Protein AF-A0A2M6WY60-F1 (afdb_monomer)

Secondary structure (DSSP, 8-state):
-PPP--PPP----S---EEEEEE-TTTHHHHHHHHHHHHHTT-EEEE-S-SS--TT--HHHHHHHHHHHHHT-TT-EEEEEESSSHHHHHHHTTSTT--EEE---HHHHHHIIIII--SEEEEETTTS-HHHHHHHHHHHHTPPP---HHHHHHHHHHHHHHHHHS--STTTS---TTTSSPEEEEEE--SSHHHHHHHHHHHTTT-S-EEEEEE-SSSSSS-----GGGGGGSTTGGGEEEEEE-S-GGGGHHHHHHH--SEEEEEGGGSSSHHHHHHHHHHHTTSTT-EEEEEE-TTS-GGGSTTTGGG-SEEEEESS-TT-TTPPPPTTHHHHHHHHHHHSTTS-EEEESS--TTTHHHHHHHT--EEEESHHHHSSS-HHHHHHHHHHHHHHHHTT-

pLDDT: mean 87.86, std 16.59, range [25.2, 98.69]

Nearest PDB structures (foldseek):
  3ovr-assembly1_B  TM=8.981E-01  e=8.669E-17  Homo sapiens
  2bes-assembly2_C  TM=9.570E-01  e=1.473E-13  Mycobacterium tuberculosis H37Rv
  2vvr-assembly1_A  TM=9.646E-01  e=2.125E-12  Escherichia coli K-12
  3k7p-assembly1_A  TM=9.495E-01  e=8.302E-12  Trypanosoma cruzi strain CL Brener
  3qd5-assembly1_A  TM=9.329E-01  e=2.806E-10  Coccidioides immitis RS

Mean predicted aligned error: 15.09 Å

Foldseek 3Di:
DDDDDDDDDDPDDDDLAEEEEEEALQCVVLSVLVVVVCVVVPHRYDDQYDPDRDPPDDLLVSLLSSLLVLQLDVSYAYEYEYQQLPRSQVNSPLAQPADEDEDQALVVLLCCCQQAVGRYYGYRSNPDDSVSVVSNVCSNVVHHHNPDPNRVVVNVVVNLCCVVPRDPDPSRPSPNSLQLAFFEEEEDFAADPVSVLVVCVLPVVQHQAHEYEAEDCPQAAPGHDDQLQCCLVRVPLQRYAYEYSYLAPVVCLVSCLNSLHLEYEEELVSDPALVRVQVSLVSNVVRPNYFYEYEYAPPDDPVSCVSCVVSHQAYEYEQHRHHDAPDHRDPCRLVRLLVCCVVPVSHAYHYDHPQALVCLLSCVVSRHRYYHDYCQQPPDDRNSVSSVSSSVSRRVNSVVD

Organism: NCBI:txid1974485

Sequence (401 aa):
MRLSIAAAPLYYGSNMHEIVLAADHNGFEMKRAVQRWLEAAGYTVIDAGARQLDPKDDYPDIAFAAGRQIAADPARRGIMFCGSGVGMAVAANKVCGILAATIHDPSLARAAQRDDNINVLALGADYIDLDTAKSVIDAWLQTPFSGAVRHRRRIKKIGDYEQAHGCSCDSCRVIDARVDRPEVVPAILRPTFAEIATDWNAVVRHAEHVQIDITDGIFAGTGTFRDLIQFRQLPAAQKIELHLMVHDPLSYRDAIRKLAPARCVFHVEAFPDARAVQDLYDELRRVPGIALGLAINPTTPLTALDPVIDAIDYILFMGYEPGQANQPLQPDVLKNISTFQQQHGHVPIAVDGHVTRKTIPDYLRAGAKILCANTAIFGIGDPAENIRILRTIALTISAKG

InterPro domains:
  IPR000056 Ribulose-phosphate 3-epimerase-like [PF00834] (184-378)
  IPR003500 Sugar-phosphate isomerase, RpiB/LacA/LacB family [PF02502] (19-158)
  IPR003500 Sugar-phosphate isomerase, RpiB/LacA/LacB family [PTHR30345] (16-148)
  IPR003500 Sugar-phosphate isomerase, RpiB/LacA/LacB family [TIGR00689] (19-163)
  IPR011060 Ribulose-phosphate binding barrel [SSF51366] (184-392)
  IPR013785 Aldolase-type TIM barrel [G3DSA:3.20.20.70] (178-396)
  IPR036569 Sugar-phosphate isomerase, RpiB/LacA/LacB superfamily [G3DSA:3.40.1400.10] (15-172)
  IPR036569 Sugar-phosphate isomerase, RpiB/LacA/LacB superfamily [SSF89623] (17-165)

Structure (mmCIF, N/CA/C/O backbone):
data_AF-A0A2M6WY60-F1
#
_entry.id   AF-A0A2M6WY60-F1
#
loop_
_atom_site.group_PDB
_atom_site.id
_atom_site.type_symbol
_atom_site.label_atom_id
_atom_site.label_alt_id
_atom_site.label_comp_id
_atom_site.label_asym_id
_atom_site.label_entity_id
_atom_site.label_seq_id
_atom_site.pdbx_PDB_ins_code
_atom_site.Cartn_x
_atom_site.Cartn_y
_atom_site.Cartn_z
_atom_site.occupancy
_atom_site.B_iso_or_equiv
_atom_site.auth_seq_id
_atom_site.auth_comp_id
_atom_site.auth_asym_id
_atom_site.auth_atom_id
_atom_site.pdbx_PDB_model_num
ATOM 1 N N . MET A 1 1 ? 56.203 -27.276 -14.264 1.00 37.25 1 MET A N 1
ATOM 2 C CA . MET A 1 1 ? 55.963 -25.821 -14.338 1.00 37.25 1 MET A CA 1
ATOM 3 C C . MET A 1 1 ? 54.596 -25.613 -14.988 1.00 37.25 1 MET A C 1
ATOM 5 O O . MET A 1 1 ? 54.492 -25.637 -16.204 1.00 37.25 1 MET A O 1
ATOM 9 N N . ARG A 1 2 ? 53.525 -25.605 -14.180 1.00 27.77 2 ARG A N 1
ATOM 10 C CA . ARG A 1 2 ? 52.135 -25.433 -14.640 1.00 27.77 2 ARG A CA 1
ATOM 11 C C . ARG A 1 2 ? 51.798 -23.945 -14.545 1.00 27.77 2 ARG A C 1
ATOM 13 O O . ARG A 1 2 ? 51.870 -23.389 -13.454 1.00 27.77 2 ARG A O 1
ATOM 20 N N . LEU A 1 3 ? 51.491 -23.317 -15.676 1.00 28.66 3 LEU A N 1
ATOM 21 C CA . LEU A 1 3 ? 51.000 -21.941 -15.731 1.00 28.66 3 LEU A CA 1
ATOM 22 C C . LEU A 1 3 ? 49.567 -21.912 -15.186 1.00 28.66 3 LEU A C 1
ATOM 24 O O . LEU A 1 3 ? 48.682 -22.592 -15.699 1.00 28.66 3 LEU A O 1
ATOM 28 N N . SER A 1 4 ? 49.393 -21.169 -14.096 1.00 25.69 4 SER A N 1
ATOM 29 C CA . SER A 1 4 ? 48.118 -20.893 -13.442 1.00 25.69 4 SER A CA 1
ATOM 30 C C . SER A 1 4 ? 47.289 -19.953 -14.317 1.00 25.69 4 SER A C 1
ATOM 32 O O . SER A 1 4 ? 47.725 -18.844 -14.621 1.00 25.69 4 SER A O 1
ATOM 34 N N . ILE A 1 5 ? 46.101 -20.404 -14.719 1.00 31.19 5 ILE A N 1
ATOM 35 C CA . ILE A 1 5 ? 45.046 -19.549 -15.262 1.00 31.19 5 ILE A CA 1
ATOM 36 C C . ILE A 1 5 ? 44.473 -18.790 -14.064 1.00 31.19 5 ILE A C 1
ATOM 38 O O . ILE A 1 5 ? 43.814 -19.381 -13.209 1.00 31.19 5 ILE A O 1
ATOM 42 N N . ALA A 1 6 ? 44.767 -17.495 -13.969 1.00 26.91 6 ALA A N 1
ATOM 43 C CA . ALA A 1 6 ? 44.159 -16.632 -12.967 1.00 26.91 6 ALA A CA 1
ATOM 44 C C . ALA A 1 6 ? 42.663 -16.481 -13.287 1.00 26.91 6 ALA A C 1
ATOM 46 O O . ALA A 1 6 ? 42.287 -15.857 -14.278 1.00 26.91 6 ALA A O 1
ATOM 47 N N . ALA A 1 7 ? 41.822 -17.101 -12.460 1.00 27.42 7 ALA A N 1
ATOM 48 C CA . ALA A 1 7 ? 40.380 -16.919 -12.474 1.00 27.42 7 ALA A CA 1
ATOM 49 C C . ALA A 1 7 ? 40.029 -15.457 -12.145 1.00 27.42 7 ALA A C 1
ATOM 51 O O . ALA A 1 7 ? 40.582 -14.869 -11.212 1.00 27.42 7 ALA A O 1
ATOM 52 N N . ALA A 1 8 ? 39.115 -14.886 -12.929 1.00 25.20 8 ALA A N 1
ATOM 53 C CA . ALA A 1 8 ? 38.571 -13.548 -12.734 1.00 25.20 8 ALA A CA 1
ATOM 54 C C . ALA A 1 8 ? 37.888 -13.413 -11.355 1.00 25.20 8 ALA A C 1
ATOM 56 O O . ALA A 1 8 ? 37.270 -14.373 -10.885 1.00 25.20 8 ALA A O 1
ATOM 57 N N . PRO A 1 9 ? 37.964 -12.242 -10.695 1.00 26.25 9 PRO A N 1
ATOM 58 C CA . PRO A 1 9 ? 37.323 -12.048 -9.404 1.00 26.25 9 PRO A CA 1
ATOM 59 C C . PRO A 1 9 ? 35.798 -11.995 -9.571 1.00 26.25 9 PRO A C 1
ATOM 61 O O . PRO A 1 9 ? 35.244 -11.101 -10.209 1.00 26.25 9 PRO A O 1
ATOM 64 N N . LEU A 1 10 ? 35.133 -12.980 -8.967 1.00 29.72 10 LEU A N 1
ATOM 65 C CA . LEU A 1 10 ? 33.690 -13.071 -8.776 1.00 29.72 10 LEU A CA 1
ATOM 66 C C . LEU A 1 10 ? 33.189 -11.896 -7.919 1.00 29.72 10 LEU A C 1
ATOM 68 O O . LEU A 1 10 ? 33.267 -11.939 -6.694 1.00 29.72 10 LEU A O 1
ATOM 72 N N . TYR A 1 11 ? 32.613 -10.883 -8.562 1.00 27.08 11 TYR A N 1
ATOM 73 C CA . TYR A 1 11 ? 31.640 -9.974 -7.948 1.00 27.08 11 TYR A CA 1
ATOM 74 C C . TYR A 1 11 ? 30.257 -10.231 -8.560 1.00 27.08 11 TYR A C 1
ATOM 76 O O . TYR A 1 11 ? 29.655 -9.359 -9.172 1.00 27.08 11 TYR A O 1
ATOM 84 N N . TYR A 1 12 ? 29.748 -11.455 -8.403 1.00 31.59 12 TYR A N 1
ATOM 85 C CA . TYR A 1 12 ? 28.333 -11.754 -8.624 1.00 31.59 12 TYR A CA 1
ATOM 86 C C . TYR A 1 12 ? 27.616 -11.700 -7.276 1.00 31.59 12 TYR A C 1
ATOM 88 O O . TYR A 1 12 ? 27.552 -12.681 -6.539 1.00 31.59 12 TYR A O 1
ATOM 96 N N . GLY A 1 13 ? 27.100 -10.518 -6.939 1.00 27.61 13 GLY A N 1
ATOM 97 C CA . GLY A 1 13 ? 26.004 -10.410 -5.986 1.00 27.61 13 GLY A CA 1
ATOM 98 C C . GLY A 1 13 ? 24.739 -10.918 -6.669 1.00 27.61 13 GLY A C 1
ATOM 99 O O . GLY A 1 13 ? 24.358 -10.422 -7.723 1.00 27.61 13 GLY A O 1
ATOM 100 N N . SER A 1 14 ? 24.124 -11.940 -6.093 1.00 32.50 14 SER A N 1
ATOM 101 C CA . SER A 1 14 ? 22.871 -12.555 -6.520 1.00 32.50 14 SER A CA 1
ATOM 102 C C . SER A 1 14 ? 21.742 -11.533 -6.710 1.00 32.50 14 SER A C 1
ATOM 104 O O . SER A 1 14 ? 21.109 -11.132 -5.740 1.00 32.50 14 SER A O 1
ATOM 106 N N . ASN A 1 15 ? 21.483 -11.154 -7.958 1.00 40.78 15 ASN A N 1
ATOM 107 C CA . ASN A 1 15 ? 20.166 -10.807 -8.483 1.00 40.78 15 ASN A CA 1
ATOM 108 C C . ASN A 1 15 ? 20.195 -11.200 -9.962 1.00 40.78 15 ASN A C 1
ATOM 110 O O . ASN A 1 15 ? 20.785 -10.500 -10.782 1.00 40.78 15 ASN A O 1
ATOM 114 N N . MET A 1 16 ? 19.620 -12.355 -10.310 1.00 51.44 16 MET A N 1
ATOM 115 C CA . MET A 1 16 ? 19.337 -12.646 -11.716 1.00 51.44 16 MET A CA 1
ATOM 116 C C . MET A 1 16 ? 18.259 -11.657 -12.152 1.00 51.44 16 MET A C 1
ATOM 118 O O . MET A 1 16 ? 17.092 -11.827 -11.814 1.00 51.44 16 MET A O 1
ATOM 122 N N . HIS A 1 17 ? 18.663 -10.572 -12.808 1.00 63.53 17 HIS A N 1
ATOM 123 C CA . HIS A 1 17 ? 17.720 -9.594 -13.326 1.00 63.53 17 HIS A CA 1
ATOM 124 C C . HIS A 1 17 ? 16.923 -10.235 -14.461 1.00 63.53 17 HIS A C 1
ATOM 126 O O . HIS A 1 17 ? 17.494 -10.628 -15.478 1.00 63.53 17 HIS A O 1
ATOM 132 N N . GLU A 1 18 ? 15.609 -10.336 -14.279 1.00 89.69 18 GLU A N 1
ATOM 133 C CA . GLU A 1 18 ? 14.691 -10.607 -15.379 1.00 89.69 18 GLU A CA 1
ATOM 134 C C . GLU A 1 18 ? 14.674 -9.382 -16.306 1.00 89.69 18 GLU A C 1
ATOM 136 O O . GLU A 1 18 ? 14.335 -8.267 -15.887 1.00 89.69 18 GLU A O 1
ATOM 141 N N . ILE A 1 19 ? 15.077 -9.584 -17.562 1.00 96.31 19 ILE A N 1
ATOM 142 C CA . ILE A 1 19 ? 15.104 -8.544 -18.588 1.00 96.31 19 ILE A CA 1
ATOM 143 C C . ILE A 1 19 ? 13.856 -8.671 -19.455 1.00 96.31 19 ILE A C 1
ATOM 145 O O . ILE A 1 19 ? 13.698 -9.636 -20.200 1.00 96.31 19 ILE A O 1
ATOM 149 N N . VAL A 1 20 ? 12.977 -7.678 -19.379 1.00 97.00 20 VAL A N 1
ATOM 150 C CA . VAL A 1 20 ? 11.796 -7.568 -20.231 1.00 97.00 20 VAL A CA 1
ATOM 151 C C . VAL A 1 20 ? 12.201 -6.917 -21.550 1.00 97.00 20 VAL A C 1
ATOM 153 O O . VAL A 1 20 ? 12.657 -5.773 -21.570 1.00 97.00 20 VAL A O 1
ATOM 156 N N . LEU A 1 21 ? 12.030 -7.638 -22.654 1.00 97.38 21 LEU A N 1
ATOM 157 C CA . LEU A 1 21 ? 12.272 -7.135 -24.002 1.00 97.38 21 LEU A CA 1
ATOM 158 C C . LEU A 1 21 ? 10.960 -6.821 -24.708 1.00 97.38 21 LEU A C 1
ATOM 160 O O . LEU A 1 21 ? 10.016 -7.606 -24.652 1.00 97.38 21 LEU A O 1
ATOM 164 N N . ALA A 1 22 ? 10.918 -5.699 -25.421 1.00 96.38 22 ALA A N 1
ATOM 165 C CA . ALA A 1 22 ? 9.756 -5.318 -26.213 1.00 96.38 22 ALA A CA 1
ATOM 166 C C . ALA A 1 22 ? 10.173 -4.582 -27.489 1.00 96.38 22 ALA A C 1
ATOM 168 O O . ALA A 1 22 ? 11.153 -3.841 -27.490 1.00 96.38 22 ALA A O 1
ATOM 169 N N . ALA A 1 23 ? 9.450 -4.801 -28.584 1.00 96.00 23 ALA A N 1
ATOM 170 C CA . ALA A 1 23 ? 9.694 -4.108 -29.842 1.00 96.00 23 ALA A CA 1
ATOM 171 C C . ALA A 1 23 ? 8.451 -4.093 -30.724 1.00 96.00 23 ALA A C 1
ATOM 173 O O . ALA A 1 23 ? 7.723 -5.088 -30.716 1.00 96.00 23 ALA A O 1
ATOM 174 N N . ASP A 1 24 ? 8.276 -2.997 -31.466 1.00 92.25 24 ASP A N 1
ATOM 175 C CA . ASP A 1 24 ? 7.408 -2.926 -32.648 1.00 92.25 24 ASP A CA 1
ATOM 176 C C . ASP A 1 24 ? 8.105 -3.566 -33.865 1.00 92.25 24 ASP A C 1
ATOM 178 O O . ASP A 1 24 ? 9.234 -4.069 -33.764 1.00 92.25 24 ASP A O 1
ATOM 182 N N . HIS A 1 25 ? 7.460 -3.529 -35.028 1.00 92.44 25 HIS A N 1
ATOM 183 C CA . HIS A 1 25 ? 7.986 -4.098 -36.264 1.00 92.44 25 HIS A CA 1
ATOM 184 C C . HIS A 1 25 ? 9.371 -3.569 -36.646 1.00 92.44 25 HIS A C 1
ATOM 186 O O . HIS A 1 25 ? 10.202 -4.340 -37.127 1.00 92.44 25 HIS A O 1
ATOM 192 N N . ASN A 1 26 ? 9.654 -2.289 -36.391 1.00 92.25 26 ASN A N 1
ATOM 193 C CA . ASN A 1 26 ? 10.950 -1.684 -36.710 1.00 92.25 26 ASN A CA 1
ATOM 194 C C . ASN A 1 26 ? 12.057 -2.199 -35.780 1.00 92.25 26 ASN A C 1
ATOM 196 O O . ASN A 1 26 ? 13.197 -2.392 -36.194 1.00 92.25 26 ASN A O 1
ATOM 200 N N . GLY A 1 27 ? 11.731 -2.462 -34.512 1.00 93.69 27 GLY A N 1
ATOM 201 C CA . GLY A 1 27 ? 12.677 -2.993 -33.531 1.00 93.69 27 GLY A CA 1
ATOM 202 C C . GLY A 1 27 ? 12.801 -4.522 -33.493 1.00 93.69 27 GLY A C 1
ATOM 203 O O . GLY A 1 27 ? 13.663 -5.040 -32.778 1.00 93.69 27 GLY A O 1
ATOM 204 N N . PHE A 1 28 ? 11.943 -5.256 -34.209 1.00 94.19 28 PHE A N 1
ATOM 205 C CA . PHE A 1 28 ? 11.745 -6.700 -34.036 1.00 94.19 28 PHE A CA 1
ATOM 206 C C . PHE A 1 28 ? 13.031 -7.526 -34.202 1.00 94.19 28 PHE A C 1
ATOM 208 O O . PHE A 1 28 ? 13.374 -8.335 -33.331 1.00 94.19 28 PHE A O 1
ATOM 215 N N . GLU A 1 29 ? 13.782 -7.300 -35.282 1.00 95.44 29 GLU A N 1
ATOM 216 C CA . GLU A 1 29 ? 15.019 -8.044 -35.559 1.00 95.44 29 GLU A CA 1
ATOM 217 C C . GLU A 1 29 ? 16.124 -7.725 -34.542 1.00 95.44 29 GLU A C 1
ATOM 219 O O . GLU A 1 29 ? 16.806 -8.629 -34.046 1.00 95.44 29 GLU A O 1
ATOM 224 N N . MET A 1 30 ? 16.250 -6.451 -34.151 1.00 96.69 30 MET A N 1
ATOM 225 C CA . MET A 1 30 ? 17.193 -6.023 -33.116 1.00 96.69 30 MET A CA 1
ATOM 226 C C . MET A 1 30 ? 16.869 -6.693 -31.773 1.00 96.69 30 MET A C 1
ATOM 228 O O . MET A 1 30 ? 17.758 -7.274 -31.146 1.00 96.69 30 MET A O 1
ATOM 232 N N . LYS A 1 31 ? 15.590 -6.709 -31.365 1.00 96.31 31 LYS A N 1
ATOM 233 C CA . LYS A 1 31 ? 15.125 -7.390 -30.144 1.00 96.31 31 LYS A CA 1
ATOM 234 C C . LYS A 1 31 ? 15.511 -8.866 -30.146 1.00 96.31 31 LYS A C 1
ATOM 236 O O . LYS A 1 31 ? 16.055 -9.358 -29.163 1.00 96.31 31 LYS A O 1
ATOM 241 N N . ARG A 1 32 ? 15.271 -9.575 -31.253 1.00 95.75 32 ARG A N 1
ATOM 242 C CA . ARG A 1 32 ? 15.595 -11.006 -31.407 1.00 95.75 32 ARG A CA 1
ATOM 243 C C . ARG A 1 32 ? 17.098 -11.276 -31.341 1.00 95.75 32 ARG A C 1
ATOM 245 O O . ARG A 1 32 ? 17.529 -12.296 -30.800 1.00 95.75 32 ARG A O 1
ATOM 252 N N . ALA A 1 33 ? 17.913 -10.394 -31.912 1.00 97.31 33 ALA A N 1
ATOM 253 C CA . ALA A 1 33 ? 19.365 -10.494 -31.826 1.00 97.31 33 ALA A CA 1
ATOM 254 C C . ALA A 1 33 ? 19.873 -10.249 -30.395 1.00 97.31 33 ALA A C 1
ATOM 256 O O . ALA A 1 33 ? 20.680 -11.035 -29.895 1.00 97.31 33 ALA A O 1
ATOM 257 N N . VAL A 1 34 ? 19.354 -9.220 -29.722 1.00 97.56 34 VAL A N 1
ATOM 258 C CA . VAL A 1 34 ? 19.681 -8.896 -28.326 1.00 97.56 34 VAL A CA 1
ATOM 259 C C . VAL A 1 34 ? 19.211 -9.987 -27.366 1.00 97.56 34 VAL A C 1
ATOM 261 O O . VAL A 1 34 ? 19.976 -10.367 -26.488 1.00 97.56 34 VAL A O 1
ATOM 264 N N . GLN A 1 35 ? 18.014 -10.546 -27.563 1.00 96.69 35 GLN A N 1
ATOM 265 C CA . GLN A 1 35 ? 17.492 -11.663 -26.773 1.00 96.69 35 GLN A CA 1
ATOM 266 C C . GLN A 1 35 ? 18.481 -12.829 -26.740 1.00 96.69 35 GLN A C 1
ATOM 268 O O . GLN A 1 35 ? 18.909 -13.240 -25.666 1.00 96.69 35 GLN A O 1
ATOM 273 N N . ARG A 1 36 ? 18.906 -13.306 -27.917 1.00 97.19 36 ARG A N 1
ATOM 274 C CA . ARG A 1 36 ? 19.864 -14.417 -28.026 1.00 97.19 36 ARG A CA 1
ATOM 275 C C . ARG A 1 36 ? 21.186 -14.107 -27.331 1.00 97.19 36 ARG A C 1
ATOM 277 O O . ARG A 1 36 ? 21.781 -14.987 -26.719 1.00 97.19 36 ARG A O 1
ATOM 284 N N . TRP A 1 37 ? 21.659 -12.868 -27.446 1.00 97.56 37 TRP A N 1
ATOM 285 C CA . TRP A 1 37 ? 22.896 -12.437 -26.801 1.00 97.56 37 TRP A CA 1
ATOM 286 C C . TRP A 1 37 ? 22.772 -12.392 -25.269 1.00 97.56 37 TRP A C 1
ATOM 288 O O . TRP A 1 37 ? 23.660 -12.896 -24.586 1.00 97.56 37 TRP A O 1
ATOM 298 N N . LEU A 1 38 ? 21.670 -11.862 -24.731 1.00 95.50 38 LEU A N 1
ATOM 299 C CA . LEU A 1 38 ? 21.405 -11.818 -23.288 1.00 95.50 38 LEU A CA 1
ATOM 300 C C . LEU A 1 38 ? 21.225 -13.219 -22.692 1.00 95.50 38 LEU A C 1
ATOM 302 O O . LEU A 1 38 ? 21.810 -13.522 -21.655 1.00 95.50 38 LEU A O 1
ATOM 306 N N . GLU A 1 39 ? 20.471 -14.089 -23.364 1.00 94.00 39 GLU A N 1
ATOM 307 C CA . GLU A 1 39 ? 20.299 -15.489 -22.955 1.00 94.00 39 GLU A CA 1
ATOM 308 C C . GLU A 1 39 ? 21.650 -16.225 -22.947 1.00 94.00 39 GLU A C 1
ATOM 310 O O . GLU A 1 39 ? 21.974 -16.919 -21.984 1.00 94.00 39 GLU A O 1
ATOM 315 N N . ALA A 1 40 ? 22.491 -16.013 -23.969 1.00 93.38 40 ALA A N 1
ATOM 316 C CA . ALA A 1 40 ? 23.846 -16.568 -24.013 1.00 93.38 40 ALA A CA 1
ATOM 317 C C . ALA A 1 40 ? 24.766 -16.008 -22.911 1.00 93.38 40 ALA A C 1
ATOM 319 O O . ALA A 1 40 ? 25.689 -16.696 -22.476 1.00 93.38 40 ALA A O 1
ATOM 320 N N . ALA A 1 41 ? 24.513 -14.782 -22.446 1.00 89.44 41 ALA A N 1
ATOM 321 C CA . ALA A 1 41 ? 25.205 -14.164 -21.317 1.00 89.44 41 ALA A CA 1
ATOM 322 C C . ALA A 1 41 ? 24.633 -14.577 -19.942 1.00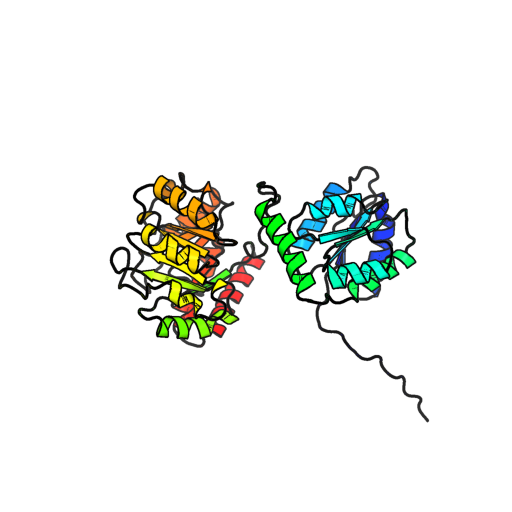 89.44 41 ALA A C 1
ATOM 324 O O . ALA A 1 41 ? 25.175 -14.169 -18.917 1.00 89.44 41 ALA A O 1
ATOM 325 N N . GLY A 1 42 ? 23.582 -15.408 -19.903 1.00 90.75 42 GLY A N 1
ATOM 326 C CA . GLY A 1 42 ? 23.012 -15.973 -18.676 1.00 90.75 42 GLY A CA 1
ATOM 327 C C . GLY A 1 42 ? 21.887 -15.156 -18.033 1.00 90.75 42 GLY A C 1
ATOM 328 O O . GLY A 1 42 ? 21.526 -15.432 -16.890 1.00 90.75 42 GLY A O 1
ATOM 329 N N . TYR A 1 43 ? 21.325 -14.166 -18.732 1.00 89.56 43 TYR A N 1
ATOM 330 C CA . TYR A 1 43 ? 20.164 -13.415 -18.248 1.00 89.56 43 TYR A CA 1
ATOM 331 C C . TYR A 1 43 ? 18.855 -14.173 -18.503 1.00 89.56 43 TYR A C 1
ATOM 333 O O . TYR A 1 43 ? 18.669 -14.781 -19.557 1.00 89.56 43 TYR A O 1
ATOM 341 N N . THR A 1 44 ? 17.906 -14.066 -17.570 1.00 92.00 44 THR A N 1
ATOM 342 C CA . THR A 1 44 ? 16.522 -14.508 -17.791 1.00 92.00 44 THR A CA 1
ATOM 343 C C . THR A 1 44 ? 15.792 -13.446 -18.604 1.00 92.00 44 THR A C 1
ATOM 345 O O . THR A 1 44 ? 15.625 -12.321 -18.137 1.00 92.00 44 THR A O 1
ATOM 348 N N . VAL A 1 45 ? 15.348 -13.789 -19.812 1.00 94.06 45 VAL A N 1
ATOM 349 C CA . VAL A 1 45 ? 14.664 -12.852 -20.711 1.00 94.06 45 VAL A CA 1
ATOM 350 C C . VAL A 1 45 ? 13.165 -13.144 -20.773 1.00 94.06 45 VAL A C 1
ATOM 352 O O . VAL A 1 45 ? 12.750 -14.280 -20.990 1.00 94.06 45 VAL A O 1
ATOM 355 N N . ILE A 1 46 ? 12.353 -12.098 -20.621 1.00 93.12 46 ILE A N 1
ATOM 356 C CA . ILE A 1 46 ? 10.901 -12.119 -20.812 1.00 93.12 46 ILE A CA 1
ATOM 357 C C . ILE A 1 46 ? 10.593 -11.347 -22.096 1.00 93.12 46 ILE A C 1
ATOM 359 O O . ILE A 1 46 ? 10.752 -10.128 -22.143 1.00 93.12 46 ILE A O 1
ATOM 363 N N . ASP A 1 47 ? 10.144 -12.035 -23.146 1.00 90.06 47 ASP A N 1
ATOM 364 C CA . ASP A 1 47 ? 9.685 -11.365 -24.368 1.00 90.06 47 ASP A CA 1
ATOM 365 C C . ASP A 1 47 ? 8.233 -10.887 -24.199 1.00 90.06 47 ASP A C 1
ATOM 367 O O . ASP A 1 47 ? 7.289 -11.681 -24.256 1.00 90.06 47 ASP A O 1
ATOM 371 N N . ALA A 1 48 ? 8.077 -9.583 -23.970 1.00 82.25 48 ALA A N 1
ATOM 372 C CA . ALA A 1 48 ? 6.801 -8.884 -23.830 1.00 82.25 48 ALA A CA 1
ATOM 373 C C . ALA A 1 48 ? 6.393 -8.119 -25.106 1.00 82.25 48 ALA A C 1
ATOM 375 O O . ALA A 1 48 ? 5.412 -7.377 -25.083 1.00 82.25 48 ALA A O 1
ATOM 376 N N . GLY A 1 49 ? 7.142 -8.269 -26.204 1.00 74.44 49 GLY A N 1
ATOM 377 C CA . GLY A 1 49 ? 6.819 -7.675 -27.503 1.00 74.44 49 GLY A CA 1
ATOM 378 C C . GLY A 1 49 ? 6.132 -8.646 -28.463 1.00 74.44 49 GLY A C 1
ATOM 379 O O . GLY A 1 49 ? 5.765 -9.768 -28.107 1.00 74.44 49 GLY A O 1
ATOM 380 N N . ALA A 1 50 ? 6.007 -8.231 -29.725 1.00 71.25 50 ALA A N 1
ATOM 381 C CA . ALA A 1 50 ? 5.462 -9.085 -30.774 1.00 71.25 50 ALA A CA 1
ATOM 382 C C . ALA A 1 50 ? 6.317 -10.358 -30.949 1.00 71.25 50 ALA A C 1
ATOM 384 O O . ALA A 1 50 ? 7.549 -10.299 -30.989 1.00 71.25 50 ALA A O 1
ATOM 385 N N . ARG A 1 51 ? 5.671 -11.530 -31.043 1.00 75.94 51 ARG A N 1
ATOM 386 C CA . ARG A 1 51 ? 6.347 -12.825 -31.292 1.00 75.94 51 ARG A CA 1
ATOM 387 C C . ARG A 1 51 ? 6.580 -13.101 -32.776 1.00 75.94 51 ARG A C 1
ATOM 389 O O . ARG A 1 51 ? 7.354 -13.990 -33.125 1.00 75.94 51 ARG A O 1
ATOM 396 N N . GLN A 1 52 ? 5.892 -12.358 -33.631 1.00 81.31 52 GLN A N 1
ATOM 397 C CA . GLN A 1 52 ? 5.998 -12.392 -35.082 1.00 81.31 52 GLN A CA 1
ATOM 398 C C . GLN A 1 52 ? 6.046 -10.951 -35.581 1.00 81.31 52 GLN A C 1
ATOM 400 O O . GLN A 1 52 ? 5.542 -10.059 -34.904 1.00 81.31 52 GLN A O 1
ATOM 405 N N . LEU A 1 53 ? 6.657 -10.739 -36.743 1.00 85.31 53 LEU A N 1
ATOM 406 C CA . LEU A 1 53 ? 6.702 -9.428 -37.372 1.00 85.31 53 LEU A CA 1
ATOM 407 C C . LEU A 1 53 ? 5.302 -9.058 -37.885 1.00 85.31 53 LEU A C 1
ATOM 409 O O . LEU A 1 53 ? 4.780 -9.741 -38.766 1.00 85.31 53 LEU A O 1
ATOM 413 N N . ASP A 1 54 ? 4.724 -7.981 -37.358 1.00 86.38 54 ASP A N 1
ATOM 414 C CA . ASP A 1 54 ? 3.476 -7.398 -37.850 1.00 86.38 54 ASP A CA 1
ATOM 415 C C . ASP A 1 54 ? 3.719 -5.940 -38.269 1.00 86.38 54 ASP A C 1
ATOM 417 O O . ASP A 1 54 ? 3.808 -5.075 -37.405 1.00 86.38 54 ASP A O 1
ATOM 421 N N . PRO A 1 55 ? 3.798 -5.628 -39.576 1.00 86.12 55 PRO A N 1
ATOM 422 C CA . PRO A 1 55 ? 4.037 -4.265 -40.062 1.00 86.12 55 PRO A CA 1
ATOM 423 C C . PRO A 1 55 ? 2.974 -3.230 -39.664 1.00 86.12 55 PRO A C 1
ATOM 425 O O . PRO A 1 55 ? 3.121 -2.058 -40.003 1.00 86.12 55 PRO A O 1
ATOM 428 N N . LYS A 1 56 ? 1.866 -3.657 -39.049 1.00 86.94 56 LYS A N 1
ATOM 429 C CA . LYS A 1 56 ? 0.780 -2.788 -38.588 1.00 86.94 56 LYS A CA 1
ATOM 430 C C . LYS A 1 56 ? 0.772 -2.593 -37.075 1.00 86.94 56 LYS A C 1
ATOM 432 O O . LYS A 1 56 ? -0.171 -1.985 -36.577 1.00 86.94 56 LYS A O 1
ATOM 437 N N . ASP A 1 57 ? 1.748 -3.139 -36.351 1.00 86.00 57 ASP A N 1
ATOM 438 C CA . ASP A 1 57 ? 1.818 -2.934 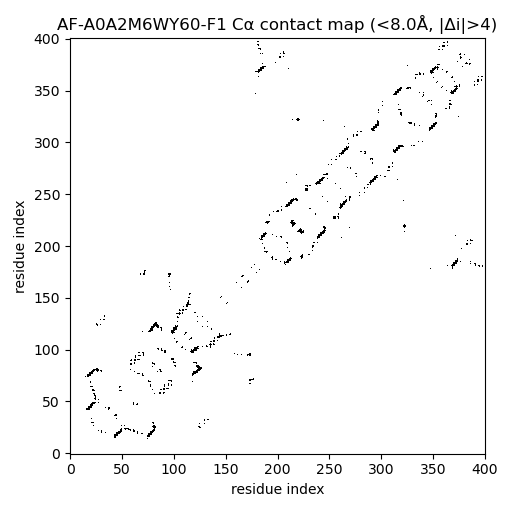-34.912 1.00 86.00 57 ASP A CA 1
ATOM 439 C C . ASP A 1 57 ? 2.205 -1.489 -34.558 1.00 86.00 57 ASP A C 1
ATOM 441 O O . ASP A 1 57 ? 2.943 -0.803 -35.270 1.00 86.00 57 ASP A O 1
ATOM 445 N N . ASP A 1 58 ? 1.659 -1.026 -33.437 1.00 87.81 58 ASP A N 1
ATOM 446 C CA . ASP A 1 58 ? 1.869 0.315 -32.917 1.00 87.81 58 ASP A CA 1
ATOM 447 C C . ASP A 1 58 ? 2.682 0.231 -31.620 1.00 87.81 58 ASP A C 1
ATOM 449 O O . ASP A 1 58 ? 2.305 -0.427 -30.643 1.00 87.81 58 ASP A O 1
ATOM 453 N N . TYR A 1 59 ? 3.817 0.937 -31.583 1.00 89.19 59 TYR A N 1
ATOM 454 C CA . TYR A 1 59 ? 4.731 0.913 -30.439 1.00 89.19 59 TYR A CA 1
ATOM 455 C C . TYR A 1 59 ? 4.084 1.243 -29.074 1.00 89.19 59 TYR A C 1
ATOM 457 O O . TYR A 1 59 ? 4.560 0.682 -28.082 1.00 89.19 59 TYR A O 1
ATOM 465 N N . PRO A 1 60 ? 3.052 2.116 -28.941 1.00 91.94 60 PRO A N 1
ATOM 466 C CA . PRO A 1 60 ? 2.469 2.426 -27.638 1.00 91.94 60 PRO A CA 1
ATOM 467 C C . PRO A 1 60 ? 1.878 1.204 -26.935 1.00 91.94 60 PRO A C 1
ATOM 469 O O . PRO A 1 60 ? 2.130 1.025 -25.745 1.00 91.94 60 PRO A O 1
ATOM 472 N N . ASP A 1 61 ? 1.158 0.337 -27.650 1.00 89.56 61 ASP A N 1
ATOM 473 C CA . ASP A 1 61 ? 0.502 -0.835 -27.054 1.00 89.56 61 ASP A CA 1
ATOM 474 C C . ASP A 1 61 ? 1.530 -1.790 -26.439 1.00 89.56 61 ASP A C 1
ATOM 476 O O . ASP A 1 61 ? 1.386 -2.265 -25.306 1.00 89.56 61 ASP A O 1
ATOM 480 N N . ILE A 1 62 ? 2.626 -1.991 -27.168 1.00 91.06 62 ILE A N 1
ATOM 481 C CA . ILE A 1 62 ? 3.760 -2.821 -26.767 1.00 91.06 62 ILE A CA 1
ATOM 482 C C . ILE A 1 62 ? 4.509 -2.178 -25.590 1.00 91.06 62 ILE A C 1
ATOM 484 O O . ILE A 1 62 ? 4.805 -2.852 -24.598 1.00 91.06 62 ILE A O 1
ATOM 488 N N . ALA A 1 63 ? 4.767 -0.868 -25.656 1.00 94.50 63 ALA A N 1
ATOM 489 C CA . ALA A 1 63 ? 5.432 -0.120 -24.593 1.00 94.50 63 ALA A CA 1
ATOM 490 C C . ALA A 1 63 ? 4.633 -0.148 -23.283 1.00 94.50 63 ALA A C 1
ATOM 492 O O . ALA A 1 63 ? 5.212 -0.356 -22.216 1.00 94.50 63 ALA A O 1
ATOM 493 N N . PHE A 1 64 ? 3.308 0.017 -23.340 1.00 90.50 64 PHE A N 1
ATOM 494 C CA . PHE A 1 64 ? 2.450 -0.028 -22.157 1.00 90.50 64 PHE A CA 1
ATOM 495 C C . PHE A 1 64 ? 2.393 -1.430 -21.545 1.00 90.50 64 PHE A C 1
ATOM 497 O O . PHE A 1 64 ? 2.478 -1.570 -20.323 1.00 90.50 64 PHE A O 1
ATOM 504 N N . ALA A 1 65 ? 2.266 -2.473 -22.370 1.00 87.31 65 ALA A N 1
ATOM 505 C CA . ALA A 1 65 ? 2.231 -3.854 -21.896 1.00 87.31 65 ALA A CA 1
ATOM 506 C C . ALA A 1 65 ? 3.539 -4.254 -21.197 1.00 87.31 65 ALA A C 1
ATOM 508 O O . ALA A 1 65 ? 3.505 -4.779 -20.082 1.00 87.31 65 ALA A O 1
ATOM 509 N N . ALA A 1 66 ? 4.683 -3.955 -21.814 1.00 92.50 66 ALA A N 1
ATOM 510 C CA . ALA A 1 66 ? 5.990 -4.217 -21.224 1.00 92.50 66 ALA A CA 1
ATOM 511 C C . ALA A 1 66 ? 6.248 -3.332 -19.995 1.00 92.50 66 ALA A C 1
ATOM 513 O O . ALA A 1 66 ? 6.695 -3.828 -18.961 1.00 92.50 66 ALA A O 1
ATOM 514 N N . GLY A 1 67 ? 5.895 -2.045 -20.069 1.00 91.31 67 GLY A N 1
ATOM 515 C CA . GLY A 1 67 ? 6.003 -1.097 -18.961 1.00 91.31 67 GLY A CA 1
ATOM 516 C C . GLY A 1 67 ? 5.272 -1.581 -17.710 1.00 91.31 67 GLY A C 1
ATOM 517 O O . GLY A 1 67 ? 5.853 -1.581 -16.631 1.00 91.31 67 GLY A O 1
ATOM 518 N N . ARG A 1 68 ? 4.041 -2.096 -17.838 1.00 86.44 68 ARG A N 1
ATOM 519 C CA . ARG A 1 68 ? 3.300 -2.660 -16.692 1.00 86.44 68 ARG A CA 1
ATOM 520 C C . ARG A 1 68 ? 4.009 -3.861 -16.062 1.00 86.44 68 ARG A C 1
ATOM 522 O O . ARG A 1 68 ? 4.059 -3.956 -14.841 1.00 86.44 68 ARG A O 1
ATOM 529 N N . GLN A 1 69 ? 4.593 -4.752 -16.866 1.00 87.38 69 GLN A N 1
ATOM 530 C CA . GLN A 1 69 ? 5.338 -5.906 -16.344 1.00 87.38 69 GLN A CA 1
ATOM 531 C C . GLN A 1 69 ? 6.611 -5.501 -15.595 1.00 87.38 69 GLN A C 1
ATOM 533 O O . GLN A 1 69 ? 6.967 -6.151 -14.611 1.00 87.38 69 GLN A O 1
ATOM 538 N N . ILE A 1 70 ? 7.287 -4.450 -16.067 1.00 90.31 70 ILE A N 1
ATOM 539 C CA . ILE A 1 70 ? 8.498 -3.901 -15.446 1.00 90.31 70 ILE A CA 1
ATOM 540 C C . ILE A 1 70 ? 8.141 -3.157 -14.155 1.00 90.31 70 ILE A C 1
ATOM 542 O O . ILE A 1 70 ? 8.803 -3.346 -13.142 1.00 90.31 70 ILE A O 1
ATOM 546 N N . ALA A 1 71 ? 7.076 -2.353 -14.161 1.00 83.62 71 ALA A N 1
ATOM 547 C CA . ALA A 1 71 ? 6.619 -1.618 -12.983 1.00 83.62 71 ALA A CA 1
ATOM 548 C C . ALA A 1 71 ? 6.119 -2.546 -11.858 1.00 83.62 71 ALA A C 1
ATOM 550 O O . ALA A 1 71 ? 6.280 -2.224 -10.682 1.00 83.62 71 ALA A O 1
ATOM 551 N N . ALA A 1 72 ? 5.551 -3.705 -12.209 1.00 77.69 72 ALA A N 1
ATOM 552 C CA . ALA A 1 72 ? 5.041 -4.684 -11.249 1.00 77.69 72 ALA A CA 1
ATOM 553 C C . ALA A 1 72 ? 6.135 -5.371 -10.407 1.00 77.69 72 ALA A C 1
ATOM 555 O O . ALA A 1 72 ? 5.836 -5.886 -9.331 1.00 77.69 72 ALA A O 1
ATOM 556 N N . ASP A 1 73 ? 7.392 -5.380 -10.861 1.00 78.56 73 ASP A N 1
ATOM 557 C CA . ASP A 1 73 ? 8.510 -5.956 -10.111 1.00 78.56 73 ASP A CA 1
ATOM 558 C C . ASP A 1 73 ? 9.750 -5.043 -10.174 1.00 78.56 73 ASP A C 1
ATOM 560 O O . ASP A 1 73 ? 10.432 -4.988 -11.200 1.00 78.56 73 ASP A O 1
ATOM 564 N N . PRO A 1 74 ? 10.118 -4.367 -9.068 1.00 76.31 74 PRO A N 1
ATOM 565 C CA . PRO A 1 74 ? 11.296 -3.498 -9.006 1.00 76.31 74 PRO A CA 1
ATOM 566 C C . PRO A 1 74 ? 12.638 -4.182 -9.341 1.00 76.31 74 PRO A C 1
ATOM 568 O O . PRO A 1 74 ? 13.635 -3.492 -9.605 1.00 76.31 74 PRO A O 1
ATOM 571 N N . ALA A 1 75 ? 12.698 -5.518 -9.303 1.00 79.44 75 ALA A N 1
ATOM 572 C CA . ALA A 1 75 ? 13.876 -6.288 -9.693 1.00 79.44 75 ALA A CA 1
ATOM 573 C C . ALA A 1 75 ? 14.052 -6.382 -11.220 1.00 79.44 75 ALA A C 1
ATOM 575 O O . ALA A 1 75 ? 15.181 -6.595 -11.684 1.00 79.44 75 ALA A O 1
ATOM 576 N N . ARG A 1 76 ? 12.975 -6.177 -11.992 1.00 88.81 76 ARG A N 1
ATOM 577 C CA . ARG A 1 76 ? 12.984 -6.228 -13.458 1.00 88.81 76 ARG A CA 1
ATOM 578 C C . ARG A 1 76 ? 13.649 -5.012 -14.078 1.00 88.81 76 ARG A C 1
ATOM 580 O O . ARG A 1 76 ? 13.713 -3.916 -13.511 1.00 88.81 76 ARG A O 1
ATOM 587 N N . ARG A 1 77 ? 14.155 -5.220 -15.287 1.00 94.69 77 ARG A N 1
ATOM 588 C CA . ARG A 1 77 ? 14.710 -4.180 -16.155 1.00 94.69 77 ARG A CA 1
ATOM 589 C C . ARG A 1 77 ? 14.117 -4.324 -17.545 1.00 94.69 77 ARG A C 1
ATOM 591 O O . ARG A 1 77 ? 13.881 -5.438 -17.994 1.00 94.69 77 ARG A O 1
ATOM 598 N N . GLY A 1 78 ? 13.859 -3.207 -18.212 1.00 97.50 78 GLY A N 1
ATOM 599 C CA . GLY A 1 78 ? 13.295 -3.179 -19.556 1.00 97.50 78 GLY A CA 1
ATOM 600 C C . GLY A 1 78 ? 14.304 -2.755 -20.611 1.00 97.50 78 GLY A C 1
ATOM 601 O O . GLY A 1 78 ? 15.049 -1.802 -20.395 1.00 97.50 78 GLY A O 1
ATOM 602 N N . ILE A 1 79 ? 14.274 -3.403 -21.774 1.00 98.44 79 ILE A N 1
ATOM 603 C CA . ILE A 1 79 ? 14.919 -2.897 -22.989 1.00 98.44 79 ILE A CA 1
ATOM 604 C C . ILE A 1 79 ? 13.877 -2.892 -24.107 1.00 98.44 79 ILE A C 1
ATOM 606 O O . ILE A 1 79 ? 13.300 -3.929 -24.439 1.00 98.44 79 ILE A O 1
ATOM 610 N N . MET A 1 80 ? 13.614 -1.715 -24.668 1.00 98.06 80 MET A N 1
ATOM 611 C CA . MET A 1 80 ? 12.581 -1.519 -25.684 1.00 98.06 80 MET A CA 1
ATOM 612 C C . MET A 1 80 ? 13.180 -1.009 -26.992 1.00 98.06 80 MET A C 1
ATOM 614 O O . MET A 1 80 ? 14.072 -0.162 -26.977 1.00 98.06 80 MET A O 1
ATOM 618 N N . PHE A 1 81 ? 12.662 -1.487 -28.121 1.00 97.62 81 PHE A N 1
ATOM 619 C CA . PHE A 1 81 ? 13.132 -1.112 -29.453 1.00 97.62 81 PHE A CA 1
ATOM 620 C C . PHE A 1 81 ? 11.989 -0.571 -30.308 1.00 97.62 81 PHE A C 1
ATOM 622 O O . PHE A 1 81 ? 10.921 -1.167 -30.378 1.00 97.62 81 PHE A O 1
ATOM 629 N N . CYS A 1 82 ? 12.233 0.532 -31.001 1.00 95.25 82 CYS A N 1
ATOM 630 C CA . CYS A 1 82 ? 11.506 0.874 -32.224 1.00 95.25 82 CYS A CA 1
ATOM 631 C C . CYS A 1 82 ? 12.478 1.518 -33.208 1.00 95.25 82 CYS A C 1
ATOM 633 O O . CYS A 1 82 ? 13.675 1.552 -32.916 1.00 95.25 82 CYS A O 1
ATOM 635 N N . GLY A 1 83 ? 12.001 2.057 -34.332 1.00 95.69 83 GLY A N 1
ATOM 636 C CA . GLY A 1 83 ? 12.876 2.707 -35.315 1.00 95.69 83 GLY A CA 1
ATOM 637 C C . GLY A 1 83 ? 13.820 3.733 -34.671 1.00 95.69 83 GLY A C 1
ATOM 638 O O . GLY A 1 83 ? 15.038 3.577 -34.706 1.00 95.69 83 GLY A O 1
ATOM 639 N N . SER A 1 84 ? 13.275 4.710 -33.932 1.00 95.88 84 SER A N 1
ATOM 640 C CA . SER A 1 84 ? 14.067 5.726 -33.208 1.00 95.88 84 SER A CA 1
ATOM 641 C C . SER A 1 84 ? 14.325 5.433 -31.727 1.00 95.88 84 SER A C 1
ATOM 643 O O . SER A 1 84 ? 15.217 6.027 -31.123 1.00 95.88 84 SER A O 1
ATOM 645 N N . GLY A 1 85 ? 13.529 4.561 -31.107 1.00 95.94 85 GLY A N 1
ATOM 646 C CA . GLY A 1 85 ? 13.496 4.353 -29.655 1.00 95.94 85 GLY A CA 1
ATOM 647 C C . GLY A 1 85 ? 12.837 5.496 -28.866 1.00 95.94 85 GLY A C 1
ATOM 648 O O . GLY A 1 85 ? 12.568 5.342 -27.675 1.00 95.94 85 GLY A O 1
ATOM 649 N N . VAL A 1 86 ? 12.538 6.638 -29.497 1.00 97.69 86 VAL A N 1
ATOM 650 C CA . VAL A 1 86 ? 11.936 7.809 -28.834 1.00 97.69 86 VAL A CA 1
ATOM 651 C C . VAL A 1 86 ? 10.484 7.536 -28.467 1.00 97.69 86 VAL A C 1
ATOM 653 O O . VAL A 1 86 ? 10.081 7.779 -27.332 1.00 97.69 86 VAL A O 1
ATOM 656 N N . GLY A 1 87 ? 9.708 6.982 -29.404 1.00 95.75 87 GLY A N 1
ATOM 657 C CA . GLY A 1 87 ? 8.306 6.630 -29.171 1.00 95.75 87 GLY A CA 1
ATOM 658 C C . GLY A 1 87 ? 8.147 5.666 -27.994 1.00 95.75 87 GLY A C 1
ATOM 659 O O . GLY A 1 87 ? 7.348 5.924 -27.094 1.00 95.75 87 GLY A O 1
ATOM 660 N N . MET A 1 88 ? 8.988 4.626 -27.947 1.00 96.75 88 MET A N 1
ATOM 661 C CA . MET A 1 88 ? 9.026 3.670 -26.837 1.00 96.75 88 MET A CA 1
ATOM 662 C C . MET A 1 88 ? 9.269 4.366 -25.496 1.00 96.75 88 MET A C 1
ATOM 664 O O . MET A 1 88 ? 8.506 4.150 -24.560 1.00 96.75 88 MET A O 1
ATOM 668 N N . ALA A 1 89 ? 10.268 5.251 -25.398 1.00 97.94 89 ALA A N 1
ATOM 669 C CA . ALA A 1 89 ? 10.526 5.985 -24.159 1.00 97.94 89 ALA A CA 1
ATOM 670 C C . ALA A 1 89 ? 9.362 6.915 -23.773 1.00 97.94 89 ALA A C 1
ATOM 672 O O . ALA A 1 89 ? 8.980 6.971 -22.605 1.00 97.94 89 ALA A O 1
ATOM 673 N N . VAL A 1 90 ? 8.771 7.633 -24.735 1.00 97.06 90 VAL A N 1
ATOM 674 C CA . VAL A 1 90 ? 7.640 8.543 -24.482 1.00 97.06 90 VAL A CA 1
ATOM 675 C C . VAL A 1 90 ? 6.424 7.786 -23.950 1.00 97.06 90 VAL A C 1
ATOM 677 O O . VAL A 1 90 ? 5.811 8.246 -22.986 1.00 97.06 90 VAL A O 1
ATOM 680 N N . ALA A 1 91 ? 6.081 6.646 -24.556 1.00 95.31 91 ALA A N 1
ATOM 681 C CA . ALA A 1 91 ? 4.951 5.821 -24.142 1.00 95.31 91 ALA A CA 1
ATOM 682 C C . ALA A 1 91 ? 5.227 5.097 -22.816 1.00 95.31 91 ALA A C 1
ATOM 684 O O . ALA A 1 91 ? 4.406 5.162 -21.905 1.00 95.31 91 ALA A O 1
ATOM 685 N N . ALA A 1 92 ? 6.397 4.474 -22.657 1.00 94.88 92 ALA A N 1
ATOM 686 C CA . ALA A 1 92 ? 6.741 3.735 -21.444 1.00 94.88 92 ALA A CA 1
ATOM 687 C C . ALA A 1 92 ? 6.697 4.628 -20.191 1.00 94.88 92 ALA A C 1
ATOM 689 O O . ALA A 1 92 ? 6.135 4.219 -19.181 1.00 94.88 92 ALA A O 1
ATOM 690 N N . ASN A 1 93 ? 7.168 5.880 -20.281 1.00 94.56 93 ASN A N 1
ATOM 691 C CA . ASN A 1 93 ? 7.090 6.870 -19.194 1.00 94.56 93 ASN A CA 1
ATOM 692 C C . ASN A 1 93 ? 5.652 7.313 -18.831 1.00 94.56 93 ASN A C 1
ATOM 694 O O . ASN A 1 93 ? 5.480 8.137 -17.937 1.00 94.56 93 ASN A O 1
ATOM 698 N N . LYS A 1 94 ? 4.609 6.849 -19.536 1.00 91.12 94 LYS A N 1
ATOM 699 C CA . LYS A 1 94 ? 3.204 7.055 -19.126 1.00 91.12 94 LYS A CA 1
ATOM 700 C C . LYS A 1 94 ? 2.701 5.976 -18.174 1.00 91.12 94 LYS A C 1
ATOM 702 O O . LYS A 1 94 ? 1.637 6.149 -17.588 1.00 91.12 94 LYS A O 1
ATOM 707 N N . VAL A 1 95 ? 3.442 4.880 -18.031 1.00 86.81 95 VAL A N 1
ATOM 708 C CA . VAL A 1 95 ? 3.176 3.855 -17.024 1.00 86.81 95 VAL A CA 1
ATOM 709 C C . VAL A 1 95 ? 3.857 4.283 -15.732 1.00 86.81 95 VAL A C 1
ATOM 711 O O . VAL A 1 95 ? 5.066 4.511 -15.732 1.00 86.81 95 VAL A O 1
ATOM 714 N N . CYS A 1 96 ? 3.094 4.387 -14.641 1.00 82.19 96 CYS A N 1
ATOM 715 C CA . CYS A 1 96 ? 3.656 4.861 -13.380 1.00 82.19 96 CYS A CA 1
ATOM 716 C C . CYS A 1 96 ? 4.825 3.974 -12.917 1.00 82.19 96 CYS A C 1
ATOM 718 O O . CYS A 1 96 ? 4.830 2.758 -13.123 1.00 82.19 96 CYS A O 1
ATOM 720 N N . GLY A 1 97 ? 5.839 4.582 -12.304 1.00 84.75 97 GLY A N 1
ATOM 721 C CA . GLY A 1 97 ? 7.036 3.872 -11.854 1.00 84.75 97 GLY A CA 1
ATOM 722 C C . GLY A 1 97 ? 8.020 3.488 -12.967 1.00 84.75 97 GLY A C 1
ATOM 723 O O . GLY A 1 97 ? 9.045 2.862 -12.676 1.00 84.75 97 GLY A O 1
ATOM 724 N N . ILE A 1 98 ? 7.765 3.866 -14.223 1.00 94.00 98 ILE A N 1
ATOM 725 C CA . ILE A 1 98 ? 8.737 3.736 -15.310 1.00 94.00 98 ILE A CA 1
ATOM 726 C C . ILE A 1 98 ? 9.563 5.013 -15.448 1.00 94.00 98 ILE A C 1
ATOM 728 O O . ILE A 1 98 ? 9.046 6.114 -15.587 1.00 94.00 98 ILE A O 1
ATOM 732 N N . LEU A 1 99 ? 10.880 4.826 -15.466 1.00 95.31 99 LEU A N 1
ATOM 733 C CA . LEU A 1 99 ? 11.880 5.810 -15.846 1.00 95.31 99 LEU A CA 1
ATOM 734 C C . LEU A 1 99 ? 12.576 5.276 -17.097 1.00 95.31 99 LEU A C 1
ATOM 736 O O . LEU A 1 99 ? 13.498 4.460 -17.008 1.00 95.31 99 LEU A O 1
ATOM 740 N N . ALA A 1 100 ? 12.094 5.707 -18.260 1.00 97.81 100 ALA A N 1
ATOM 741 C CA . ALA A 1 100 ? 12.603 5.302 -19.562 1.00 97.81 100 ALA A CA 1
ATOM 742 C C . ALA A 1 100 ? 13.412 6.418 -20.228 1.00 97.81 100 ALA A C 1
ATOM 744 O O . ALA A 1 100 ? 13.002 7.581 -20.225 1.00 97.81 100 ALA A O 1
ATOM 745 N N . ALA A 1 101 ? 14.526 6.059 -20.866 1.00 98.00 101 ALA A N 1
ATOM 746 C CA . ALA A 1 101 ? 15.330 6.990 -21.654 1.00 98.00 101 ALA A CA 1
ATOM 747 C C . ALA A 1 101 ? 15.810 6.353 -22.961 1.00 98.00 101 ALA A C 1
ATOM 749 O O . ALA A 1 101 ? 16.239 5.198 -22.980 1.00 98.00 101 ALA A O 1
ATOM 750 N N . THR A 1 102 ? 15.771 7.129 -24.046 1.00 98.56 102 THR A N 1
ATOM 751 C CA . THR A 1 102 ? 16.389 6.748 -25.321 1.00 98.56 102 THR A CA 1
ATOM 752 C C . THR A 1 102 ? 17.877 7.070 -25.278 1.00 98.56 102 THR A C 1
ATOM 754 O O . THR A 1 102 ? 18.246 8.230 -25.096 1.00 98.56 102 THR A O 1
ATOM 757 N N . ILE A 1 103 ? 18.737 6.060 -25.412 1.00 98.25 103 ILE A N 1
ATOM 758 C CA . ILE A 1 103 ? 20.189 6.225 -25.253 1.00 98.25 103 ILE A CA 1
ATOM 759 C C . ILE A 1 103 ? 20.922 5.386 -26.292 1.00 98.25 103 ILE A C 1
ATOM 761 O O . ILE A 1 103 ? 20.728 4.183 -26.356 1.00 98.25 103 ILE A O 1
ATOM 765 N N . HIS A 1 104 ? 21.818 5.999 -27.062 1.00 97.56 104 HIS A N 1
ATOM 766 C CA . HIS A 1 104 ? 22.628 5.309 -28.081 1.00 97.56 104 HIS A CA 1
ATOM 767 C C . HIS A 1 104 ? 24.132 5.349 -27.785 1.00 97.56 104 HIS A C 1
ATOM 769 O O . HIS A 1 104 ? 24.932 4.859 -28.572 1.00 97.56 104 HIS A O 1
ATOM 775 N N . ASP A 1 105 ? 24.522 5.919 -26.644 1.00 97.69 105 ASP A N 1
ATOM 776 C CA . ASP A 1 105 ? 25.917 6.072 -26.237 1.00 97.69 105 ASP A CA 1
ATOM 777 C C . ASP A 1 105 ? 26.187 5.344 -24.902 1.00 97.69 105 ASP A C 1
ATOM 779 O O . ASP A 1 105 ? 25.496 5.601 -23.907 1.00 97.69 105 ASP A O 1
ATOM 783 N N . PRO A 1 106 ? 27.203 4.461 -24.825 1.00 98.06 106 PRO A N 1
ATOM 784 C CA . PRO A 1 106 ? 27.515 3.731 -23.599 1.00 98.06 106 PRO A CA 1
ATOM 785 C C . PRO A 1 106 ? 27.887 4.632 -22.415 1.00 98.06 106 PRO A C 1
ATOM 787 O O . PRO A 1 106 ? 27.661 4.258 -21.265 1.00 98.06 106 PRO A O 1
ATOM 790 N N . SER A 1 107 ? 28.476 5.811 -22.644 1.00 98.06 107 SER A N 1
ATOM 791 C CA . SER A 1 107 ? 28.824 6.727 -21.551 1.00 98.06 107 SER A CA 1
ATOM 792 C C . SER A 1 107 ? 27.580 7.371 -20.934 1.00 98.06 107 SER A C 1
ATOM 794 O O . SER A 1 107 ? 27.486 7.463 -19.705 1.00 98.06 107 SER A O 1
ATOM 796 N N . LEU A 1 108 ? 26.590 7.707 -21.764 1.00 98.06 108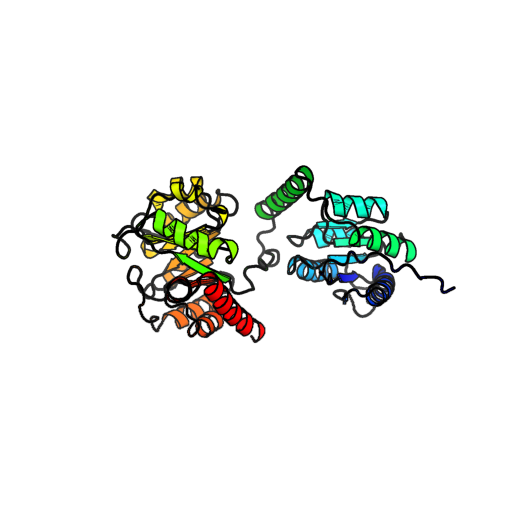 LEU A N 1
ATOM 797 C CA . LEU A 1 108 ? 25.277 8.170 -21.327 1.00 98.06 108 LEU A CA 1
ATOM 798 C C . LEU A 1 108 ? 24.483 7.061 -20.638 1.00 98.06 108 LEU A C 1
ATOM 800 O O . LEU A 1 108 ? 23.847 7.337 -19.627 1.00 98.06 108 LEU A O 1
ATOM 804 N N . ALA A 1 109 ? 24.577 5.810 -21.094 1.00 98.19 109 ALA A N 1
ATOM 805 C CA . ALA A 1 109 ? 23.941 4.672 -20.424 1.00 98.19 109 ALA A CA 1
ATOM 806 C C . ALA A 1 109 ? 24.439 4.498 -18.981 1.00 98.19 109 ALA A C 1
ATOM 808 O O . ALA A 1 109 ? 2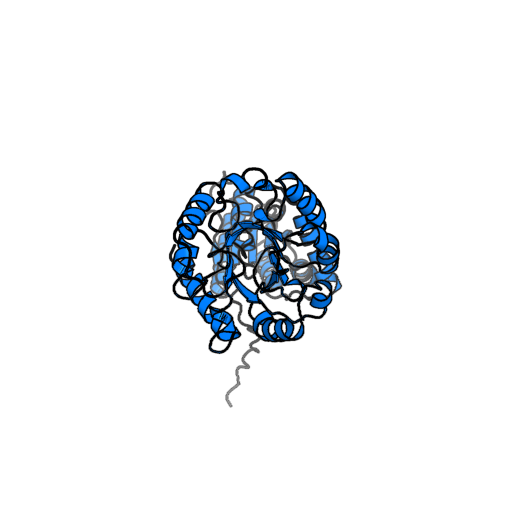3.639 4.349 -18.053 1.00 98.19 109 ALA A O 1
ATOM 809 N N . ARG A 1 110 ? 25.759 4.618 -18.770 1.00 98.25 110 ARG A N 1
ATOM 810 C CA . ARG A 1 110 ? 26.347 4.633 -17.421 1.00 98.25 110 ARG A CA 1
ATOM 811 C C . ARG A 1 110 ? 25.845 5.817 -16.604 1.00 98.25 110 ARG A C 1
ATOM 813 O O . ARG A 1 110 ? 25.516 5.649 -15.435 1.00 98.25 110 ARG A O 1
ATOM 820 N N . ALA A 1 111 ? 25.804 7.016 -17.188 1.00 97.50 111 ALA A N 1
ATOM 821 C CA . ALA A 1 111 ? 25.341 8.210 -16.485 1.00 97.50 111 ALA A CA 1
ATOM 822 C C . ALA A 1 111 ? 23.869 8.086 -16.066 1.00 97.50 111 ALA A C 1
ATOM 824 O O . ALA A 1 111 ? 23.566 8.291 -14.895 1.00 97.50 111 ALA A O 1
ATOM 825 N N . ALA A 1 112 ? 22.992 7.658 -16.975 1.00 96.81 112 ALA A N 1
ATOM 826 C CA . ALA A 1 112 ? 21.570 7.476 -16.711 1.00 96.81 112 ALA A CA 1
ATOM 827 C C . ALA A 1 112 ? 21.320 6.431 -15.616 1.00 96.81 112 ALA A C 1
ATOM 829 O O . ALA A 1 112 ? 20.529 6.662 -14.704 1.00 96.81 112 ALA A O 1
ATOM 830 N N . GLN A 1 113 ? 22.048 5.309 -15.624 1.00 96.38 113 GLN A N 1
ATOM 831 C CA . GLN A 1 113 ? 21.917 4.326 -14.549 1.00 96.38 113 GLN A CA 1
ATOM 832 C C . GLN A 1 113 ? 22.470 4.834 -13.217 1.00 96.38 113 GLN A C 1
ATOM 834 O O . GLN A 1 113 ? 21.839 4.691 -12.170 1.00 96.38 113 GLN A O 1
ATOM 839 N N . ARG A 1 114 ? 23.654 5.449 -13.242 1.00 96.25 114 ARG A N 1
ATOM 840 C CA . ARG A 1 114 ? 24.344 5.936 -12.045 1.00 96.25 114 ARG A CA 1
ATOM 841 C C . ARG A 1 114 ? 23.593 7.082 -11.370 1.00 96.25 114 ARG A C 1
ATOM 843 O O . ARG A 1 114 ? 23.564 7.125 -10.134 1.00 96.25 114 ARG A O 1
ATOM 850 N N . ASP A 1 115 ? 23.044 8.006 -12.150 1.00 96.12 115 ASP A N 1
ATOM 851 C CA . ASP A 1 115 ? 22.533 9.291 -11.672 1.00 96.12 115 ASP A CA 1
ATOM 852 C C . ASP A 1 115 ? 20.997 9.319 -11.595 1.00 96.12 115 ASP A C 1
ATOM 854 O O . ASP A 1 115 ? 20.464 9.909 -10.652 1.00 96.12 115 ASP A O 1
ATOM 858 N N . ASP A 1 116 ? 20.303 8.618 -12.498 1.00 94.06 116 ASP A N 1
ATOM 859 C CA . ASP A 1 116 ? 18.838 8.654 -12.623 1.00 94.06 116 ASP A CA 1
ATOM 860 C C . ASP A 1 116 ? 18.156 7.305 -12.333 1.00 94.06 116 ASP A C 1
ATOM 862 O O . ASP A 1 116 ? 16.945 7.271 -12.129 1.00 94.06 116 ASP A O 1
ATOM 866 N N . ASN A 1 117 ? 18.923 6.210 -12.226 1.00 94.56 117 ASN A N 1
ATOM 867 C CA . ASN A 1 117 ? 18.423 4.856 -11.952 1.00 94.56 117 ASN A CA 1
ATOM 868 C C . ASN A 1 117 ? 17.266 4.445 -12.878 1.00 94.56 117 ASN A C 1
ATOM 870 O O . ASN A 1 117 ? 16.249 3.923 -12.411 1.00 94.56 117 ASN A O 1
ATOM 874 N N . ILE A 1 118 ? 17.406 4.723 -14.177 1.00 97.19 118 ILE A N 1
ATOM 875 C CA . ILE A 1 118 ? 16.400 4.337 -15.168 1.00 97.19 118 ILE A CA 1
ATOM 876 C C . ILE A 1 118 ? 16.164 2.822 -15.107 1.00 97.19 118 ILE A C 1
ATOM 878 O O . ILE A 1 118 ? 17.103 2.040 -14.959 1.00 97.19 118 ILE A O 1
ATOM 882 N N . ASN A 1 119 ? 14.912 2.389 -15.207 1.00 95.44 119 ASN A N 1
ATOM 883 C CA . ASN A 1 119 ? 14.556 0.967 -15.229 1.00 95.44 119 ASN A CA 1
ATOM 884 C C . ASN A 1 119 ? 14.202 0.475 -16.636 1.00 95.44 119 ASN A C 1
ATOM 886 O O . ASN A 1 119 ? 14.066 -0.735 -16.825 1.00 95.44 119 ASN A O 1
ATOM 890 N N . VAL A 1 120 ? 14.116 1.380 -17.618 1.00 98.31 120 VAL A N 1
ATOM 891 C CA . VAL A 1 120 ? 13.889 1.054 -19.027 1.00 98.31 120 VAL A CA 1
ATOM 892 C C . VAL A 1 120 ? 14.888 1.779 -19.926 1.00 98.31 120 VAL A C 1
ATOM 894 O O . VAL A 1 120 ? 14.977 3.007 -19.930 1.00 98.31 120 VAL A O 1
ATOM 897 N N . LEU A 1 121 ? 15.604 1.011 -20.739 1.00 98.44 121 LEU A N 1
ATOM 898 C CA . LEU A 1 121 ? 16.467 1.511 -21.802 1.00 98.44 121 LEU A CA 1
ATOM 899 C C . LEU A 1 121 ? 15.733 1.406 -23.145 1.00 98.44 121 LEU A C 1
ATOM 901 O O . LEU A 1 121 ? 15.350 0.312 -23.553 1.00 98.44 121 LEU A O 1
ATOM 905 N N . ALA A 1 122 ? 15.544 2.521 -23.847 1.00 98.50 122 ALA A N 1
ATOM 906 C CA . ALA A 1 122 ? 14.966 2.516 -25.188 1.00 98.50 122 ALA A CA 1
ATOM 907 C C . ALA A 1 122 ? 16.055 2.710 -26.254 1.00 98.50 122 ALA A C 1
ATOM 909 O O . ALA A 1 122 ? 16.887 3.613 -26.153 1.00 98.50 122 ALA A O 1
ATOM 910 N N . LEU A 1 123 ? 16.045 1.873 -27.290 1.00 98.44 123 LEU A N 1
ATOM 911 C CA . LEU A 1 123 ? 17.044 1.855 -28.357 1.00 98.44 123 LEU A CA 1
ATOM 912 C C . LEU A 1 123 ? 16.379 2.045 -29.723 1.00 98.44 123 LEU A C 1
ATOM 914 O O . LEU A 1 123 ? 15.274 1.563 -29.964 1.00 98.44 123 LEU A O 1
ATOM 918 N N . GLY A 1 124 ? 17.058 2.781 -30.603 1.00 97.69 124 GLY A N 1
ATOM 919 C CA . GLY A 1 124 ? 16.580 3.087 -31.950 1.00 97.69 124 GLY A CA 1
ATOM 920 C C . GLY A 1 124 ? 17.205 2.143 -32.956 1.00 97.69 124 GLY A C 1
ATOM 921 O O . GLY A 1 124 ? 18.362 2.334 -33.315 1.00 97.69 124 GLY A O 1
ATOM 922 N N . ALA A 1 125 ? 16.456 1.132 -33.385 1.00 96.56 125 ALA A N 1
ATOM 923 C CA . ALA A 1 125 ? 16.947 0.081 -34.270 1.00 96.56 125 ALA A CA 1
ATOM 924 C C . ALA A 1 125 ? 17.433 0.607 -35.634 1.00 96.56 125 ALA A C 1
ATOM 926 O O . ALA A 1 125 ? 18.317 -0.006 -36.223 1.00 96.56 125 ALA A O 1
ATOM 927 N N . ASP A 1 126 ? 16.934 1.761 -36.089 1.00 96.75 126 ASP A N 1
ATOM 928 C CA . ASP A 1 126 ? 17.347 2.381 -37.356 1.00 96.75 126 ASP A CA 1
A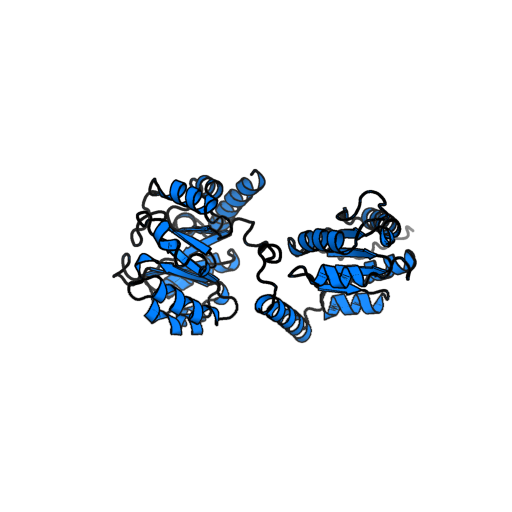TOM 929 C C . ASP A 1 126 ? 18.629 3.223 -37.227 1.00 96.75 126 ASP A C 1
ATOM 931 O O . ASP A 1 126 ? 19.217 3.625 -38.231 1.00 96.75 126 ASP A O 1
ATOM 935 N N . TYR A 1 127 ? 19.056 3.530 -35.997 1.00 96.94 127 TYR A N 1
ATOM 936 C CA . TYR A 1 127 ? 20.123 4.502 -35.722 1.00 96.94 127 TYR A CA 1
ATOM 937 C C . TYR A 1 127 ? 21.413 3.871 -35.205 1.00 96.94 127 TYR A C 1
ATOM 939 O O . TYR A 1 127 ? 22.458 4.521 -35.240 1.00 96.94 127 TYR A O 1
ATOM 947 N N . ILE A 1 128 ? 21.355 2.634 -34.713 1.00 97.56 128 ILE A N 1
ATOM 948 C CA . ILE A 1 128 ? 22.514 1.926 -34.171 1.00 97.56 128 ILE A CA 1
ATOM 949 C C . ILE A 1 128 ? 22.585 0.501 -34.701 1.00 97.56 128 ILE A C 1
ATOM 951 O O . ILE A 1 128 ? 21.568 -0.152 -34.922 1.00 97.56 128 ILE A O 1
ATOM 955 N N . ASP A 1 129 ? 23.805 -0.003 -34.849 1.00 97.94 129 ASP A N 1
ATOM 956 C CA . ASP A 1 129 ? 24.030 -1.415 -35.123 1.00 97.94 129 ASP A CA 1
ATOM 957 C C . ASP A 1 129 ? 23.932 -2.270 -33.846 1.00 97.94 129 ASP A C 1
ATOM 959 O O . ASP A 1 129 ? 23.844 -1.780 -32.714 1.00 97.94 129 ASP A O 1
ATOM 963 N N . LEU A 1 130 ? 23.932 -3.591 -34.038 1.00 97.94 130 LEU A N 1
ATOM 964 C CA . LEU A 1 130 ? 23.800 -4.554 -32.950 1.00 97.94 130 LEU A CA 1
ATOM 965 C C . LEU A 1 130 ? 24.951 -4.456 -31.936 1.00 97.94 130 LEU A C 1
ATOM 967 O O . LEU A 1 130 ? 24.729 -4.655 -30.744 1.00 97.94 130 LEU A O 1
ATOM 971 N N . ASP A 1 131 ? 26.174 -4.171 -32.374 1.00 98.06 131 ASP A N 1
ATOM 972 C CA . ASP A 1 131 ? 27.326 -4.124 -31.469 1.00 98.06 131 ASP A CA 1
ATOM 973 C C . ASP A 1 131 ? 27.323 -2.854 -30.613 1.00 98.06 131 ASP A C 1
ATOM 975 O O . ASP A 1 131 ? 27.636 -2.908 -29.418 1.00 98.06 131 ASP A O 1
ATOM 979 N N . THR A 1 132 ? 26.852 -1.739 -31.169 1.00 98.19 132 THR A N 1
ATOM 980 C CA . THR A 1 132 ? 26.541 -0.527 -30.409 1.00 98.19 132 THR A CA 1
ATOM 981 C C . THR A 1 132 ? 25.420 -0.800 -29.411 1.00 98.19 132 THR A C 1
ATOM 983 O O . THR A 1 132 ? 25.583 -0.504 -28.228 1.00 98.19 132 THR A O 1
ATOM 986 N N . ALA A 1 133 ? 24.323 -1.442 -29.833 1.00 98.38 133 ALA A N 1
ATOM 987 C CA . ALA A 1 133 ? 23.221 -1.805 -28.939 1.00 98.38 133 ALA A CA 1
ATOM 988 C C . ALA A 1 133 ? 23.701 -2.657 -27.751 1.00 98.38 133 ALA A C 1
ATOM 990 O O . ALA A 1 133 ? 23.432 -2.309 -26.601 1.00 98.38 133 ALA A O 1
ATOM 991 N N . LYS A 1 134 ? 24.483 -3.717 -28.002 1.00 98.38 134 LYS A N 1
ATOM 992 C CA . LYS A 1 134 ? 25.092 -4.545 -26.945 1.00 98.38 134 LYS A CA 1
ATOM 993 C C . LYS A 1 134 ? 25.971 -3.721 -26.008 1.00 98.38 134 LYS A C 1
ATOM 995 O O . LYS A 1 134 ? 25.867 -3.872 -24.797 1.00 98.38 134 LYS A O 1
ATOM 1000 N N . SER A 1 135 ? 26.804 -2.834 -26.553 1.00 98.12 135 SER A N 1
ATOM 1001 C CA . SER A 1 135 ? 27.713 -1.995 -25.762 1.00 98.12 135 SER A CA 1
ATOM 1002 C C . SER A 1 135 ? 26.963 -1.025 -24.846 1.00 98.12 135 SER A C 1
ATOM 1004 O O . SER A 1 135 ? 27.377 -0.799 -23.710 1.00 98.12 135 SER A O 1
ATOM 1006 N N . VAL A 1 136 ? 25.850 -0.457 -25.318 1.00 98.62 136 VAL A N 1
ATOM 1007 C CA . VAL A 1 136 ? 24.977 0.415 -24.519 1.00 98.62 136 VAL A CA 1
ATOM 1008 C C . VAL A 1 136 ? 24.258 -0.392 -23.435 1.00 98.62 136 VAL A C 1
ATOM 1010 O O . VAL A 1 136 ? 24.248 0.027 -22.277 1.00 98.62 136 VAL A O 1
ATOM 1013 N N . ILE A 1 137 ? 23.698 -1.554 -23.787 1.00 98.44 137 ILE A N 1
ATOM 1014 C CA . ILE A 1 137 ? 22.988 -2.434 -22.847 1.00 98.44 137 ILE A CA 1
ATOM 1015 C C . ILE A 1 137 ? 23.927 -2.928 -21.749 1.00 98.44 137 ILE A C 1
ATOM 1017 O O . ILE A 1 137 ? 23.584 -2.832 -20.575 1.00 98.44 137 ILE A O 1
ATOM 1021 N N . ASP A 1 138 ? 25.114 -3.417 -22.105 1.00 97.31 138 ASP A N 1
ATOM 1022 C CA . ASP A 1 138 ? 26.097 -3.898 -21.133 1.00 97.31 138 ASP A CA 1
ATOM 1023 C C . ASP A 1 138 ? 26.543 -2.763 -20.202 1.00 97.31 138 ASP A C 1
ATOM 1025 O O . ASP A 1 138 ? 26.486 -2.889 -18.981 1.00 97.31 138 ASP A O 1
ATOM 1029 N N . ALA A 1 139 ? 26.863 -1.591 -20.759 1.00 98.00 139 ALA A N 1
ATOM 1030 C CA . ALA A 1 139 ? 27.213 -0.421 -19.962 1.00 98.00 139 ALA A CA 1
ATOM 1031 C C . ALA A 1 139 ? 26.106 -0.018 -18.973 1.00 98.00 139 ALA A C 1
ATOM 1033 O O . ALA A 1 139 ? 26.409 0.388 -17.849 1.00 98.00 139 ALA A O 1
ATOM 1034 N N . TRP A 1 140 ? 24.840 -0.129 -19.377 1.00 97.88 140 TRP A N 1
ATOM 1035 C CA . TRP A 1 140 ? 23.691 0.124 -18.515 1.00 97.88 140 TRP A CA 1
ATOM 1036 C C . TRP A 1 140 ? 23.553 -0.940 -17.415 1.00 97.88 140 TRP A C 1
ATOM 1038 O O . TRP A 1 140 ? 23.545 -0.591 -16.236 1.00 97.88 140 TRP A O 1
ATOM 1048 N N . LEU A 1 141 ? 23.513 -2.226 -17.781 1.00 95.44 141 LEU A N 1
ATOM 1049 C CA . LEU A 1 141 ? 23.302 -3.344 -16.853 1.00 95.44 141 LEU A CA 1
ATOM 1050 C C . LEU A 1 141 ? 24.430 -3.491 -15.824 1.00 95.44 141 LEU A C 1
ATOM 1052 O O . LEU A 1 141 ? 24.164 -3.823 -14.671 1.00 95.44 141 LEU A O 1
ATOM 1056 N N . GLN A 1 142 ? 25.678 -3.225 -16.217 1.00 93.81 142 GLN A N 1
ATOM 1057 C CA . GLN A 1 142 ? 26.847 -3.353 -15.338 1.00 93.81 142 GLN A CA 1
ATOM 1058 C C . GLN A 1 142 ? 27.051 -2.146 -14.415 1.00 93.81 142 GLN A C 1
ATOM 1060 O O . GLN A 1 142 ? 27.864 -2.197 -13.490 1.00 93.81 142 GLN A O 1
ATOM 1065 N N . THR A 1 143 ? 26.349 -1.035 -14.649 1.00 93.00 143 THR A N 1
ATOM 1066 C CA . THR A 1 143 ? 26.521 0.164 -13.827 1.00 93.00 143 THR A CA 1
ATOM 1067 C C . THR A 1 143 ? 25.600 0.118 -12.612 1.00 93.00 143 THR A C 1
ATOM 1069 O O . THR A 1 143 ? 24.381 0.098 -12.759 1.00 93.00 143 THR A O 1
ATOM 1072 N N . PRO A 1 144 ? 26.120 0.167 -11.377 1.00 89.94 144 PRO A N 1
ATOM 1073 C CA . PRO A 1 144 ? 25.264 0.311 -10.211 1.00 89.94 144 PRO A CA 1
ATOM 1074 C C . PRO A 1 144 ? 24.726 1.743 -10.110 1.00 89.94 144 PRO A C 1
ATOM 1076 O O . PRO A 1 144 ? 25.415 2.723 -10.415 1.00 89.94 144 PRO A O 1
ATOM 1079 N N . PHE A 1 145 ? 23.507 1.881 -9.589 1.00 91.94 145 PHE A N 1
ATOM 1080 C CA . PHE A 1 145 ? 23.018 3.186 -9.162 1.00 91.94 145 PHE A CA 1
ATOM 1081 C C . PHE A 1 145 ? 23.919 3.736 -8.052 1.00 91.94 145 PHE A C 1
ATOM 1083 O O . PHE A 1 145 ? 24.200 3.055 -7.067 1.00 91.94 145 PHE A O 1
ATOM 1090 N N . SER A 1 146 ? 24.349 4.992 -8.176 1.00 87.12 146 SER A N 1
ATOM 1091 C CA . SER A 1 146 ? 25.294 5.585 -7.215 1.00 87.12 146 SER A CA 1
ATOM 1092 C C . SER A 1 146 ? 24.734 5.730 -5.802 1.00 87.12 146 SER A C 1
ATOM 1094 O O . SER A 1 146 ? 25.499 5.880 -4.851 1.00 87.12 146 SER A O 1
ATOM 1096 N N . GLY A 1 147 ? 23.407 5.815 -5.656 1.00 83.00 147 GLY A N 1
ATOM 1097 C CA . GLY A 1 147 ? 22.780 6.119 -4.375 1.00 83.00 147 GLY A CA 1
ATOM 1098 C C . GLY A 1 147 ? 23.183 7.483 -3.801 1.00 83.00 147 GLY A C 1
ATOM 1099 O O . GLY A 1 147 ? 22.972 7.725 -2.616 1.00 83.00 147 GLY A O 1
ATOM 1100 N N . ALA A 1 148 ? 23.763 8.404 -4.577 1.00 79.25 148 ALA A N 1
ATOM 1101 C CA . ALA A 1 148 ? 24.153 9.701 -4.029 1.00 79.25 148 ALA A CA 1
ATOM 1102 C C . ALA A 1 148 ? 22.915 10.459 -3.513 1.00 79.25 148 ALA A C 1
ATOM 1104 O O . ALA A 1 148 ? 21.847 10.422 -4.130 1.00 79.25 148 ALA A O 1
ATOM 1105 N N . VAL A 1 149 ? 23.055 11.198 -2.404 1.00 79.50 149 VAL A N 1
ATOM 1106 C CA . VAL A 1 149 ? 21.936 11.929 -1.767 1.00 79.50 149 VAL A CA 1
ATOM 1107 C C . VAL A 1 149 ? 21.188 12.803 -2.778 1.00 79.50 149 VAL A C 1
ATOM 1109 O O . VAL A 1 149 ? 19.959 12.804 -2.815 1.00 79.50 149 VAL A O 1
ATOM 1112 N N . ARG A 1 150 ? 21.924 13.503 -3.651 1.00 87.06 150 ARG A N 1
ATOM 1113 C CA . ARG A 1 150 ? 21.340 14.354 -4.697 1.00 87.06 150 ARG A CA 1
ATOM 1114 C C . ARG A 1 150 ? 20.528 13.569 -5.737 1.00 87.06 150 ARG A C 1
ATOM 1116 O O . ARG A 1 150 ? 19.521 14.097 -6.196 1.00 87.06 150 ARG A O 1
ATOM 1123 N N . HIS A 1 151 ? 20.946 12.351 -6.081 1.00 84.44 151 HIS A N 1
ATOM 1124 C CA . HIS A 1 151 ? 20.303 11.501 -7.085 1.00 84.44 151 HIS A CA 1
ATOM 1125 C C . HIS A 1 151 ? 19.018 10.893 -6.521 1.00 84.44 151 HIS A C 1
ATOM 1127 O O . HIS A 1 151 ? 17.946 11.119 -7.073 1.00 84.44 151 HIS A O 1
ATOM 1133 N N . ARG A 1 152 ? 19.079 10.299 -5.318 1.00 77.50 152 ARG A N 1
ATOM 1134 C CA . ARG A 1 152 ? 17.878 9.831 -4.599 1.00 77.50 152 ARG A CA 1
ATOM 1135 C C . ARG A 1 152 ? 16.843 10.937 -4.413 1.00 77.50 152 ARG A C 1
ATOM 1137 O O . ARG A 1 152 ? 15.662 10.715 -4.634 1.00 77.50 152 ARG A O 1
ATOM 1144 N N . ARG A 1 153 ? 17.282 12.144 -4.035 1.00 88.38 153 ARG A N 1
ATOM 1145 C CA . ARG A 1 153 ? 16.389 13.299 -3.866 1.00 88.38 153 ARG A CA 1
ATOM 1146 C C . ARG A 1 153 ? 15.682 13.683 -5.170 1.00 88.38 153 ARG A C 1
ATOM 1148 O O . ARG A 1 153 ? 14.519 14.058 -5.118 1.00 88.38 153 ARG A O 1
ATOM 1155 N N . ARG A 1 154 ? 16.376 13.654 -6.313 1.00 88.06 154 ARG A N 1
ATOM 1156 C CA . ARG A 1 154 ? 15.794 14.003 -7.623 1.00 88.06 154 ARG A CA 1
ATOM 1157 C C . ARG A 1 154 ? 14.792 12.950 -8.084 1.00 88.06 154 ARG A C 1
ATOM 1159 O O . ARG A 1 154 ? 13.674 13.323 -8.407 1.00 88.06 154 ARG A O 1
ATOM 1166 N N . ILE A 1 155 ? 15.155 11.671 -8.000 1.00 85.06 155 ILE A N 1
ATOM 1167 C CA . ILE A 1 155 ? 14.253 10.553 -8.308 1.00 85.06 155 ILE A CA 1
ATOM 1168 C C . ILE A 1 155 ? 13.013 10.611 -7.412 1.00 85.06 155 ILE A C 1
ATOM 1170 O O . ILE A 1 155 ? 11.897 10.530 -7.908 1.00 85.06 155 ILE A O 1
ATOM 1174 N N . LYS A 1 156 ? 13.191 10.865 -6.106 1.00 80.81 156 LYS A N 1
ATOM 1175 C CA . LYS A 1 156 ? 12.062 11.052 -5.188 1.00 80.81 156 LYS A CA 1
ATOM 1176 C C . LYS A 1 156 ? 11.152 12.196 -5.637 1.00 80.81 156 LYS A C 1
ATOM 1178 O O . LYS A 1 156 ? 9.950 12.015 -5.649 1.00 80.81 156 LYS A O 1
ATOM 1183 N N . LYS A 1 157 ? 11.697 13.348 -6.045 1.00 82.56 157 LYS A N 1
ATOM 1184 C CA . LYS A 1 157 ? 10.876 14.462 -6.553 1.00 82.56 157 LYS A CA 1
ATOM 1185 C C . LYS A 1 157 ? 10.077 14.093 -7.805 1.00 82.56 157 LYS A C 1
ATOM 1187 O O . LYS A 1 157 ? 8.964 14.581 -7.945 1.00 82.56 157 LYS A O 1
ATOM 1192 N N . ILE A 1 158 ? 10.640 13.276 -8.697 1.00 86.44 158 ILE A N 1
ATOM 1193 C CA . ILE A 1 158 ? 9.932 12.779 -9.886 1.00 86.44 158 ILE A CA 1
ATOM 1194 C C . ILE A 1 158 ? 8.790 11.856 -9.454 1.00 86.44 158 ILE A C 1
ATOM 1196 O O . ILE A 1 158 ? 7.661 12.084 -9.866 1.00 86.44 158 ILE A O 1
ATOM 1200 N N . GLY A 1 159 ? 9.058 10.895 -8.565 1.00 81.94 159 GLY A N 1
ATOM 1201 C CA . GLY A 1 159 ? 8.027 10.001 -8.028 1.00 81.94 159 GLY A CA 1
ATOM 1202 C C . GLY A 1 159 ? 6.935 10.739 -7.246 1.00 81.94 159 GLY A C 1
ATOM 1203 O O . GLY A 1 159 ? 5.758 10.471 -7.436 1.00 81.94 159 GLY A O 1
ATOM 1204 N N . ASP A 1 160 ? 7.302 11.726 -6.423 1.00 78.75 160 ASP A N 1
ATOM 1205 C CA . ASP A 1 160 ? 6.346 12.576 -5.700 1.00 78.75 160 ASP A CA 1
ATOM 1206 C C . ASP A 1 160 ? 5.469 13.375 -6.686 1.00 78.75 160 ASP A C 1
ATOM 1208 O O . ASP A 1 160 ? 4.272 13.540 -6.464 1.00 78.75 160 ASP A O 1
ATOM 1212 N N . TYR A 1 161 ? 6.051 13.871 -7.787 1.00 82.38 161 TYR A N 1
ATOM 1213 C CA . TYR A 1 161 ? 5.307 14.570 -8.837 1.00 82.38 161 TYR A CA 1
ATOM 1214 C C . TYR A 1 161 ? 4.354 13.625 -9.573 1.00 82.38 161 TYR A C 1
ATOM 1216 O O . TYR A 1 161 ? 3.191 13.972 -9.757 1.00 82.38 161 TYR A O 1
ATOM 1224 N N . GLU A 1 162 ? 4.838 12.443 -9.954 1.00 80.81 162 GLU A N 1
ATOM 1225 C CA . GLU A 1 162 ? 4.057 11.385 -10.596 1.00 80.81 162 GLU A CA 1
ATOM 1226 C C . GLU A 1 162 ? 2.874 10.952 -9.722 1.00 80.81 162 GLU A C 1
ATOM 1228 O O . GLU A 1 162 ? 1.760 10.864 -10.218 1.00 80.81 162 GLU A O 1
ATOM 1233 N N . GLN A 1 163 ? 3.069 10.774 -8.415 1.00 70.94 163 GLN A N 1
ATOM 1234 C CA . GLN A 1 163 ? 1.979 10.445 -7.491 1.00 70.94 163 GLN A CA 1
ATOM 1235 C C . GLN A 1 163 ? 0.964 11.583 -7.353 1.00 70.94 163 GLN A C 1
ATOM 1237 O O . GLN A 1 163 ? -0.236 11.338 -7.313 1.00 70.94 163 GLN A O 1
ATOM 1242 N N . ALA A 1 164 ? 1.432 12.831 -7.294 1.00 72.94 164 ALA A N 1
ATOM 1243 C CA . ALA A 1 164 ? 0.557 13.986 -7.114 1.00 72.94 164 ALA A CA 1
ATOM 1244 C C . ALA A 1 164 ? -0.198 14.409 -8.392 1.00 72.94 164 ALA A C 1
ATOM 1246 O O . ALA A 1 164 ? -1.191 15.126 -8.289 1.00 72.94 164 ALA A O 1
ATOM 1247 N N . HIS A 1 165 ? 0.273 14.015 -9.582 1.00 72.25 165 HIS A N 1
ATOM 1248 C CA . HIS A 1 165 ? -0.250 14.492 -10.876 1.00 72.25 165 HIS A CA 1
ATOM 1249 C C . HIS A 1 165 ? -0.501 13.372 -11.900 1.00 72.25 165 HIS A C 1
ATOM 1251 O O . HIS A 1 165 ? -0.821 13.654 -13.057 1.00 72.25 165 HIS A O 1
ATOM 1257 N N . GLY A 1 166 ? -0.328 12.109 -11.509 1.00 62.44 166 GLY A N 1
ATOM 1258 C CA . GLY A 1 166 ? -0.629 10.939 -12.326 1.00 62.44 166 GLY A CA 1
ATOM 1259 C C . GLY A 1 166 ? -2.119 10.855 -12.650 1.00 62.44 166 GLY A C 1
ATOM 1260 O O . GLY A 1 166 ? -2.968 11.334 -11.900 1.00 62.44 166 GLY A O 1
ATOM 1261 N N . CYS A 1 167 ? -2.444 10.283 -13.809 1.00 48.47 167 CYS A N 1
ATOM 1262 C CA . CYS A 1 167 ? -3.821 10.185 -14.283 1.00 48.47 167 CYS A CA 1
ATOM 1263 C C . CYS A 1 167 ? -4.685 9.377 -13.296 1.00 48.47 167 CYS A C 1
ATOM 1265 O O . CYS A 1 167 ? -4.287 8.298 -12.866 1.00 48.47 167 CYS A O 1
ATOM 1267 N N . SER A 1 168 ? -5.883 9.874 -12.981 1.00 48.59 168 SER A N 1
ATOM 1268 C CA . SER A 1 168 ? -6.852 9.253 -12.066 1.00 48.59 168 SER A CA 1
ATOM 1269 C C . SER A 1 168 ? -7.557 8.013 -12.633 1.00 48.59 168 SER A C 1
ATOM 1271 O O . SER A 1 168 ? -8.488 7.512 -12.006 1.00 48.59 168 SER A O 1
ATOM 1273 N N . CYS A 1 169 ? -7.164 7.522 -13.814 1.00 43.56 169 CYS A N 1
ATOM 1274 C CA . CYS A 1 169 ? -7.799 6.362 -14.428 1.00 43.56 169 CYS A CA 1
ATOM 1275 C C . CYS A 1 169 ? -7.313 5.049 -13.796 1.00 43.56 169 CYS A C 1
ATOM 1277 O O . CYS A 1 169 ? -6.116 4.835 -13.584 1.00 43.56 169 CYS A O 1
ATOM 1279 N N . ASP A 1 170 ? -8.254 4.138 -13.552 1.00 44.44 170 ASP A N 1
ATOM 1280 C CA . ASP A 1 170 ? -8.018 2.831 -12.923 1.00 44.44 170 ASP A CA 1
ATOM 1281 C C . ASP A 1 170 ? -7.012 1.945 -13.684 1.00 44.44 170 ASP A C 1
ATOM 1283 O O . ASP A 1 170 ? -6.456 1.012 -13.116 1.00 44.44 170 ASP A O 1
ATOM 1287 N N . SER A 1 171 ? -6.718 2.257 -14.953 1.00 44.12 171 SER A N 1
ATOM 1288 C CA . SER A 1 171 ? -5.706 1.572 -15.769 1.00 44.12 171 SER A CA 1
ATOM 1289 C C . SER A 1 171 ? -4.269 2.082 -15.578 1.00 44.12 171 SER A C 1
ATOM 1291 O O . SER A 1 171 ? -3.331 1.399 -15.991 1.00 44.12 171 SER A O 1
ATOM 1293 N N . CYS A 1 172 ? -4.094 3.292 -15.025 1.00 40.34 172 CYS A N 1
ATOM 1294 C CA . CYS A 1 172 ? -2.792 3.925 -14.754 1.00 40.34 172 CYS A CA 1
ATOM 1295 C C . CYS A 1 172 ? -2.488 4.079 -13.266 1.00 40.34 172 CYS A C 1
ATOM 1297 O O . CYS A 1 172 ? -1.345 4.397 -12.923 1.00 40.34 172 CYS A O 1
ATOM 1299 N N . ARG A 1 173 ? -3.440 3.766 -12.377 1.00 43.84 173 ARG A N 1
ATOM 1300 C CA . ARG A 1 173 ? -3.053 3.180 -11.098 1.00 43.84 173 ARG A CA 1
ATOM 1301 C C . ARG A 1 173 ? -2.238 1.960 -11.491 1.00 43.84 173 ARG A C 1
ATOM 1303 O O . ARG A 1 173 ? -2.781 0.939 -11.900 1.00 43.84 173 ARG A O 1
ATOM 1310 N N . VAL A 1 174 ? -0.912 2.074 -11.433 1.00 39.75 174 VAL A N 1
ATOM 1311 C CA . VAL A 1 174 ? -0.120 0.915 -11.053 1.00 39.75 174 VAL A CA 1
ATOM 1312 C C . VAL A 1 174 ? -0.899 0.379 -9.875 1.00 39.75 174 VAL A C 1
ATOM 1314 O O . VAL A 1 174 ? -1.010 1.067 -8.860 1.00 39.75 174 VAL A O 1
ATOM 1317 N N . ILE A 1 175 ? -1.566 -0.759 -10.097 1.00 38.03 175 ILE A N 1
ATOM 1318 C CA . ILE A 1 175 ? -1.865 -1.718 -9.053 1.00 38.03 175 ILE A CA 1
ATOM 1319 C C . ILE A 1 175 ? -0.612 -1.635 -8.222 1.00 38.03 175 ILE A C 1
ATOM 1321 O O . ILE A 1 175 ? 0.451 -2.013 -8.724 1.00 38.03 175 ILE A O 1
ATOM 1325 N N . ASP A 1 176 ? -0.684 -0.959 -7.076 1.00 38.78 176 ASP A N 1
ATOM 1326 C CA . ASP A 1 176 ? 0.452 -0.891 -6.191 1.00 38.78 176 ASP A CA 1
ATOM 1327 C C . ASP A 1 176 ? 0.844 -2.356 -6.072 1.00 38.78 176 ASP A C 1
ATOM 1329 O O . ASP A 1 176 ? 0.036 -3.179 -5.645 1.00 38.78 176 ASP A O 1
ATOM 1333 N N . ALA A 1 177 ? 2.005 -2.745 -6.597 1.00 37.50 177 ALA A N 1
ATOM 1334 C CA . ALA A 1 177 ? 2.390 -4.153 -6.612 1.00 37.50 177 ALA A CA 1
ATOM 1335 C C . ALA A 1 177 ? 2.556 -4.673 -5.164 1.00 37.50 177 ALA A C 1
ATOM 1337 O O . ALA A 1 177 ? 2.834 -5.847 -4.926 1.00 37.50 177 ALA A O 1
ATOM 1338 N N . ARG A 1 178 ? 2.354 -3.790 -4.175 1.00 42.75 178 ARG A N 1
ATOM 1339 C CA . ARG A 1 178 ? 2.190 -4.064 -2.750 1.00 42.75 178 ARG A CA 1
ATOM 1340 C C . ARG A 1 178 ? 0.763 -4.445 -2.338 1.00 42.75 178 ARG A C 1
ATOM 1342 O O . ARG A 1 178 ? 0.629 -5.075 -1.301 1.00 42.75 178 ARG A O 1
ATOM 1349 N N . VAL A 1 179 ? -0.265 -4.118 -3.122 1.00 41.78 179 VAL A N 1
ATOM 1350 C CA . VAL A 1 179 ? -1.685 -4.420 -2.856 1.00 41.78 179 VAL A CA 1
ATOM 1351 C C . VAL A 1 179 ? -2.156 -5.676 -3.593 1.00 41.78 179 VAL A C 1
ATOM 1353 O O . VAL A 1 179 ? -3.155 -6.261 -3.195 1.00 41.78 179 VAL A O 1
ATOM 1356 N N . ASP A 1 180 ? -1.439 -6.174 -4.608 1.00 55.53 180 ASP A N 1
ATOM 1357 C CA . ASP A 1 180 ? -1.834 -7.447 -5.235 1.00 55.53 180 ASP A CA 1
ATOM 1358 C C . ASP A 1 180 ? -1.407 -8.682 -4.418 1.00 55.53 180 ASP A C 1
ATOM 1360 O O . ASP A 1 180 ? -2.045 -9.737 -4.480 1.00 55.53 180 ASP A O 1
ATOM 1364 N N . ARG A 1 181 ? -0.379 -8.524 -3.574 1.00 76.50 181 ARG A N 1
ATOM 1365 C CA . ARG A 1 181 ? 0.069 -9.533 -2.607 1.00 76.50 181 ARG A CA 1
ATOM 1366 C C . ARG A 1 181 ? -0.612 -9.328 -1.251 1.00 76.50 181 ARG A C 1
ATOM 1368 O O . ARG A 1 181 ? -0.731 -8.187 -0.814 1.00 76.50 181 ARG A O 1
ATOM 1375 N N . PRO A 1 182 ? -0.976 -10.401 -0.530 1.00 90.31 182 PRO A N 1
ATOM 1376 C CA . PRO A 1 182 ? -1.428 -10.248 0.838 1.00 90.31 182 PRO A CA 1
ATOM 1377 C C . PRO A 1 182 ? -0.354 -9.646 1.739 1.00 90.31 182 PRO A C 1
ATOM 1379 O O . PRO A 1 182 ? 0.785 -10.127 1.788 1.00 90.31 182 PRO A O 1
ATOM 1382 N N . GLU A 1 183 ? -0.749 -8.652 2.515 1.00 94.88 183 GLU A N 1
ATOM 1383 C CA . GLU A 1 183 ? 0.033 -8.065 3.584 1.00 94.88 183 GLU A CA 1
ATOM 1384 C C . GLU A 1 183 ? -0.407 -8.653 4.929 1.00 94.88 183 GLU A C 1
ATOM 1386 O O . GLU A 1 183 ? -1.593 -8.743 5.229 1.00 94.88 183 GLU A O 1
ATOM 1391 N N . VAL A 1 184 ? 0.561 -9.038 5.764 1.00 97.31 184 VAL A N 1
ATOM 1392 C CA . VAL A 1 184 ? 0.316 -9.361 7.177 1.00 97.31 184 VAL A CA 1
ATOM 1393 C C . VAL A 1 184 ? 0.792 -8.182 8.011 1.00 97.31 184 VAL A C 1
ATOM 1395 O O . VAL A 1 184 ? 1.996 -7.899 8.026 1.00 97.31 184 VAL A O 1
ATOM 1398 N N . VAL A 1 185 ? -0.146 -7.536 8.700 1.00 98.25 185 VAL A N 1
ATOM 1399 C CA . VAL A 1 185 ? 0.076 -6.347 9.526 1.00 98.25 185 VAL A CA 1
ATOM 1400 C C . VAL A 1 185 ? 0.007 -6.756 11.003 1.00 98.25 185 VAL A C 1
ATOM 1402 O O . VAL A 1 185 ? -1.034 -7.223 11.462 1.00 98.25 185 VAL A O 1
ATOM 1405 N N . PRO A 1 186 ? 1.095 -6.639 11.782 1.00 98.31 186 PRO A N 1
ATOM 1406 C CA . PRO A 1 186 ? 1.039 -6.839 13.226 1.00 98.31 186 PRO A CA 1
ATOM 1407 C C . PRO A 1 186 ? 0.179 -5.756 13.876 1.00 98.31 186 PRO A C 1
ATOM 1409 O O . PRO A 1 186 ? 0.475 -4.577 13.700 1.00 98.31 186 PRO A O 1
ATOM 1412 N N . ALA A 1 187 ? -0.842 -6.154 14.634 1.00 96.50 187 ALA A N 1
ATOM 1413 C CA . ALA A 1 187 ? -1.748 -5.242 15.330 1.00 96.50 187 ALA A CA 1
ATOM 1414 C C . ALA A 1 187 ? -1.427 -5.186 16.828 1.00 96.50 187 ALA A C 1
ATOM 1416 O O . ALA A 1 187 ? -1.532 -6.190 17.538 1.00 96.50 187 ALA A O 1
ATOM 1417 N N . ILE A 1 188 ? -0.988 -4.016 17.296 1.00 96.00 188 ILE A N 1
ATOM 1418 C CA . ILE A 1 188 ? -0.571 -3.750 18.674 1.00 96.00 188 ILE A CA 1
ATOM 1419 C C . ILE A 1 188 ? -1.703 -3.047 19.419 1.00 96.00 188 ILE A C 1
ATOM 1421 O O . ILE A 1 188 ? -2.093 -1.937 19.071 1.00 96.00 188 ILE A O 1
ATOM 1425 N N . LEU A 1 189 ? -2.141 -3.655 20.522 1.00 93.06 189 LEU A N 1
ATOM 1426 C CA . LEU A 1 189 ? -3.134 -3.100 21.443 1.00 93.06 189 LEU A CA 1
ATOM 1427 C C . LEU A 1 189 ? -2.571 -3.144 22.869 1.00 93.06 189 LEU A C 1
ATOM 1429 O O . LEU A 1 189 ? -2.529 -4.215 23.485 1.00 93.06 189 LEU A O 1
ATOM 1433 N N . ARG A 1 190 ? -2.094 -2.002 23.384 1.00 94.00 190 ARG A N 1
ATOM 1434 C CA . ARG A 1 190 ? -1.462 -1.896 24.714 1.00 94.00 190 ARG A CA 1
ATOM 1435 C C . ARG A 1 190 ? -1.828 -0.596 25.445 1.00 94.00 190 ARG A C 1
ATOM 1437 O O . ARG A 1 190 ? -2.004 0.436 24.796 1.00 94.00 190 ARG A O 1
ATOM 1444 N N . PRO A 1 191 ? -1.914 -0.617 26.789 1.00 93.75 191 PRO A N 1
ATOM 1445 C CA . PRO A 1 191 ? -2.322 0.550 27.569 1.00 93.75 191 PRO A CA 1
ATOM 1446 C C . PRO A 1 191 ? -1.224 1.612 27.718 1.00 93.75 191 PRO A C 1
ATOM 1448 O O . PRO A 1 191 ? -1.545 2.772 27.970 1.00 93.75 191 PRO A O 1
ATOM 1451 N N . THR A 1 192 ? 0.058 1.261 27.557 1.00 96.56 192 THR A N 1
ATOM 1452 C CA . THR A 1 192 ? 1.170 2.210 27.733 1.00 96.56 192 THR A CA 1
ATOM 1453 C C . THR A 1 192 ? 2.085 2.307 26.512 1.00 96.56 192 THR A C 1
ATOM 1455 O O . THR A 1 192 ? 2.303 1.333 25.792 1.00 96.56 192 THR A O 1
ATOM 1458 N N . PHE A 1 193 ? 2.706 3.477 26.312 1.00 97.56 193 PHE A N 1
ATOM 1459 C CA . PHE A 1 193 ? 3.715 3.672 25.264 1.00 97.56 193 PHE A CA 1
ATOM 1460 C C . PHE A 1 193 ? 4.892 2.693 25.385 1.00 97.56 193 PHE A C 1
ATOM 1462 O O . PHE A 1 193 ? 5.406 2.233 24.373 1.00 97.56 193 PHE A O 1
ATOM 1469 N N . ALA A 1 194 ? 5.320 2.360 26.606 1.00 98.00 194 ALA A N 1
ATOM 1470 C CA . ALA A 1 194 ? 6.445 1.451 26.833 1.00 98.00 194 ALA A CA 1
ATOM 1471 C C . ALA A 1 194 ? 6.153 0.025 26.331 1.00 98.00 194 ALA A C 1
ATOM 1473 O O . ALA A 1 194 ? 7.017 -0.615 25.727 1.00 98.00 194 ALA A O 1
ATOM 1474 N N . GLU A 1 195 ? 4.928 -0.457 26.532 1.00 97.25 195 GLU A N 1
ATOM 1475 C CA . GLU A 1 195 ? 4.485 -1.749 26.005 1.00 97.25 195 GLU A CA 1
ATOM 1476 C C . GLU A 1 195 ? 4.325 -1.699 24.482 1.00 97.25 195 GLU A C 1
ATOM 1478 O O . GLU A 1 195 ? 4.803 -2.602 23.799 1.00 97.25 195 GLU A O 1
ATOM 1483 N N . ILE A 1 196 ? 3.752 -0.614 23.935 1.00 97.88 196 ILE A N 1
ATOM 1484 C CA . ILE A 1 196 ? 3.683 -0.404 22.477 1.00 97.88 196 ILE A CA 1
ATOM 1485 C C . ILE A 1 196 ? 5.086 -0.422 21.871 1.00 97.88 196 ILE A C 1
ATOM 1487 O O . ILE A 1 196 ? 5.317 -1.100 20.878 1.00 97.88 196 ILE A O 1
ATOM 1491 N N . ALA A 1 197 ? 6.038 0.296 22.468 1.00 98.31 197 ALA A N 1
ATOM 1492 C CA . ALA A 1 197 ? 7.407 0.372 21.977 1.00 98.31 197 ALA A CA 1
ATOM 1493 C C . ALA A 1 197 ? 8.114 -0.989 22.030 1.00 98.31 197 ALA A C 1
ATOM 1495 O O . ALA A 1 197 ? 8.868 -1.320 21.114 1.00 98.31 197 ALA A O 1
ATOM 1496 N N . THR A 1 198 ? 7.861 -1.785 23.073 1.00 98.19 198 THR A N 1
ATOM 1497 C CA . THR A 1 198 ? 8.361 -3.165 23.180 1.00 98.19 198 THR A CA 1
ATOM 1498 C C . THR A 1 198 ? 7.870 -4.016 22.008 1.00 98.19 198 THR A C 1
ATOM 1500 O O . THR A 1 198 ? 8.691 -4.551 21.260 1.00 98.19 198 THR A O 1
ATOM 1503 N N . ASP A 1 199 ? 6.554 -4.072 21.795 1.00 98.12 199 ASP A N 1
ATOM 1504 C CA . ASP A 1 199 ? 5.948 -4.879 20.731 1.00 98.12 199 ASP A CA 1
ATOM 1505 C C . ASP A 1 199 ? 6.329 -4.365 19.336 1.00 98.12 199 ASP A C 1
ATOM 1507 O O . ASP A 1 199 ? 6.677 -5.149 18.453 1.00 98.12 199 ASP A O 1
ATOM 1511 N N . TRP A 1 200 ? 6.369 -3.044 19.150 1.00 98.44 200 TRP A N 1
ATOM 1512 C CA . TRP A 1 200 ? 6.803 -2.389 17.917 1.00 98.44 200 TRP A CA 1
ATOM 1513 C C . TRP A 1 200 ? 8.217 -2.812 17.518 1.00 98.44 200 TRP A C 1
ATOM 1515 O O . TRP A 1 200 ? 8.463 -3.215 16.378 1.00 98.44 200 TRP A O 1
ATOM 1525 N N . ASN A 1 201 ? 9.160 -2.752 18.462 1.00 97.69 201 ASN A N 1
ATOM 1526 C CA . ASN A 1 201 ? 10.556 -3.098 18.210 1.00 97.69 201 ASN A CA 1
ATOM 1527 C C . ASN A 1 201 ? 10.738 -4.572 17.826 1.00 97.69 201 ASN A C 1
ATOM 1529 O O . ASN A 1 201 ? 11.651 -4.878 17.056 1.00 97.69 201 ASN A O 1
ATOM 1533 N N . ALA A 1 202 ? 9.865 -5.461 18.306 1.00 97.31 202 ALA A N 1
ATOM 1534 C CA . ALA A 1 202 ? 9.888 -6.876 17.949 1.00 97.31 202 ALA A CA 1
ATOM 1535 C C . ALA A 1 202 ? 9.467 -7.138 16.489 1.00 97.31 202 ALA A C 1
ATOM 1537 O O . ALA A 1 202 ? 9.894 -8.129 15.899 1.00 97.31 202 ALA A O 1
ATOM 1538 N N . VAL A 1 203 ? 8.662 -6.257 15.877 1.00 97.75 203 VAL A N 1
ATOM 1539 C CA . VAL A 1 203 ? 8.004 -6.547 14.586 1.00 97.75 203 VAL A CA 1
ATOM 1540 C C . VAL A 1 203 ? 8.346 -5.586 13.445 1.00 97.75 203 VAL A C 1
ATOM 1542 O O . VAL A 1 203 ? 8.304 -5.988 12.282 1.00 97.75 203 VAL A O 1
ATOM 1545 N N . VAL A 1 204 ? 8.742 -4.338 13.722 1.00 96.69 204 VAL A N 1
ATOM 1546 C CA . VAL A 1 204 ? 8.870 -3.267 12.705 1.00 96.69 204 VAL A CA 1
ATOM 1547 C C . VAL A 1 204 ? 9.867 -3.568 11.575 1.00 96.69 204 VAL A C 1
ATOM 1549 O O . VAL A 1 204 ? 9.733 -3.082 10.445 1.00 96.69 204 VAL A O 1
ATOM 1552 N N . ARG A 1 205 ? 10.887 -4.390 11.850 1.00 94.12 205 ARG A N 1
ATOM 1553 C CA . ARG A 1 205 ? 11.873 -4.828 10.844 1.00 94.12 205 ARG A CA 1
ATOM 1554 C C . ARG A 1 205 ? 11.344 -5.935 9.931 1.00 94.12 205 ARG A C 1
ATOM 1556 O O . ARG A 1 205 ? 11.915 -6.159 8.869 1.00 94.12 205 ARG A O 1
ATOM 1563 N N . HIS A 1 206 ? 10.266 -6.601 10.334 1.00 93.69 206 HIS A N 1
ATOM 1564 C CA . HIS A 1 206 ? 9.713 -7.783 9.678 1.00 93.69 206 HIS A CA 1
ATOM 1565 C C . HIS A 1 206 ? 8.385 -7.509 8.966 1.00 93.69 206 HIS A C 1
ATOM 1567 O O . HIS A 1 206 ? 7.938 -8.363 8.197 1.00 93.69 206 HIS A O 1
ATOM 1573 N N . ALA A 1 207 ? 7.780 -6.336 9.171 1.00 93.44 207 ALA A N 1
ATOM 1574 C CA . ALA A 1 207 ? 6.511 -5.925 8.575 1.00 93.44 207 ALA A CA 1
ATOM 1575 C C . ALA A 1 207 ? 6.640 -4.653 7.717 1.00 93.44 207 ALA A C 1
ATOM 1577 O O . ALA A 1 207 ? 7.556 -3.843 7.907 1.00 93.44 207 ALA A O 1
ATOM 1578 N N . GLU A 1 208 ? 5.742 -4.506 6.742 1.00 92.62 208 GLU A N 1
ATOM 1579 C CA . GLU A 1 208 ? 5.636 -3.307 5.900 1.00 92.62 208 GLU A CA 1
ATOM 1580 C C . GLU A 1 208 ? 4.954 -2.189 6.680 1.00 92.62 208 GLU A C 1
ATOM 1582 O O . GLU A 1 208 ? 5.593 -1.160 6.913 1.00 92.62 208 GLU A O 1
ATOM 1587 N N . HIS A 1 209 ? 3.755 -2.468 7.191 1.00 97.88 209 HIS A N 1
ATOM 1588 C CA . HIS A 1 209 ? 3.056 -1.653 8.178 1.00 97.88 209 HIS A CA 1
ATOM 1589 C C . HIS A 1 209 ? 2.922 -2.378 9.517 1.00 97.88 209 HIS A C 1
ATOM 1591 O O . HIS A 1 209 ? 3.037 -3.602 9.605 1.00 97.88 209 HIS A O 1
ATOM 1597 N N . VAL A 1 210 ? 2.704 -1.602 10.576 1.00 98.62 210 VAL A N 1
ATOM 1598 C CA . VAL A 1 210 ? 2.375 -2.102 11.914 1.00 98.62 210 VAL A CA 1
ATOM 1599 C C . VAL A 1 210 ? 1.204 -1.274 12.421 1.00 98.62 210 VAL A C 1
ATOM 1601 O O . VAL A 1 210 ? 1.314 -0.047 12.507 1.00 98.62 210 VAL A O 1
ATOM 1604 N N . GLN A 1 211 ? 0.100 -1.949 12.730 1.00 98.62 211 GLN A N 1
ATOM 1605 C CA . GLN A 1 211 ? -1.113 -1.326 13.231 1.00 98.62 211 GLN A CA 1
ATOM 1606 C C . GLN A 1 211 ? -0.972 -1.051 14.730 1.00 98.62 211 GLN A C 1
ATOM 1608 O O . GLN A 1 211 ? -0.514 -1.907 15.490 1.00 98.62 211 GLN A O 1
ATOM 1613 N N . ILE A 1 212 ? -1.342 0.154 15.155 1.00 97.88 212 ILE A N 1
ATOM 1614 C CA . ILE A 1 212 ? -1.470 0.534 16.561 1.00 97.88 212 ILE A CA 1
ATOM 1615 C C . ILE A 1 212 ? -2.934 0.885 16.813 1.00 97.88 212 ILE A C 1
ATOM 1617 O O . ILE A 1 212 ? -3.453 1.856 16.256 1.00 97.88 212 ILE A O 1
ATOM 1621 N N . ASP A 1 213 ? -3.568 0.102 17.678 1.00 96.00 213 ASP A N 1
ATOM 1622 C CA . ASP A 1 213 ? -4.972 0.246 18.038 1.00 96.00 213 ASP A CA 1
ATOM 1623 C C . ASP A 1 213 ? -5.150 1.315 19.120 1.00 96.00 213 ASP A C 1
ATOM 1625 O O . ASP A 1 213 ? -4.646 1.213 20.248 1.00 96.00 213 ASP A O 1
ATOM 1629 N N . ILE A 1 214 ? -5.905 2.351 18.773 1.00 95.69 214 ILE A N 1
ATOM 1630 C CA . ILE A 1 214 ? -6.211 3.486 19.636 1.00 95.69 214 ILE A CA 1
ATOM 1631 C C . ILE A 1 214 ? -7.656 3.360 20.100 1.00 95.69 214 ILE A C 1
ATOM 1633 O O . ILE A 1 214 ? -8.582 3.573 19.322 1.00 95.69 214 ILE A O 1
ATOM 1637 N N . THR A 1 215 ? -7.846 3.037 21.377 1.00 93.94 215 THR A N 1
ATOM 1638 C CA . THR A 1 215 ? -9.156 2.977 22.025 1.00 93.94 215 THR A CA 1
ATOM 1639 C C . THR A 1 215 ? -9.247 4.049 23.103 1.00 93.94 215 THR A C 1
ATOM 1641 O O . THR A 1 215 ? -8.275 4.369 23.792 1.00 93.94 215 THR A O 1
ATOM 1644 N N . ASP A 1 216 ? -10.427 4.628 23.282 1.00 92.88 216 ASP A N 1
ATOM 1645 C CA . ASP A 1 216 ? -10.664 5.688 24.268 1.00 92.88 216 ASP A CA 1
ATOM 1646 C C . ASP A 1 216 ? -11.451 5.246 25.502 1.00 92.88 216 ASP A C 1
ATOM 1648 O O . ASP A 1 216 ? -11.630 6.045 26.423 1.00 92.88 216 ASP A O 1
ATOM 1652 N N . GLY A 1 217 ? -11.891 3.988 25.531 1.00 90.69 217 GLY A N 1
ATOM 1653 C CA . GLY A 1 217 ? -12.736 3.444 26.586 1.00 90.69 217 GLY A CA 1
ATOM 1654 C C . GLY A 1 217 ? -14.214 3.830 26.491 1.00 90.69 217 GLY A C 1
ATOM 1655 O O . GLY A 1 217 ? -14.974 3.499 27.397 1.00 90.69 217 GLY A O 1
ATOM 1656 N N . ILE A 1 218 ? -14.618 4.543 25.435 1.00 91.50 218 ILE A N 1
ATOM 1657 C CA . ILE A 1 218 ? -15.999 4.974 25.182 1.00 91.50 218 ILE A CA 1
ATOM 1658 C C . ILE A 1 218 ? -16.545 4.241 23.959 1.00 91.50 218 ILE A C 1
ATOM 1660 O O . ILE A 1 218 ? -17.598 3.618 24.048 1.00 91.50 218 ILE A O 1
ATOM 1664 N N . PHE A 1 219 ? -15.824 4.289 22.837 1.00 91.94 219 PHE A N 1
ATOM 1665 C CA . PHE A 1 219 ? -16.214 3.584 21.616 1.00 91.94 219 PHE A CA 1
ATOM 1666 C C . PHE A 1 219 ? -15.928 2.084 21.719 1.00 91.94 219 PHE A C 1
ATOM 1668 O O . PHE A 1 219 ? -16.764 1.265 21.349 1.00 91.94 219 PHE A O 1
ATOM 1675 N N . ALA A 1 220 ? -14.760 1.718 22.256 1.00 87.38 220 ALA A N 1
ATOM 1676 C CA . ALA A 1 220 ? -14.337 0.327 22.361 1.00 87.38 220 ALA A CA 1
ATOM 1677 C C . ALA A 1 220 ? -13.459 0.053 23.589 1.00 87.38 220 ALA A C 1
ATOM 1679 O O . ALA A 1 220 ? -12.489 0.765 23.850 1.00 87.38 220 ALA A O 1
ATOM 1680 N N . GLY A 1 221 ? -13.748 -1.060 24.272 1.00 78.81 221 GLY A N 1
ATOM 1681 C CA . GLY A 1 221 ? -12.847 -1.738 25.210 1.00 78.81 221 GLY A CA 1
ATOM 1682 C C . GLY A 1 221 ? -12.363 -0.888 26.385 1.00 78.81 221 GLY A C 1
ATOM 1683 O O . GLY A 1 221 ? -12.966 0.111 26.753 1.00 78.81 221 GLY A O 1
ATOM 1684 N N . THR A 1 222 ? -11.256 -1.302 27.001 1.00 78.38 222 THR A N 1
ATOM 1685 C CA . THR A 1 222 ? -10.496 -0.453 27.929 1.00 78.38 222 THR A CA 1
ATOM 1686 C C . THR A 1 222 ? -9.562 0.446 27.123 1.00 78.38 222 THR A C 1
ATOM 1688 O O . THR A 1 222 ? -8.903 -0.048 26.208 1.00 78.38 222 THR A O 1
ATOM 1691 N N . GLY A 1 223 ? -9.497 1.739 27.453 1.00 79.25 223 GLY A N 1
ATOM 1692 C CA . GLY A 1 223 ? -8.690 2.719 26.716 1.00 79.25 223 GLY A CA 1
ATOM 1693 C C . GLY A 1 223 ? -7.207 2.340 26.596 1.00 79.25 223 GLY A C 1
ATOM 1694 O O . GLY A 1 223 ? -6.629 1.770 27.526 1.00 79.25 223 GLY A O 1
ATOM 1695 N N . THR A 1 224 ? -6.592 2.677 25.462 1.00 88.88 224 THR A N 1
ATOM 1696 C CA . THR A 1 224 ? -5.164 2.466 25.190 1.00 88.88 224 THR A CA 1
ATOM 1697 C C . THR A 1 224 ? -4.362 3.756 25.352 1.00 88.88 224 THR A C 1
ATOM 1699 O O . THR A 1 224 ? -4.867 4.794 25.794 1.00 88.88 224 THR A O 1
ATOM 1702 N N . PHE A 1 225 ? -3.070 3.700 25.036 1.00 91.56 225 PHE A N 1
ATOM 1703 C CA . PHE A 1 225 ? -2.230 4.887 24.981 1.00 91.56 225 PHE A CA 1
ATOM 1704 C C . PHE A 1 225 ? -2.623 5.789 23.790 1.00 91.56 225 PHE A C 1
ATOM 1706 O O . PHE A 1 225 ? -2.643 5.333 22.650 1.00 91.56 225 PHE A O 1
ATOM 1713 N N . ARG A 1 226 ? -2.911 7.077 24.046 1.00 92.88 226 ARG A N 1
ATOM 1714 C CA . ARG A 1 226 ? -3.551 7.994 23.071 1.00 92.88 226 ARG A CA 1
ATOM 1715 C C . ARG A 1 226 ? -2.724 9.207 22.630 1.00 92.88 226 ARG A C 1
ATOM 1717 O O . ARG A 1 226 ? -3.177 9.954 21.766 1.00 92.88 22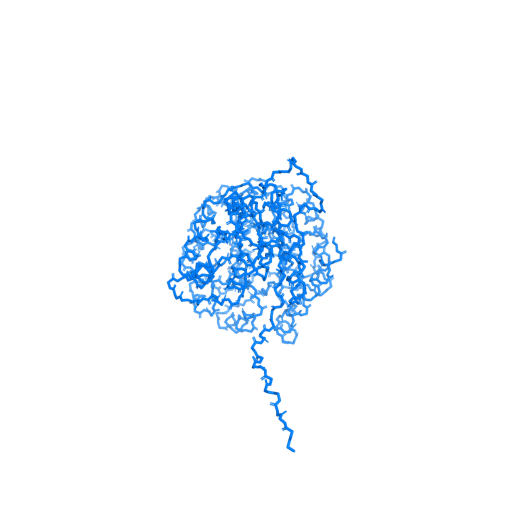6 ARG A O 1
ATOM 1724 N N . ASP A 1 227 ? -1.530 9.430 23.181 1.00 94.44 227 ASP A N 1
ATOM 1725 C CA . ASP A 1 227 ? -0.667 10.525 22.710 1.00 94.44 227 ASP A CA 1
ATOM 1726 C C . ASP A 1 227 ? 0.065 10.112 21.424 1.00 94.44 227 ASP A C 1
ATOM 1728 O O . ASP A 1 227 ? 1.200 9.630 21.437 1.00 94.44 227 ASP A O 1
ATOM 1732 N N . LEU A 1 228 ? -0.610 10.314 20.288 1.00 96.69 228 LEU A N 1
ATOM 1733 C CA . LEU A 1 228 ? -0.116 9.899 18.973 1.00 96.69 228 LEU A CA 1
ATOM 1734 C C . LEU A 1 228 ? 1.221 10.556 18.601 1.00 96.69 228 LEU A C 1
ATOM 1736 O O . LEU A 1 228 ? 1.995 9.990 17.831 1.00 96.69 228 LEU A O 1
ATOM 1740 N N . ILE A 1 229 ? 1.523 11.744 19.138 1.00 95.38 229 ILE A N 1
ATOM 1741 C CA . ILE A 1 229 ? 2.773 12.448 18.825 1.00 95.38 229 ILE A CA 1
ATOM 1742 C C . ILE A 1 229 ? 3.971 11.698 19.395 1.00 95.38 229 ILE A C 1
ATOM 1744 O O . ILE A 1 229 ? 5.039 11.687 18.772 1.00 95.38 229 ILE A O 1
ATOM 1748 N N . GLN A 1 230 ? 3.799 11.033 20.539 1.00 96.94 230 GLN A N 1
ATOM 1749 C CA . GLN A 1 230 ? 4.869 10.266 21.161 1.00 96.94 230 GLN A CA 1
ATOM 1750 C C . GLN A 1 230 ? 5.345 9.113 20.262 1.00 96.94 230 GLN A C 1
ATOM 1752 O O . GLN A 1 230 ? 6.529 8.771 20.285 1.00 96.94 230 GLN A O 1
ATOM 1757 N N . PHE A 1 231 ? 4.493 8.589 19.372 1.00 97.69 231 PHE A N 1
ATOM 1758 C CA . PHE A 1 231 ? 4.884 7.555 18.408 1.00 97.69 231 PHE A CA 1
ATOM 1759 C C . PHE A 1 231 ? 5.966 7.992 17.416 1.00 97.69 231 PHE A C 1
ATOM 1761 O O . PHE A 1 231 ? 6.654 7.135 16.868 1.00 97.69 231 PHE A O 1
ATOM 1768 N N . ARG A 1 232 ? 6.236 9.296 17.255 1.00 95.94 232 ARG A N 1
ATOM 1769 C CA . ARG A 1 232 ? 7.401 9.780 16.486 1.00 95.94 232 ARG A CA 1
ATOM 1770 C C . ARG A 1 232 ? 8.744 9.299 17.044 1.00 95.94 232 ARG A C 1
ATOM 1772 O O . ARG A 1 232 ? 9.750 9.374 16.343 1.00 95.94 232 ARG A O 1
ATOM 1779 N N . GLN A 1 233 ? 8.773 8.850 18.299 1.00 96.12 233 GLN A N 1
ATOM 1780 C CA . GLN A 1 233 ? 9.957 8.286 18.946 1.00 96.12 233 GLN A CA 1
ATOM 1781 C C . GLN A 1 233 ? 10.211 6.826 18.537 1.00 96.12 233 GLN A C 1
ATOM 1783 O O . GLN A 1 233 ? 11.309 6.317 18.758 1.00 96.12 233 GLN A O 1
ATOM 1788 N N . LEU A 1 234 ? 9.224 6.146 17.941 1.00 96.38 234 LEU A N 1
ATOM 1789 C CA . LEU A 1 234 ? 9.375 4.773 17.471 1.00 96.38 234 LEU A CA 1
ATOM 1790 C C . LEU A 1 234 ? 10.276 4.725 16.222 1.00 96.38 234 LEU A C 1
ATOM 1792 O O . LEU A 1 234 ? 10.156 5.565 15.323 1.00 96.38 234 LEU A O 1
ATOM 1796 N N . PRO A 1 235 ? 11.185 3.740 16.111 1.00 92.38 235 PRO A N 1
ATOM 1797 C CA . PRO A 1 235 ? 12.003 3.590 14.916 1.00 92.38 235 PRO A CA 1
ATOM 1798 C C . PRO A 1 235 ? 11.122 3.259 13.712 1.00 92.38 235 PRO A C 1
ATOM 1800 O O . PRO A 1 235 ? 10.260 2.39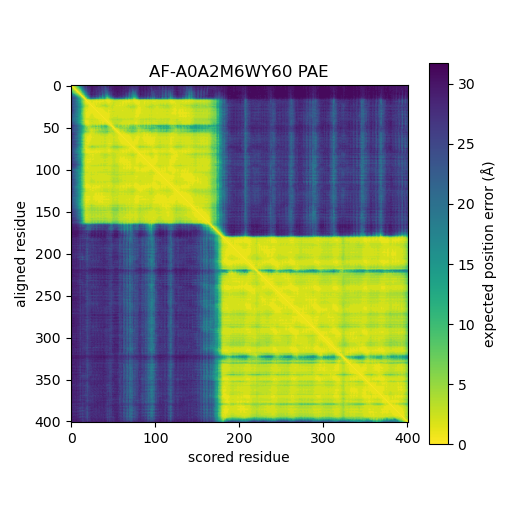1 13.793 1.00 92.38 235 PRO A O 1
ATOM 1803 N N . ALA A 1 236 ? 11.375 3.915 12.579 1.00 92.31 236 ALA A N 1
ATOM 1804 C CA . ALA A 1 236 ? 10.567 3.780 11.368 1.00 92.31 236 ALA A CA 1
ATOM 1805 C C . ALA A 1 236 ? 9.067 4.110 11.566 1.00 92.31 236 ALA A C 1
ATOM 1807 O O . ALA A 1 236 ? 8.219 3.481 10.937 1.00 92.31 236 ALA A O 1
ATOM 1808 N N . ALA A 1 237 ? 8.743 5.108 12.403 1.00 92.12 237 ALA A N 1
ATOM 1809 C CA . ALA A 1 237 ? 7.374 5.572 12.674 1.00 92.12 237 ALA A CA 1
ATOM 1810 C C . ALA A 1 237 ? 6.545 5.911 11.417 1.00 92.12 237 ALA A C 1
ATOM 1812 O O . ALA A 1 237 ? 5.322 5.857 11.451 1.00 92.12 237 ALA A O 1
ATOM 1813 N N . GLN A 1 238 ? 7.178 6.184 10.274 1.00 90.81 238 GLN A N 1
ATOM 1814 C CA . GLN A 1 238 ? 6.467 6.339 9.003 1.00 90.81 238 GLN A CA 1
ATOM 1815 C C . GLN A 1 238 ? 5.733 5.067 8.537 1.00 90.81 238 GLN A C 1
ATOM 1817 O O . GLN A 1 238 ? 4.979 5.146 7.584 1.00 90.81 238 GLN A O 1
ATOM 1822 N N . LYS A 1 239 ? 5.966 3.899 9.156 1.00 95.81 239 LYS A N 1
ATOM 1823 C CA . LYS A 1 239 ? 5.263 2.631 8.878 1.00 95.81 239 LYS A CA 1
ATOM 1824 C C . LYS A 1 239 ? 3.964 2.451 9.670 1.00 95.81 239 LYS A C 1
ATOM 1826 O O . LYS A 1 239 ? 3.320 1.413 9.541 1.00 95.81 239 LYS A O 1
ATOM 1831 N N . ILE A 1 240 ? 3.628 3.395 10.549 1.00 98.56 240 ILE A N 1
ATOM 1832 C CA . ILE A 1 240 ? 2.466 3.271 11.431 1.00 98.56 240 ILE A CA 1
ATOM 1833 C C . ILE A 1 240 ? 1.185 3.209 10.596 1.00 98.56 240 ILE A C 1
ATOM 1835 O O . ILE A 1 240 ? 0.970 4.045 9.716 1.00 98.56 240 ILE A O 1
ATOM 1839 N N . GLU A 1 241 ? 0.335 2.247 10.934 1.00 98.69 241 GLU A N 1
ATOM 1840 C CA . GLU A 1 241 ? -1.088 2.230 10.620 1.00 98.69 241 GLU A CA 1
ATOM 1841 C C . GLU A 1 241 ? -1.840 2.536 11.921 1.00 98.69 241 GLU A C 1
ATOM 1843 O O . GLU A 1 241 ? -1.727 1.808 12.903 1.00 98.69 241 GLU A O 1
ATOM 1848 N N . LEU A 1 242 ? -2.529 3.672 11.997 1.00 98.56 242 LEU A N 1
ATOM 1849 C CA . LEU A 1 242 ? -3.359 3.987 13.161 1.00 98.56 242 LEU A CA 1
ATOM 1850 C C . LEU A 1 242 ? -4.743 3.391 12.960 1.00 98.56 242 LEU A C 1
ATOM 1852 O O . LEU A 1 242 ? -5.385 3.728 11.975 1.00 98.56 242 LEU A O 1
ATOM 1856 N N . HIS A 1 243 ? -5.230 2.599 13.908 1.00 98.00 243 HIS A N 1
ATOM 1857 C CA . HIS A 1 243 ? -6.619 2.150 13.925 1.00 98.00 243 HIS A CA 1
ATOM 1858 C C . HIS A 1 243 ? -7.360 2.847 15.069 1.00 98.00 243 HIS A C 1
ATOM 1860 O O . HIS A 1 243 ? -7.137 2.552 16.243 1.00 98.00 243 HIS A O 1
ATOM 1866 N N . LEU A 1 244 ? -8.192 3.839 14.738 1.00 97.44 244 LEU A N 1
ATOM 1867 C CA . LEU A 1 244 ? -8.901 4.664 15.714 1.00 97.44 244 LEU A CA 1
ATOM 1868 C C . LEU A 1 244 ? -10.299 4.111 16.000 1.00 97.44 244 LEU A C 1
ATOM 1870 O O . LEU A 1 244 ? -11.262 4.384 15.284 1.00 97.44 244 LEU A O 1
ATOM 1874 N N . MET A 1 245 ? -10.399 3.400 17.118 1.00 96.19 245 MET A N 1
ATOM 1875 C CA . MET A 1 245 ? -11.636 2.946 17.745 1.00 96.19 245 MET A CA 1
ATOM 1876 C C . MET A 1 245 ? -12.033 3.938 18.851 1.00 96.19 245 MET A C 1
ATOM 1878 O O . MET A 1 245 ? -11.954 3.637 20.047 1.00 96.19 245 MET A O 1
ATOM 1882 N N . VAL A 1 246 ? -12.395 5.159 18.450 1.00 95.62 246 VAL A N 1
ATOM 1883 C CA . VAL A 1 246 ? -12.645 6.301 19.349 1.00 95.62 246 VAL A CA 1
ATOM 1884 C C . VAL A 1 246 ? -13.969 6.996 19.026 1.00 95.62 246 VAL A C 1
ATOM 1886 O O . VAL A 1 246 ? -14.385 7.023 17.875 1.00 95.62 246 VAL A O 1
ATOM 1889 N N . HIS A 1 247 ? -14.614 7.591 20.030 1.00 95.19 247 HIS A N 1
ATOM 1890 C CA . HIS A 1 247 ? -15.915 8.259 19.922 1.00 95.19 247 HIS A CA 1
ATOM 1891 C C . HIS A 1 247 ? -15.849 9.614 19.208 1.00 95.19 247 HIS A C 1
ATOM 1893 O O . HIS A 1 247 ? -16.826 10.022 18.594 1.00 95.19 247 HIS A O 1
ATOM 1899 N N . ASP A 1 248 ? -14.720 10.322 19.317 1.00 95.69 248 ASP A N 1
ATOM 1900 C CA . ASP A 1 248 ? -14.486 11.616 18.666 1.00 95.69 248 ASP A CA 1
ATOM 1901 C C . ASP A 1 248 ? -13.231 11.534 17.780 1.00 95.69 248 ASP A C 1
ATOM 1903 O O . ASP A 1 248 ? -12.135 11.930 18.199 1.00 95.69 248 ASP A O 1
ATOM 1907 N N . PRO A 1 249 ? -13.350 10.994 16.554 1.00 95.88 249 PRO A N 1
ATOM 1908 C CA . PRO A 1 249 ? -12.216 10.851 15.644 1.00 95.88 249 PRO A CA 1
ATOM 1909 C C . PRO A 1 249 ? -11.645 12.199 15.177 1.00 95.88 249 PRO A C 1
ATOM 1911 O O . PRO A 1 249 ? -10.444 12.304 14.912 1.00 95.88 249 PRO A O 1
ATOM 1914 N N . LEU A 1 250 ? -12.462 13.257 15.135 1.00 95.88 250 LEU A N 1
ATOM 1915 C CA . LEU A 1 250 ? -12.057 14.587 14.671 1.00 95.88 250 LEU A CA 1
ATOM 1916 C C . LEU A 1 250 ? -11.037 15.227 15.621 1.00 95.88 250 LEU A C 1
ATOM 1918 O O . LEU A 1 250 ? -10.205 16.034 15.185 1.00 95.88 250 LEU A O 1
ATOM 1922 N N . SER A 1 251 ? -11.066 14.866 16.907 1.00 96.06 251 SER A N 1
ATOM 1923 C CA . SER A 1 251 ? -10.123 15.364 17.917 1.00 96.06 251 SER A CA 1
ATOM 1924 C C . SER A 1 251 ? -8.657 14.991 17.635 1.00 96.06 251 SER A C 1
ATOM 1926 O O . SER A 1 251 ? -7.753 15.708 18.067 1.00 96.06 251 SER A O 1
ATOM 1928 N N . TYR A 1 252 ? -8.397 13.937 16.850 1.00 97.00 252 TYR A N 1
ATOM 1929 C CA . TYR A 1 252 ? -7.043 13.450 16.550 1.00 97.00 252 TYR A CA 1
ATOM 1930 C C . TYR A 1 252 ? -6.398 14.068 15.301 1.00 97.00 252 TYR A C 1
ATOM 1932 O O . TYR A 1 252 ? -5.206 13.847 15.071 1.00 97.00 252 TYR A O 1
ATOM 1940 N N . ARG A 1 253 ? -7.125 14.871 14.507 1.00 95.50 253 ARG A N 1
ATOM 1941 C CA . ARG A 1 253 ? -6.659 15.394 13.202 1.00 95.50 253 ARG A CA 1
ATOM 1942 C C . ARG A 1 253 ? -5.279 16.065 13.257 1.00 95.50 253 ARG A C 1
ATOM 1944 O O . ARG A 1 253 ? -4.394 15.741 12.466 1.00 95.50 253 ARG A O 1
ATOM 1951 N N . ASP A 1 254 ? -5.048 16.935 14.241 1.00 96.06 254 ASP A N 1
ATOM 1952 C CA . ASP A 1 254 ? -3.785 17.669 14.377 1.00 96.06 254 ASP A CA 1
ATOM 1953 C C . ASP A 1 254 ? -2.635 16.741 14.763 1.00 96.06 254 ASP A C 1
ATOM 1955 O O . ASP A 1 254 ? -1.495 16.927 14.327 1.00 96.06 254 ASP A O 1
ATOM 1959 N N . ALA A 1 255 ? -2.930 15.737 15.589 1.00 97.44 255 ALA A N 1
ATOM 1960 C CA . ALA A 1 255 ? -1.950 14.759 16.018 1.00 97.44 255 ALA A CA 1
ATOM 1961 C C . ALA A 1 255 ? -1.546 13.841 14.855 1.00 97.44 255 ALA A C 1
ATOM 1963 O O . ALA A 1 255 ? -0.355 13.635 14.630 1.00 97.44 255 ALA A O 1
ATOM 1964 N N . ILE A 1 256 ? -2.514 13.397 14.048 1.00 98.00 256 ILE A N 1
ATOM 1965 C CA . ILE A 1 256 ? -2.284 12.600 12.836 1.00 98.00 256 ILE A CA 1
ATOM 1966 C C . ILE A 1 256 ? -1.446 13.386 11.824 1.00 98.00 256 ILE A C 1
ATOM 1968 O O . ILE A 1 256 ? -0.432 12.878 11.347 1.00 98.00 256 ILE A O 1
ATOM 1972 N N . ARG A 1 257 ? -1.787 14.654 11.556 1.00 94.94 257 ARG A N 1
ATOM 1973 C CA . ARG A 1 257 ? -1.019 15.518 10.638 1.00 94.94 257 ARG A CA 1
ATOM 1974 C C . ARG A 1 257 ? 0.432 15.701 11.070 1.00 94.94 257 ARG A C 1
ATOM 1976 O O . ARG A 1 257 ? 1.329 15.756 10.233 1.00 94.94 257 ARG A O 1
ATOM 1983 N N . LYS A 1 258 ? 0.673 15.810 12.377 1.00 94.88 258 LYS A N 1
ATOM 1984 C CA . LYS A 1 258 ? 2.021 15.934 12.944 1.00 94.88 258 LYS A CA 1
ATOM 1985 C C . LYS A 1 258 ? 2.765 14.601 12.982 1.00 94.88 258 LYS A C 1
ATOM 1987 O O . LYS A 1 258 ? 3.988 14.616 12.864 1.00 94.88 258 LYS A O 1
ATOM 1992 N N . LEU A 1 259 ? 2.080 13.476 13.181 1.00 95.75 259 LEU A N 1
ATOM 1993 C CA . LEU A 1 259 ? 2.694 12.148 13.162 1.00 95.75 259 LEU A CA 1
ATOM 1994 C C . LEU A 1 259 ? 3.077 11.731 11.735 1.00 95.75 259 LEU A C 1
ATOM 1996 O O . LEU A 1 259 ? 4.171 11.208 11.548 1.00 95.75 259 LEU A O 1
ATOM 2000 N N . ALA A 1 260 ? 2.210 12.021 10.760 1.00 93.69 260 ALA A N 1
ATOM 2001 C CA . ALA A 1 260 ? 2.300 11.576 9.370 1.00 93.69 260 ALA A CA 1
ATOM 2002 C C . ALA A 1 260 ? 2.487 10.045 9.244 1.00 93.69 260 ALA A C 1
ATOM 2004 O O . ALA A 1 260 ? 3.529 9.593 8.759 1.00 93.69 260 ALA A O 1
ATOM 2005 N N . PRO A 1 261 ? 1.514 9.241 9.727 1.00 96.50 261 PRO A N 1
ATOM 2006 C CA . PRO A 1 261 ? 1.556 7.785 9.591 1.00 96.50 261 PRO A CA 1
ATOM 2007 C C . PRO A 1 261 ? 1.415 7.363 8.118 1.00 96.50 261 PRO A C 1
ATOM 2009 O O . PRO A 1 261 ? 0.940 8.141 7.291 1.00 96.50 261 PRO A O 1
ATOM 2012 N N . ALA A 1 262 ? 1.783 6.119 7.798 1.00 94.06 262 ALA A N 1
ATOM 2013 C CA . ALA A 1 262 ? 1.517 5.545 6.477 1.00 94.06 262 ALA A CA 1
ATOM 2014 C C . ALA A 1 262 ? 0.018 5.358 6.245 1.00 94.06 262 ALA A C 1
ATOM 2016 O O . ALA A 1 262 ? -0.473 5.580 5.142 1.00 94.06 262 ALA A O 1
ATOM 2017 N N . ARG A 1 263 ? -0.710 4.941 7.285 1.00 98.31 263 ARG A N 1
ATOM 2018 C CA . ARG A 1 263 ? -2.133 4.631 7.195 1.00 98.31 263 ARG A CA 1
ATOM 2019 C C . ARG A 1 263 ? -2.903 5.123 8.410 1.00 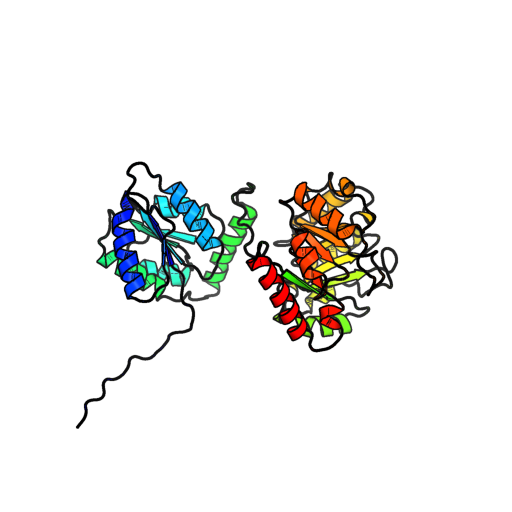98.31 263 ARG A C 1
ATOM 2021 O O . ARG A 1 263 ? -2.369 5.181 9.518 1.00 98.31 263 ARG A O 1
ATOM 2028 N N . CYS A 1 264 ? -4.169 5.455 8.197 1.00 98.12 264 CYS A N 1
ATOM 2029 C CA . CYS A 1 264 ? -5.089 5.809 9.266 1.00 98.12 264 CYS A CA 1
ATOM 2030 C C . CYS A 1 264 ? -6.472 5.231 8.974 1.00 98.12 264 CYS A C 1
ATOM 2032 O O . CYS A 1 264 ? -7.031 5.515 7.920 1.00 98.12 264 CYS A O 1
ATOM 2034 N N . VAL A 1 265 ? -7.003 4.445 9.907 1.00 98.50 265 VAL A N 1
ATOM 2035 C CA . VAL A 1 265 ? -8.319 3.818 9.848 1.00 98.50 265 VAL A CA 1
ATOM 2036 C C . VAL A 1 265 ? -9.234 4.437 10.892 1.00 98.50 265 VAL A C 1
ATOM 2038 O O . VAL A 1 265 ? -8.847 4.561 12.054 1.00 98.50 265 VAL A O 1
ATOM 2041 N N . PHE A 1 266 ? -10.451 4.788 10.490 1.00 98.31 266 PHE A N 1
ATOM 2042 C CA . PHE A 1 266 ? -11.502 5.269 11.388 1.00 98.31 266 PHE A CA 1
ATOM 2043 C C . PHE A 1 266 ? -12.751 4.415 11.256 1.00 98.31 266 PHE A C 1
ATOM 2045 O O . PHE A 1 266 ? -13.027 3.921 10.175 1.00 98.31 266 PHE A O 1
ATOM 2052 N N . HIS A 1 267 ? -13.554 4.312 12.304 1.00 98.12 267 HIS A N 1
ATOM 2053 C CA . HIS A 1 267 ? -14.844 3.631 12.236 1.00 98.12 267 HIS A CA 1
ATOM 2054 C C . HIS A 1 267 ? -15.942 4.508 11.647 1.00 98.12 267 HIS A C 1
ATOM 2056 O O . HIS A 1 267 ? -16.126 5.632 12.112 1.00 98.12 267 HIS A O 1
ATOM 2062 N N . VAL A 1 268 ? -16.717 3.987 10.689 1.00 97.69 268 VAL A N 1
ATOM 2063 C CA . VAL A 1 268 ? -17.897 4.693 10.157 1.00 97.69 268 VAL A CA 1
ATOM 2064 C C . VAL A 1 268 ? -18.905 5.007 11.266 1.00 97.69 268 VAL A C 1
ATOM 2066 O O . VAL A 1 268 ? -19.522 6.067 11.263 1.00 97.69 268 VAL A O 1
ATOM 2069 N N . GLU A 1 269 ? -19.005 4.132 12.269 1.00 97.25 269 GLU A N 1
ATOM 2070 C CA . GLU A 1 269 ? -19.920 4.256 13.406 1.00 97.25 269 GLU A CA 1
ATOM 2071 C C . GLU A 1 269 ? -19.543 5.389 14.369 1.00 97.25 269 GLU A C 1
ATOM 2073 O O . GLU A 1 269 ? -20.361 5.793 15.193 1.00 97.25 269 GLU A O 1
ATOM 2078 N N . ALA A 1 270 ? -18.308 5.891 14.290 1.00 97.00 270 ALA A N 1
ATOM 2079 C CA . ALA A 1 270 ? -17.838 7.001 15.110 1.00 97.00 270 ALA A CA 1
ATOM 2080 C C . ALA A 1 270 ? -18.185 8.376 14.512 1.00 97.00 270 ALA A C 1
ATOM 2082 O O . ALA A 1 270 ? -17.968 9.401 15.161 1.00 97.00 270 ALA A O 1
ATOM 2083 N N . PHE A 1 271 ? -18.705 8.421 13.282 1.00 96.94 271 PHE A N 1
ATOM 2084 C CA . PHE A 1 271 ? -19.099 9.666 12.632 1.00 96.94 271 PHE A CA 1
ATOM 2085 C C . PHE A 1 271 ? -20.609 9.893 12.730 1.00 96.94 271 PHE A C 1
ATOM 2087 O O . PHE A 1 271 ? -21.389 8.946 12.640 1.00 96.94 271 PHE A O 1
ATOM 2094 N N . PRO A 1 272 ? -21.049 11.157 12.868 1.00 94.19 272 PRO A N 1
ATOM 2095 C CA . PRO A 1 272 ? -22.473 11.481 12.866 1.00 94.19 272 PRO A CA 1
ATOM 2096 C C . PRO A 1 272 ? -23.122 11.273 11.489 1.00 94.19 272 PRO A C 1
ATOM 2098 O O . PRO A 1 272 ? -24.307 10.956 11.416 1.00 94.19 272 PRO A O 1
ATOM 2101 N N . ASP A 1 273 ? -22.364 11.468 10.405 1.00 95.06 273 ASP A N 1
ATOM 2102 C CA . ASP A 1 273 ? -22.816 11.312 9.026 1.00 95.06 273 ASP A CA 1
ATOM 2103 C C . ASP A 1 273 ? -21.634 11.183 8.041 1.00 95.06 273 ASP A C 1
ATOM 2105 O O . ASP A 1 273 ? -20.463 11.361 8.388 1.00 95.06 273 ASP A O 1
ATOM 2109 N N . ALA A 1 274 ? -21.957 10.897 6.777 1.00 93.38 274 ALA A N 1
ATOM 2110 C CA . ALA A 1 274 ? -20.997 10.795 5.678 1.00 93.38 274 ALA A CA 1
ATOM 2111 C C . ALA A 1 274 ? -20.227 12.097 5.404 1.00 93.38 274 ALA A C 1
ATOM 2113 O O . ALA A 1 274 ? -19.095 12.063 4.918 1.00 93.38 274 ALA A O 1
ATOM 2114 N N . ARG A 1 275 ? -20.820 13.258 5.711 1.00 94.06 275 ARG A N 1
ATOM 2115 C CA . ARG A 1 275 ? -20.174 14.546 5.463 1.00 94.06 275 ARG A CA 1
ATOM 2116 C C . ARG A 1 275 ? -19.010 14.759 6.425 1.00 94.06 275 ARG A C 1
ATOM 2118 O O . ARG A 1 275 ? -17.953 15.206 5.991 1.00 94.06 275 ARG A O 1
ATOM 2125 N N . ALA A 1 276 ? -19.174 14.370 7.687 1.00 96.25 276 ALA A N 1
ATOM 2126 C CA . ALA A 1 276 ? -18.106 14.412 8.679 1.00 96.25 276 ALA A CA 1
ATOM 2127 C C . ALA A 1 276 ? -16.912 13.517 8.296 1.00 96.25 276 ALA A C 1
ATOM 2129 O O . ALA A 1 276 ? -15.764 13.907 8.519 1.00 96.25 276 ALA A O 1
ATOM 2130 N N . VAL A 1 277 ? -17.167 12.357 7.677 1.00 96.50 277 VAL A N 1
ATOM 2131 C CA . VAL A 1 277 ? -16.111 11.500 7.107 1.00 96.50 277 VAL A CA 1
ATOM 2132 C C . VAL A 1 277 ? -15.374 12.248 5.996 1.00 96.50 277 VAL A C 1
ATOM 2134 O O . VAL A 1 277 ? -14.153 12.393 6.059 1.00 96.50 277 VAL A O 1
ATOM 2137 N N . GLN A 1 278 ? -16.110 12.772 5.009 1.00 92.25 278 GLN A N 1
ATOM 2138 C CA . GLN A 1 278 ? -15.527 13.455 3.852 1.00 92.25 278 GLN A CA 1
ATOM 2139 C C . GLN A 1 278 ? -14.671 14.660 4.259 1.00 92.25 278 GLN A C 1
ATOM 2141 O O . GLN A 1 278 ? -13.539 14.793 3.796 1.00 92.25 278 GLN A O 1
ATOM 2146 N N . ASP A 1 279 ? -15.182 15.506 5.157 1.00 92.88 279 ASP A N 1
ATOM 2147 C CA . ASP A 1 279 ? -14.484 16.711 5.607 1.00 92.88 279 ASP A CA 1
ATOM 2148 C C . ASP A 1 279 ? -13.155 16.359 6.307 1.00 92.88 279 ASP A C 1
ATOM 2150 O O . ASP A 1 279 ? -12.126 16.990 6.045 1.00 92.88 279 ASP A O 1
ATOM 2154 N N . LEU A 1 280 ? -13.144 15.317 7.154 1.00 96.75 280 LEU A N 1
ATOM 2155 C CA . LEU A 1 280 ? -11.916 14.839 7.794 1.00 96.75 280 LEU A CA 1
ATOM 2156 C C . LEU A 1 280 ? -10.934 14.263 6.765 1.00 96.75 280 LEU A C 1
ATOM 2158 O O . LEU A 1 280 ? -9.736 14.546 6.824 1.00 96.75 280 LEU A O 1
ATOM 2162 N N . TYR A 1 281 ? -11.422 13.467 5.814 1.00 95.12 281 TYR A N 1
ATOM 2163 C CA . TYR A 1 281 ? -10.576 12.809 4.820 1.00 95.12 281 TYR A CA 1
ATOM 2164 C C . TYR A 1 281 ? -9.943 13.815 3.860 1.00 95.12 281 TYR A C 1
ATOM 2166 O O . TYR A 1 281 ? -8.746 13.733 3.589 1.00 95.12 281 TYR A O 1
ATOM 2174 N N . ASP A 1 282 ? -10.689 14.822 3.413 1.00 87.88 282 ASP A N 1
ATOM 2175 C CA . ASP A 1 282 ? -10.161 15.906 2.581 1.00 87.88 282 ASP A CA 1
ATOM 2176 C C . ASP A 1 282 ? -9.095 16.731 3.314 1.00 87.88 282 ASP A C 1
ATOM 2178 O O . ASP A 1 282 ? -8.154 17.248 2.698 1.00 87.88 282 ASP A O 1
ATOM 2182 N N . GLU A 1 283 ? -9.198 16.844 4.641 1.00 91.62 283 GLU A N 1
ATOM 2183 C CA . GLU A 1 283 ? -8.142 17.443 5.447 1.00 91.62 283 GLU A CA 1
ATOM 2184 C C . GLU A 1 283 ? -6.895 16.558 5.514 1.00 91.62 283 GLU A C 1
ATOM 2186 O O . GLU A 1 283 ? -5.786 17.036 5.240 1.00 91.62 283 GLU A O 1
ATOM 2191 N N . LEU A 1 284 ? -7.067 15.285 5.873 1.00 91.50 284 LEU A N 1
ATOM 2192 C CA . LEU A 1 284 ? -5.962 14.361 6.108 1.00 91.50 284 LEU A CA 1
ATOM 2193 C C . LEU A 1 284 ? -5.239 13.959 4.822 1.00 91.50 284 LEU A C 1
ATOM 2195 O O . LEU A 1 284 ? -4.024 13.791 4.867 1.00 91.50 284 LEU A O 1
ATOM 2199 N N . ARG A 1 285 ? -5.912 13.935 3.666 1.00 88.31 285 ARG A N 1
ATOM 2200 C CA . ARG A 1 285 ? -5.302 13.706 2.338 1.00 88.31 285 ARG A CA 1
ATOM 2201 C C . ARG A 1 285 ? -4.173 14.678 1.995 1.00 88.31 285 ARG A C 1
ATOM 2203 O O . ARG A 1 285 ? -3.353 14.401 1.126 1.00 88.31 285 ARG A O 1
ATOM 2210 N N . ARG A 1 286 ? -4.092 15.826 2.678 1.00 83.94 286 ARG A N 1
ATOM 2211 C CA . ARG A 1 286 ? -2.977 16.777 2.525 1.00 83.94 286 ARG A CA 1
ATOM 2212 C C . ARG A 1 286 ? -1.678 16.292 3.176 1.00 83.94 286 ARG A C 1
ATOM 2214 O O . ARG A 1 286 ? -0.634 16.908 2.960 1.00 83.94 286 ARG A O 1
ATOM 2221 N N . VAL A 1 287 ? -1.723 15.242 3.995 1.00 82.12 287 VAL A N 1
ATOM 2222 C CA . VAL A 1 287 ? -0.541 14.597 4.574 1.00 82.12 287 VAL A CA 1
ATOM 2223 C C . VAL A 1 287 ? 0.108 13.723 3.493 1.00 82.12 287 VAL A C 1
ATOM 2225 O O . VAL A 1 287 ? -0.527 12.790 3.009 1.00 82.12 287 VAL A O 1
ATOM 2228 N N . PRO A 1 288 ? 1.361 13.991 3.084 1.00 79.94 288 PRO A N 1
ATOM 2229 C CA . PRO A 1 288 ? 1.970 13.263 1.975 1.00 79.94 288 PRO A CA 1
ATOM 2230 C C . PRO A 1 288 ? 2.090 11.761 2.249 1.00 79.94 288 PRO A C 1
ATOM 2232 O O . PRO A 1 288 ? 2.737 11.363 3.217 1.00 79.94 288 PRO A O 1
ATOM 2235 N N . GLY A 1 289 ? 1.528 10.947 1.354 1.00 78.88 289 GLY A N 1
ATOM 2236 C CA . GLY A 1 289 ? 1.662 9.489 1.377 1.00 78.88 289 GLY A CA 1
ATOM 2237 C C . GLY A 1 289 ? 0.824 8.769 2.435 1.00 78.88 289 GLY A C 1
ATOM 2238 O O . GLY A 1 289 ? 1.051 7.579 2.634 1.00 78.88 289 GLY A O 1
ATOM 2239 N N . ILE A 1 290 ? -0.105 9.459 3.107 1.00 90.38 290 ILE A N 1
ATOM 2240 C CA . ILE A 1 290 ? -1.078 8.797 3.980 1.00 90.38 290 ILE A CA 1
ATOM 2241 C C . ILE A 1 290 ? -2.117 8.061 3.127 1.00 90.38 290 ILE A C 1
ATOM 2243 O O . ILE A 1 290 ? -2.596 8.610 2.137 1.00 90.38 290 ILE A O 1
ATOM 2247 N N . ALA A 1 291 ? -2.484 6.851 3.537 1.00 93.88 291 ALA A N 1
ATOM 2248 C CA . ALA A 1 291 ? -3.660 6.148 3.038 1.00 93.88 291 ALA A CA 1
ATOM 2249 C C . ALA A 1 291 ? -4.749 6.109 4.122 1.00 93.88 291 ALA A C 1
ATOM 2251 O O . ALA A 1 291 ? -4.490 5.768 5.282 1.00 93.88 291 ALA A O 1
ATOM 2252 N N . LEU A 1 292 ? -5.970 6.477 3.752 1.00 96.88 292 LEU A N 1
ATOM 2253 C CA . LEU A 1 292 ? -7.111 6.627 4.644 1.00 96.88 292 LEU A CA 1
ATOM 2254 C C . LEU A 1 292 ? -8.084 5.465 4.461 1.00 96.88 292 LEU A C 1
ATOM 2256 O O . LEU A 1 292 ? -8.692 5.304 3.404 1.00 96.88 292 LEU A O 1
ATOM 2260 N N . GLY A 1 293 ? -8.223 4.659 5.507 1.00 97.50 293 GLY A N 1
ATOM 2261 C CA . GLY A 1 293 ? -9.149 3.539 5.553 1.00 97.50 293 GLY A CA 1
ATOM 2262 C C . GLY A 1 293 ? -10.374 3.847 6.402 1.00 97.50 293 GLY A C 1
ATOM 2263 O O . GLY A 1 293 ? -10.286 4.544 7.415 1.00 97.50 293 GLY A O 1
ATOM 2264 N N . LEU A 1 294 ? -11.511 3.273 6.034 1.00 98.31 294 LEU A N 1
ATOM 2265 C CA . LEU A 1 294 ? -12.702 3.274 6.881 1.00 98.31 294 LEU A CA 1
ATOM 2266 C C . LEU A 1 294 ? -12.938 1.855 7.391 1.00 98.31 294 LEU A C 1
ATOM 2268 O O . LEU A 1 294 ? -12.768 0.904 6.640 1.00 98.31 294 LEU A O 1
ATOM 2272 N N . ALA A 1 295 ? -13.283 1.705 8.660 1.00 98.25 295 ALA A N 1
ATOM 2273 C CA . ALA A 1 295 ? -13.627 0.449 9.296 1.00 98.25 295 ALA A CA 1
ATOM 2274 C C . ALA A 1 295 ? -15.140 0.335 9.465 1.00 98.25 295 ALA A C 1
ATOM 2276 O O . ALA A 1 295 ? -15.821 1.344 9.678 1.00 98.25 295 ALA A O 1
ATOM 2277 N N . ILE A 1 296 ? -15.640 -0.899 9.412 1.00 97.69 296 ILE A N 1
ATOM 2278 C CA . ILE A 1 296 ? -17.018 -1.228 9.779 1.00 97.69 296 ILE A CA 1
ATOM 2279 C C . ILE A 1 296 ? -17.059 -2.359 10.801 1.00 97.69 296 ILE A C 1
ATOM 2281 O O . ILE A 1 296 ? -16.325 -3.350 10.702 1.00 97.69 296 ILE A O 1
ATOM 2285 N N . ASN A 1 297 ? -17.966 -2.227 11.760 1.00 96.31 297 ASN A N 1
ATOM 2286 C CA . ASN A 1 297 ? -18.319 -3.279 12.699 1.00 96.31 297 ASN A CA 1
ATOM 2287 C C . ASN A 1 297 ? -19.109 -4.391 11.990 1.00 96.31 297 ASN A C 1
ATOM 2289 O O . ASN A 1 297 ? -19.783 -4.135 10.988 1.00 96.31 297 ASN A O 1
ATOM 2293 N N . PRO A 1 298 ? -19.090 -5.630 12.515 1.00 94.88 298 PRO A N 1
ATOM 2294 C CA . PRO A 1 298 ? -19.752 -6.771 11.881 1.00 94.88 298 PRO A CA 1
ATOM 2295 C C . PRO A 1 298 ? -21.244 -6.565 11.590 1.00 94.88 298 PRO A C 1
ATOM 2297 O O . PRO A 1 298 ? -21.741 -7.043 10.570 1.00 94.88 298 PRO A O 1
ATOM 2300 N N . THR A 1 299 ? -21.960 -5.861 12.474 1.00 93.38 299 THR A N 1
ATOM 2301 C CA . THR A 1 299 ? -23.404 -5.614 12.337 1.00 93.38 299 THR A CA 1
ATOM 2302 C C . THR A 1 299 ? -23.750 -4.406 11.471 1.00 93.38 299 THR A C 1
ATOM 2304 O O . THR A 1 299 ? -24.929 -4.174 11.193 1.00 93.38 299 THR A O 1
ATOM 2307 N N . THR A 1 300 ? -22.762 -3.609 11.067 1.00 95.88 300 THR A N 1
ATOM 2308 C CA . THR A 1 300 ? -22.992 -2.397 10.280 1.00 95.88 300 THR A CA 1
ATOM 2309 C C . THR A 1 300 ? -23.319 -2.768 8.833 1.00 95.88 300 THR A C 1
ATOM 2311 O O . THR A 1 300 ? -22.578 -3.531 8.207 1.00 95.88 300 THR A O 1
ATOM 2314 N N . PRO A 1 301 ? -24.431 -2.264 8.265 1.00 96.06 301 PRO A N 1
ATOM 2315 C CA . PRO A 1 301 ? -24.812 -2.595 6.899 1.00 96.06 301 PRO A CA 1
ATOM 2316 C C . PRO A 1 301 ? -23.825 -1.993 5.893 1.00 96.06 301 PRO A C 1
ATOM 2318 O O . PRO A 1 301 ? -23.443 -0.831 6.019 1.00 96.06 301 PRO A O 1
ATOM 2321 N N . LEU A 1 302 ? -23.482 -2.748 4.840 1.00 96.25 302 LEU A N 1
ATOM 2322 C CA . LEU A 1 302 ? -22.570 -2.291 3.777 1.00 96.25 302 LEU A CA 1
ATOM 2323 C C . LEU A 1 302 ? -23.019 -0.976 3.123 1.00 96.25 302 LEU A C 1
ATOM 2325 O O . LEU A 1 302 ? -22.181 -0.163 2.759 1.00 96.25 302 LEU A O 1
ATOM 2329 N N . THR A 1 303 ? -24.330 -0.726 3.057 1.00 95.25 303 THR A N 1
ATOM 2330 C CA . THR A 1 303 ? -24.909 0.512 2.507 1.00 95.25 303 THR A CA 1
ATOM 2331 C C . THR A 1 303 ? -24.502 1.774 3.274 1.00 95.25 303 THR A C 1
ATOM 2333 O O . THR A 1 303 ? -24.690 2.880 2.779 1.00 95.25 303 THR A O 1
ATOM 2336 N N . ALA A 1 304 ? -23.958 1.647 4.492 1.00 95.06 304 ALA A N 1
ATOM 2337 C CA . ALA A 1 304 ? -23.371 2.775 5.216 1.00 95.06 304 ALA A CA 1
ATOM 2338 C C . ALA A 1 304 ? -22.124 3.344 4.509 1.00 95.06 304 ALA A C 1
ATOM 2340 O O . ALA A 1 304 ? -21.739 4.481 4.774 1.00 95.06 304 ALA A O 1
ATOM 2341 N N . LEU A 1 305 ? -21.508 2.567 3.611 1.00 94.38 305 LEU A N 1
ATOM 2342 C CA . LEU A 1 305 ? -20.309 2.942 2.865 1.00 94.38 305 LEU A CA 1
ATOM 2343 C C . LEU A 1 305 ? -20.618 3.659 1.552 1.00 94.38 305 LEU A C 1
ATOM 2345 O O . LEU A 1 305 ? -19.795 4.457 1.114 1.00 94.38 305 LEU A O 1
ATOM 2349 N N . ASP A 1 306 ? -21.789 3.427 0.949 1.00 90.75 306 ASP A N 1
ATOM 2350 C CA . ASP A 1 306 ? -22.166 3.985 -0.359 1.00 90.75 306 ASP A CA 1
ATOM 2351 C C . ASP A 1 306 ? -21.888 5.498 -0.487 1.00 90.75 306 ASP A C 1
ATOM 2353 O O . ASP A 1 306 ? -21.345 5.911 -1.512 1.00 90.75 306 ASP A O 1
ATOM 2357 N N . PRO A 1 307 ? -22.182 6.350 0.521 1.00 92.06 307 PRO A N 1
ATOM 2358 C CA . PRO A 1 307 ? -21.967 7.792 0.397 1.00 92.06 307 PRO A CA 1
ATOM 2359 C C . PRO A 1 307 ? -20.497 8.230 0.468 1.00 92.06 307 PRO A C 1
ATOM 2361 O O . PRO A 1 307 ? -20.202 9.387 0.181 1.00 92.06 307 PRO A O 1
ATOM 2364 N N . VAL A 1 308 ? -19.597 7.351 0.916 1.00 91.75 308 VAL A N 1
ATOM 2365 C CA . VAL A 1 308 ? -18.189 7.667 1.223 1.00 91.75 308 VAL A CA 1
ATOM 2366 C C . VAL A 1 308 ? -17.205 6.739 0.517 1.00 91.75 308 VAL A C 1
ATOM 2368 O O . VAL A 1 308 ? -16.001 6.857 0.722 1.00 91.75 308 VAL A O 1
ATOM 2371 N N . ILE A 1 309 ? -17.684 5.823 -0.324 1.00 88.94 309 ILE A N 1
ATOM 2372 C CA . ILE A 1 309 ? -16.855 4.787 -0.945 1.00 88.94 309 ILE A CA 1
ATOM 2373 C C . ILE A 1 309 ? -15.731 5.370 -1.814 1.00 88.94 309 ILE A C 1
ATOM 2375 O O . ILE A 1 309 ? -14.608 4.883 -1.778 1.00 88.94 309 ILE A O 1
ATOM 2379 N N . ASP A 1 310 ? -15.991 6.480 -2.508 1.00 84.19 310 ASP A N 1
ATOM 2380 C CA . ASP A 1 310 ? -14.994 7.178 -3.332 1.00 84.19 310 ASP A CA 1
ATOM 2381 C C . ASP A 1 310 ? -14.007 8.014 -2.488 1.00 84.19 310 ASP A C 1
ATOM 2383 O O . ASP A 1 310 ? -13.018 8.562 -2.990 1.00 84.19 310 ASP A O 1
ATOM 2387 N N . ALA A 1 311 ? -14.276 8.158 -1.187 1.00 84.69 311 ALA A N 1
ATOM 2388 C CA . ALA A 1 311 ? -13.428 8.893 -0.261 1.00 84.69 311 ALA A CA 1
ATOM 2389 C C . ALA A 1 311 ? -12.304 8.028 0.331 1.00 84.69 311 ALA A C 1
ATOM 2391 O O . ALA A 1 311 ? -11.289 8.573 0.771 1.00 84.69 311 ALA A O 1
ATOM 2392 N N . ILE A 1 312 ? -12.461 6.705 0.351 1.00 91.12 312 ILE A N 1
ATOM 2393 C CA . ILE A 1 312 ? -11.569 5.802 1.084 1.00 91.12 312 ILE A CA 1
ATOM 2394 C C . ILE A 1 312 ? -10.528 5.168 0.157 1.00 91.12 312 ILE A C 1
ATOM 2396 O O . ILE A 1 312 ? -10.806 4.856 -0.997 1.00 91.12 312 ILE A O 1
ATOM 2400 N N . ASP A 1 313 ? -9.325 4.944 0.680 1.00 92.19 313 ASP A N 1
ATOM 2401 C CA . ASP A 1 313 ? -8.261 4.228 -0.030 1.00 92.19 313 ASP A CA 1
ATOM 2402 C C . ASP A 1 313 ? -8.366 2.707 0.169 1.00 92.19 313 ASP A C 1
ATOM 2404 O O . ASP A 1 313 ? -7.830 1.944 -0.631 1.00 92.19 313 ASP A O 1
ATOM 2408 N N . TYR A 1 314 ? -9.023 2.264 1.248 1.00 96.75 314 TYR A N 1
ATOM 2409 C CA . TYR A 1 314 ? -9.326 0.865 1.563 1.00 96.75 314 TYR A CA 1
ATOM 2410 C C . TYR A 1 314 ? -10.419 0.768 2.640 1.00 96.75 314 TYR A C 1
ATOM 2412 O O . TYR A 1 314 ? -10.685 1.726 3.367 1.00 96.75 314 TYR A O 1
ATOM 2420 N N . ILE A 1 315 ? -11.040 -0.404 2.765 1.00 98.00 315 ILE A N 1
ATOM 2421 C CA . ILE A 1 315 ? -12.019 -0.717 3.815 1.00 98.00 315 ILE A CA 1
ATOM 2422 C C . ILE A 1 315 ? -11.431 -1.729 4.796 1.00 98.00 315 ILE A C 1
ATOM 2424 O O . ILE A 1 315 ? -10.731 -2.646 4.378 1.00 98.00 315 ILE A O 1
ATOM 2428 N N . LEU A 1 316 ? -11.726 -1.604 6.086 1.00 98.44 316 LEU A N 1
ATOM 2429 C CA . LEU A 1 316 ? -11.358 -2.565 7.120 1.00 98.44 316 LEU A CA 1
ATOM 2430 C C . LEU A 1 316 ? -12.616 -3.222 7.697 1.00 98.44 316 LEU A C 1
ATOM 2432 O O . LEU A 1 316 ? -13.487 -2.568 8.263 1.00 98.44 316 LEU A O 1
ATOM 2436 N N . PHE A 1 317 ? -12.715 -4.540 7.563 1.00 98.25 317 PHE A N 1
ATOM 2437 C CA . PHE A 1 317 ? -13.785 -5.315 8.181 1.00 98.25 317 PHE A CA 1
ATOM 2438 C C . PHE A 1 317 ? -13.345 -5.817 9.546 1.00 98.25 317 PHE A C 1
ATOM 2440 O O . PHE A 1 317 ? -12.382 -6.583 9.656 1.00 98.25 317 PHE A O 1
ATOM 2447 N N . MET A 1 318 ? -14.097 -5.450 10.576 1.00 96.75 318 MET A N 1
ATOM 2448 C CA . MET A 1 318 ? -13.927 -6.057 11.884 1.00 96.75 318 MET A CA 1
ATOM 2449 C C . MET A 1 318 ? -14.425 -7.509 11.872 1.00 96.75 318 MET A C 1
ATOM 2451 O O . MET A 1 318 ? -15.516 -7.815 11.393 1.00 96.75 318 MET A O 1
ATOM 2455 N N . GLY A 1 319 ? -13.636 -8.425 12.429 1.00 93.38 319 GLY A N 1
ATOM 2456 C CA . GLY A 1 319 ? -13.983 -9.835 12.607 1.00 93.38 319 GLY A CA 1
ATOM 2457 C C . GLY A 1 319 ? -14.938 -10.083 13.777 1.00 93.38 319 GLY A C 1
ATOM 2458 O O . GLY A 1 319 ? -15.594 -11.123 13.830 1.00 93.38 319 GLY A O 1
ATOM 2459 N N . TYR A 1 320 ? -15.018 -9.141 14.714 1.00 90.06 320 TYR A N 1
ATOM 2460 C CA . TYR A 1 320 ? -15.902 -9.141 15.879 1.00 90.06 320 TYR A CA 1
ATOM 2461 C C . TYR A 1 320 ? -16.089 -7.703 16.390 1.00 90.06 320 TYR A C 1
ATOM 2463 O O . TYR A 1 320 ? -15.383 -6.803 15.945 1.00 90.06 320 TYR A O 1
ATOM 2471 N N . GLU A 1 321 ? -17.018 -7.480 17.327 1.00 88.44 321 GLU A N 1
ATOM 2472 C CA . GLU A 1 321 ? -17.255 -6.137 17.874 1.00 88.44 321 GLU A CA 1
ATOM 2473 C C . GLU A 1 321 ? -15.992 -5.567 18.543 1.00 88.44 321 GLU A C 1
ATOM 2475 O O . GLU A 1 321 ? -15.346 -6.270 19.336 1.00 88.44 321 GLU A O 1
ATOM 2480 N N . PRO A 1 322 ? -15.631 -4.304 18.261 1.00 85.00 322 PRO A N 1
ATOM 2481 C CA . PRO A 1 322 ? -14.419 -3.701 18.787 1.00 85.00 322 PRO A CA 1
ATOM 2482 C C . PRO A 1 322 ? -14.439 -3.649 20.321 1.00 85.00 322 PRO A C 1
ATOM 2484 O O . PRO A 1 322 ? -15.476 -3.523 20.972 1.00 85.00 322 PRO A O 1
ATOM 2487 N N . GLY A 1 323 ? -13.253 -3.750 20.926 1.00 67.00 323 GLY A N 1
ATOM 2488 C CA . GLY A 1 323 ? -13.087 -3.642 22.378 1.00 67.00 323 GLY A CA 1
ATOM 2489 C C . GLY A 1 323 ? -13.085 -4.955 23.162 1.00 67.00 323 GLY A C 1
ATOM 2490 O O . GLY A 1 323 ? -12.844 -4.929 24.369 1.00 67.00 323 GLY A O 1
ATOM 2491 N N . GLN A 1 324 ? -13.289 -6.100 22.505 1.00 64.44 324 GLN A N 1
ATOM 2492 C CA . GLN A 1 324 ? -13.136 -7.425 23.112 1.00 64.44 324 GLN A CA 1
ATOM 2493 C C . GLN A 1 324 ? -12.148 -8.276 22.306 1.00 64.44 324 GLN A C 1
ATOM 2495 O O . GLN A 1 324 ? -12.445 -8.706 21.198 1.00 64.44 324 GLN A O 1
ATOM 2500 N N . ALA A 1 325 ? -10.960 -8.543 22.852 1.00 64.88 325 ALA A N 1
ATOM 2501 C CA . ALA A 1 325 ? -9.978 -9.404 22.192 1.00 64.88 325 ALA A CA 1
ATOM 2502 C C . ALA A 1 325 ? -10.364 -10.894 22.273 1.00 64.88 325 ALA A C 1
ATOM 2504 O O . ALA A 1 325 ? -11.044 -11.323 23.204 1.00 64.88 325 ALA A O 1
ATOM 2505 N N . ASN A 1 326 ? -9.842 -11.699 21.340 1.00 70.25 326 ASN A N 1
ATOM 2506 C CA . ASN A 1 326 ? -9.961 -13.168 21.319 1.00 70.25 326 ASN A CA 1
ATOM 2507 C C . ASN A 1 326 ? -11.388 -13.720 21.154 1.00 70.25 326 ASN A C 1
ATOM 2509 O O . ASN A 1 326 ? -11.663 -14.852 21.556 1.00 70.25 326 ASN A O 1
ATOM 2513 N N . GLN A 1 327 ? -12.277 -12.959 20.522 1.00 80.44 327 GLN A N 1
ATOM 2514 C CA . GLN A 1 327 ? -13.600 -13.447 20.146 1.00 80.44 327 GLN A CA 1
ATOM 2515 C C . GLN A 1 327 ? -13.530 -14.336 18.887 1.00 80.44 327 GLN A C 1
ATOM 2517 O O . GLN A 1 327 ? -12.598 -14.204 18.077 1.00 80.44 327 GLN A O 1
ATOM 2522 N N . PRO A 1 328 ? -14.475 -15.279 18.708 1.00 85.75 328 PRO A N 1
ATOM 2523 C CA . PRO A 1 328 ? -14.621 -15.991 17.445 1.00 85.75 328 PRO A CA 1
ATOM 2524 C C . PRO A 1 328 ? -15.003 -15.016 16.325 1.00 85.75 328 PRO A C 1
ATOM 2526 O O . PRO A 1 328 ? -15.653 -14.000 16.567 1.00 85.75 328 PRO A O 1
ATOM 2529 N N . LEU A 1 329 ? -14.613 -15.349 15.094 1.00 90.38 329 LEU A N 1
ATOM 2530 C CA . LEU A 1 329 ? -15.061 -14.630 13.904 1.00 90.38 329 LEU A CA 1
ATOM 2531 C C . LEU A 1 329 ? -16.592 -14.660 13.817 1.00 90.38 329 LEU A C 1
ATOM 2533 O O . LEU A 1 329 ? -17.192 -15.737 13.865 1.00 90.38 329 LEU A O 1
ATOM 2537 N N . GLN A 1 330 ? -17.216 -13.492 13.672 1.00 91.44 330 GLN A N 1
ATOM 2538 C CA . GLN A 1 330 ? -18.657 -13.410 13.484 1.00 91.44 330 GLN A CA 1
ATOM 2539 C C . GLN A 1 330 ? -19.077 -14.001 12.121 1.00 91.44 330 GLN A C 1
ATOM 2541 O O . GLN A 1 330 ? -18.402 -13.754 11.116 1.00 91.44 330 GLN A O 1
ATOM 2546 N N . PRO A 1 331 ? -20.187 -14.768 12.054 1.00 86.62 331 PRO A N 1
ATOM 2547 C CA . PRO A 1 331 ? -20.515 -15.598 10.889 1.00 86.62 331 PRO A CA 1
ATOM 2548 C C . PRO A 1 331 ? -20.660 -14.837 9.567 1.00 86.62 331 PRO A C 1
ATOM 2550 O O . PRO A 1 331 ? -20.246 -15.336 8.520 1.00 86.62 331 PRO A O 1
ATOM 2553 N N . ASP A 1 332 ? -21.228 -13.631 9.608 1.00 92.94 332 ASP A N 1
ATOM 2554 C CA . ASP A 1 332 ? -21.561 -12.873 8.400 1.00 92.94 332 ASP A CA 1
ATOM 2555 C C . ASP A 1 332 ? -20.380 -12.079 7.829 1.00 92.94 332 ASP A C 1
ATOM 2557 O O . ASP A 1 332 ? -20.444 -11.637 6.684 1.00 92.94 332 ASP A O 1
ATOM 2561 N N . VAL A 1 333 ? -19.263 -11.950 8.556 1.00 96.19 333 VAL A N 1
ATOM 2562 C CA . VAL A 1 333 ? -18.123 -11.116 8.132 1.00 96.19 333 VAL A CA 1
ATOM 2563 C C . VAL A 1 333 ? -17.556 -11.575 6.787 1.00 96.19 333 VAL A C 1
ATOM 2565 O O . VAL A 1 333 ? -17.381 -10.764 5.883 1.00 96.19 333 VAL A O 1
ATOM 2568 N N . LEU A 1 334 ? -17.330 -12.880 6.596 1.00 97.12 334 LEU A N 1
ATOM 2569 C CA . LEU A 1 334 ? -16.801 -13.408 5.328 1.00 97.12 334 LEU A CA 1
ATOM 2570 C C . LEU A 1 334 ? -17.768 -13.194 4.155 1.00 97.12 334 LEU A C 1
ATOM 2572 O O . LEU A 1 334 ? -17.343 -12.938 3.024 1.00 97.12 334 LEU A O 1
ATOM 2576 N N . LYS A 1 335 ? -19.074 -13.281 4.425 1.00 97.00 335 LYS A N 1
ATOM 2577 C CA . LYS A 1 335 ? -20.121 -13.018 3.436 1.00 97.00 335 LYS A CA 1
ATOM 2578 C C . LYS A 1 335 ? -20.168 -11.532 3.077 1.00 97.00 335 LYS A C 1
ATOM 2580 O O . LYS A 1 335 ? -20.272 -11.210 1.894 1.00 97.00 335 LYS A O 1
ATOM 2585 N N . ASN A 1 336 ? -20.048 -10.648 4.065 1.00 97.38 336 ASN A N 1
ATOM 2586 C CA . ASN A 1 336 ? -20.008 -9.201 3.866 1.00 97.38 336 ASN A CA 1
ATOM 2587 C C . ASN A 1 336 ? -18.779 -8.798 3.048 1.00 97.38 336 ASN A C 1
ATOM 2589 O O . ASN A 1 336 ? -18.930 -8.072 2.072 1.00 97.38 336 ASN A O 1
ATOM 2593 N N . ILE A 1 337 ? -17.604 -9.356 3.356 1.00 97.94 337 ILE A N 1
ATOM 2594 C CA . ILE A 1 337 ? -16.379 -9.154 2.569 1.00 97.94 337 ILE A CA 1
ATOM 2595 C C . ILE A 1 337 ? -16.588 -9.597 1.116 1.00 97.94 337 ILE A C 1
ATOM 2597 O O . ILE A 1 337 ? -16.324 -8.829 0.198 1.00 97.94 337 ILE A O 1
ATOM 2601 N N . SER A 1 338 ? -17.122 -10.803 0.897 1.00 96.94 338 SER A N 1
ATOM 2602 C CA . SER A 1 338 ? -17.356 -11.322 -0.461 1.00 96.94 338 SER A CA 1
ATOM 2603 C C . SER A 1 338 ? -18.359 -10.467 -1.244 1.00 96.94 338 SER A C 1
ATOM 2605 O O . SER A 1 338 ? -18.189 -10.240 -2.439 1.00 96.94 338 SER A O 1
ATOM 2607 N N . THR A 1 339 ? -19.405 -9.982 -0.570 1.00 97.12 339 THR A N 1
ATOM 2608 C CA . THR A 1 339 ? -20.426 -9.105 -1.165 1.00 97.12 339 THR A CA 1
ATOM 2609 C C . THR A 1 339 ? -19.821 -7.753 -1.531 1.00 97.12 339 THR A C 1
ATOM 2611 O O . THR A 1 339 ? -19.991 -7.286 -2.655 1.00 97.12 339 THR A O 1
ATOM 2614 N N . PHE A 1 340 ? -19.044 -7.163 -0.621 1.00 96.25 340 PHE A N 1
ATOM 2615 C CA . PHE A 1 340 ? -18.337 -5.915 -0.867 1.00 96.25 340 PHE A CA 1
ATOM 2616 C C . PHE A 1 340 ? -17.334 -6.055 -2.014 1.00 96.25 340 PHE A C 1
ATOM 2618 O O . PHE A 1 340 ? -17.322 -5.219 -2.906 1.00 96.25 340 PHE A O 1
ATOM 2625 N N . GLN A 1 341 ? -16.558 -7.142 -2.069 1.00 93.62 341 GLN A N 1
ATOM 2626 C CA . GLN A 1 341 ? -15.625 -7.405 -3.169 1.00 93.62 341 GLN A CA 1
ATOM 2627 C C . GLN A 1 341 ? -16.336 -7.480 -4.532 1.00 93.62 341 GLN A C 1
ATOM 2629 O O . GLN A 1 341 ? -15.776 -7.062 -5.543 1.00 93.62 341 GLN A O 1
ATOM 2634 N N . GLN A 1 342 ? -17.567 -7.998 -4.582 1.00 92.56 342 GLN A N 1
ATOM 2635 C CA . GLN A 1 342 ? -18.367 -8.038 -5.813 1.00 92.56 342 GLN A CA 1
ATOM 2636 C C . GLN A 1 342 ? -18.891 -6.654 -6.220 1.00 92.56 342 GLN A C 1
ATOM 2638 O O . GLN A 1 342 ? -18.963 -6.360 -7.411 1.00 92.56 342 GLN A O 1
ATOM 2643 N N . GLN A 1 343 ? -19.264 -5.815 -5.251 1.00 89.44 343 GLN A N 1
ATOM 2644 C CA . GLN A 1 343 ? -19.847 -4.489 -5.490 1.00 89.44 343 GLN A CA 1
ATOM 2645 C C . GLN A 1 343 ? -18.784 -3.403 -5.723 1.00 89.44 343 GLN A C 1
ATOM 2647 O O . GLN A 1 343 ? -18.960 -2.525 -6.565 1.00 89.44 343 GLN A O 1
ATOM 2652 N N . HIS A 1 344 ? -17.664 -3.494 -5.010 1.00 87.12 344 HIS A N 1
ATOM 2653 C CA . HIS A 1 344 ? -16.625 -2.472 -4.896 1.00 87.12 344 HIS A CA 1
ATOM 2654 C C . HIS A 1 344 ? -15.221 -3.077 -5.025 1.00 87.12 344 HIS A C 1
ATOM 2656 O O . HIS A 1 344 ? -14.295 -2.661 -4.340 1.00 87.12 344 HIS A O 1
ATOM 2662 N N . GLY A 1 345 ? -15.030 -4.049 -5.922 1.00 83.06 345 GLY A N 1
ATOM 2663 C CA . GLY A 1 345 ? -13.769 -4.799 -6.047 1.00 83.06 345 GLY A CA 1
ATOM 2664 C C . GLY A 1 345 ? -12.520 -3.989 -6.423 1.00 83.06 345 GLY A C 1
ATOM 2665 O O . GLY A 1 345 ? -11.428 -4.551 -6.465 1.00 83.06 345 GLY A O 1
ATOM 2666 N N . HIS A 1 346 ? -12.671 -2.690 -6.697 1.00 80.94 346 HIS A N 1
ATOM 2667 C CA . HIS A 1 346 ? -11.574 -1.740 -6.882 1.00 80.94 346 HIS A CA 1
ATOM 2668 C C . HIS A 1 346 ? -11.037 -1.171 -5.555 1.00 80.94 346 HIS A C 1
ATOM 2670 O O . HIS A 1 346 ? -9.939 -0.616 -5.544 1.00 80.94 346 HIS A O 1
ATOM 2676 N N . VAL A 1 347 ? -11.789 -1.296 -4.455 1.00 87.38 347 VAL A N 1
ATOM 2677 C CA . VAL A 1 347 ? -11.393 -0.848 -3.116 1.00 87.38 347 VAL A CA 1
ATOM 2678 C C . VAL A 1 347 ? -10.696 -2.004 -2.389 1.00 87.38 347 VAL A C 1
ATOM 2680 O O . VAL A 1 347 ? -11.317 -3.046 -2.170 1.00 87.38 347 VAL A O 1
ATOM 2683 N N . PRO A 1 348 ? -9.418 -1.857 -1.994 1.00 93.06 348 PRO A N 1
ATOM 2684 C CA . PRO A 1 348 ? -8.706 -2.866 -1.219 1.00 93.06 348 PRO A CA 1
ATOM 2685 C C . PRO A 1 348 ? -9.407 -3.191 0.102 1.00 93.06 348 PRO A C 1
ATOM 2687 O O . PRO A 1 348 ? -9.943 -2.310 0.774 1.00 93.06 348 PRO A O 1
ATOM 2690 N N . ILE A 1 349 ? -9.348 -4.462 0.496 1.00 97.31 349 ILE A N 1
ATOM 2691 C CA . ILE A 1 349 ? -10.003 -4.963 1.705 1.00 97.31 349 ILE A CA 1
ATOM 2692 C C . ILE A 1 349 ? -8.955 -5.360 2.751 1.00 97.31 349 ILE A C 1
ATOM 2694 O O . ILE A 1 349 ? -8.096 -6.218 2.515 1.00 97.31 349 ILE A O 1
ATOM 2698 N N . ALA A 1 350 ? -9.078 -4.764 3.931 1.00 98.06 350 ALA A N 1
ATOM 2699 C CA . ALA A 1 350 ? -8.405 -5.121 5.166 1.00 98.06 350 ALA A CA 1
ATOM 2700 C C . ALA A 1 350 ? -9.349 -5.863 6.117 1.00 98.06 350 ALA A C 1
ATOM 2702 O O . ALA A 1 350 ? -10.571 -5.716 6.055 1.00 98.06 350 ALA A O 1
ATOM 2703 N N . VAL A 1 351 ? -8.774 -6.663 7.010 1.00 97.75 351 VAL A N 1
ATOM 2704 C CA . VAL A 1 351 ? -9.501 -7.348 8.081 1.00 97.75 351 VAL A CA 1
ATOM 2705 C C . VAL A 1 351 ? -8.744 -7.221 9.391 1.00 97.75 351 VAL A C 1
ATOM 2707 O O . VAL A 1 351 ? -7.533 -7.435 9.424 1.00 97.75 351 VAL A O 1
ATOM 2710 N N . ASP A 1 352 ? -9.468 -6.932 10.466 1.00 95.50 352 ASP A N 1
ATOM 2711 C CA . ASP A 1 352 ? -8.946 -6.923 11.832 1.00 95.50 352 ASP A CA 1
ATOM 2712 C C . ASP A 1 352 ? -9.869 -7.727 12.743 1.00 95.50 352 ASP A C 1
ATOM 2714 O O . ASP A 1 352 ? -11.081 -7.551 12.743 1.00 95.50 352 ASP A O 1
ATOM 2718 N N . GLY A 1 353 ? -9.299 -8.631 13.530 1.00 91.31 353 GLY A N 1
ATOM 2719 C CA . GLY A 1 353 ? -10.041 -9.547 14.387 1.00 91.31 353 GLY A CA 1
ATOM 2720 C C . GLY A 1 353 ? -10.023 -10.976 13.858 1.00 91.31 353 GLY A C 1
ATOM 2721 O O . GLY A 1 353 ? -10.359 -11.267 12.718 1.00 91.31 353 GLY A O 1
ATOM 2722 N N . HIS A 1 354 ? -9.610 -11.902 14.723 1.00 91.94 354 HIS A N 1
ATOM 2723 C CA . HIS A 1 354 ? -9.544 -13.339 14.442 1.00 91.94 354 HIS A CA 1
ATOM 2724 C C . HIS A 1 354 ? -8.684 -13.734 13.217 1.00 91.94 354 HIS A C 1
ATOM 2726 O O . HIS A 1 354 ? -8.893 -14.790 12.618 1.00 91.94 354 HIS A O 1
ATOM 2732 N N . VAL A 1 355 ? -7.656 -12.954 12.865 1.00 94.75 355 VAL A N 1
ATOM 2733 C CA . VAL A 1 355 ? -6.664 -13.325 11.840 1.00 94.75 355 VAL A CA 1
ATOM 2734 C C . VAL A 1 355 ? -5.680 -14.352 12.408 1.00 94.75 355 VAL A C 1
ATOM 2736 O O . VAL A 1 355 ? -4.835 -14.055 13.252 1.00 94.75 355 VAL A O 1
ATOM 2739 N N . THR A 1 356 ? -5.792 -15.596 11.946 1.00 94.44 356 THR A N 1
ATOM 2740 C CA . THR A 1 356 ? -4.993 -16.736 12.412 1.00 94.44 356 THR A CA 1
ATOM 2741 C C . THR A 1 356 ? -4.552 -17.608 11.241 1.00 94.44 356 THR A C 1
ATOM 2743 O O . THR A 1 356 ? -5.070 -17.500 10.131 1.00 94.44 356 THR A O 1
ATOM 2746 N N . ARG A 1 357 ? -3.668 -18.580 11.501 1.00 94.00 357 ARG A N 1
ATOM 2747 C CA . ARG A 1 357 ? -3.289 -19.608 10.511 1.00 94.00 357 ARG A CA 1
ATOM 2748 C C . ARG A 1 357 ? -4.500 -20.316 9.883 1.00 94.00 357 ARG A C 1
ATOM 2750 O O . ARG A 1 357 ? -4.407 -20.751 8.742 1.00 94.00 357 ARG A O 1
ATOM 2757 N N . LYS A 1 358 ? -5.603 -20.457 10.630 1.00 93.12 358 LYS A N 1
ATOM 2758 C CA . LYS A 1 358 ? -6.813 -21.164 10.187 1.00 93.12 358 LYS A CA 1
ATOM 2759 C C . LYS A 1 358 ? -7.745 -20.291 9.351 1.00 93.12 358 LYS A C 1
ATOM 2761 O O . LYS A 1 358 ? -8.391 -20.822 8.463 1.00 93.12 358 LYS A O 1
ATOM 2766 N N . THR A 1 359 ? -7.798 -18.989 9.620 1.00 94.81 359 THR A N 1
ATOM 2767 C CA . THR A 1 359 ? -8.782 -18.068 9.024 1.00 94.81 359 THR A CA 1
ATOM 2768 C C . THR A 1 359 ? -8.237 -17.224 7.884 1.00 94.81 359 THR A C 1
ATOM 2770 O O . THR A 1 359 ? -9.012 -16.810 7.029 1.00 94.81 359 THR A O 1
ATOM 2773 N N . ILE A 1 360 ? -6.915 -17.032 7.794 1.00 95.50 360 ILE A N 1
ATOM 2774 C CA . ILE A 1 360 ? -6.274 -16.394 6.629 1.00 95.50 360 ILE A CA 1
ATOM 2775 C C . ILE A 1 360 ? -6.782 -16.971 5.293 1.00 95.50 360 ILE A C 1
ATOM 2777 O O . ILE A 1 360 ? -7.149 -16.179 4.429 1.00 95.50 360 ILE A O 1
ATOM 2781 N N . PRO A 1 361 ? -6.872 -18.304 5.093 1.00 94.19 361 PRO A N 1
ATOM 2782 C CA . PRO A 1 361 ? -7.405 -18.855 3.849 1.00 94.19 361 PRO A CA 1
ATOM 2783 C C . PRO A 1 361 ? -8.815 -18.380 3.494 1.00 94.19 361 PRO A C 1
ATOM 2785 O O . PRO A 1 361 ? -9.107 -18.180 2.318 1.00 94.19 361 PRO A O 1
ATOM 2788 N N . ASP A 1 362 ? -9.686 -18.230 4.491 1.00 95.19 362 ASP A N 1
ATOM 2789 C CA . ASP A 1 362 ? -11.072 -17.819 4.282 1.00 95.19 362 ASP A CA 1
ATOM 2790 C C . ASP A 1 362 ? -11.160 -16.325 3.964 1.00 95.19 362 ASP A C 1
ATOM 2792 O O . ASP A 1 362 ? -11.858 -15.947 3.027 1.00 95.19 362 ASP A O 1
ATOM 2796 N N . TYR A 1 363 ? -10.383 -15.493 4.665 1.00 96.75 363 TYR A N 1
ATOM 2797 C CA . TYR A 1 363 ? -10.289 -14.061 4.381 1.00 96.75 363 TYR A CA 1
ATOM 2798 C C . TYR A 1 363 ? -9.769 -13.773 2.973 1.00 96.75 363 TYR A C 1
ATOM 2800 O O . TYR A 1 363 ? -10.371 -12.981 2.250 1.00 96.75 363 TYR A O 1
ATOM 2808 N N . LEU A 1 364 ? -8.698 -14.455 2.556 1.00 94.19 364 LEU A N 1
ATOM 2809 C CA . LEU A 1 364 ? -8.146 -14.298 1.209 1.00 94.19 364 LEU A CA 1
ATOM 2810 C C . LEU A 1 364 ? -9.149 -14.724 0.134 1.00 94.19 364 LEU A C 1
ATOM 2812 O O . LEU A 1 364 ? -9.320 -14.022 -0.857 1.00 94.19 364 LEU A O 1
ATOM 2816 N N . ARG A 1 365 ? -9.852 -15.848 0.341 1.00 93.31 365 ARG A N 1
ATOM 2817 C CA . ARG A 1 365 ? -10.900 -16.314 -0.583 1.00 93.31 365 ARG A CA 1
ATOM 2818 C C . ARG A 1 365 ? -12.087 -15.355 -0.669 1.00 93.31 365 ARG A C 1
ATOM 2820 O O . ARG A 1 365 ? -12.706 -15.278 -1.723 1.00 93.31 365 ARG A O 1
ATOM 2827 N N . ALA A 1 366 ? -12.399 -14.648 0.414 1.00 95.00 366 ALA A N 1
ATOM 2828 C CA . ALA A 1 366 ? -13.451 -13.639 0.425 1.00 95.00 366 ALA A CA 1
ATOM 2829 C C . ALA A 1 366 ? -13.039 -12.339 -0.299 1.00 95.00 366 ALA A C 1
ATOM 2831 O O . ALA A 1 366 ? -13.913 -11.600 -0.741 1.00 95.00 366 ALA A O 1
ATOM 2832 N N . GLY A 1 367 ? -11.736 -12.071 -0.451 1.00 93.06 367 GLY A N 1
ATOM 2833 C CA . GLY A 1 367 ? -11.202 -10.898 -1.159 1.00 93.06 367 GLY A CA 1
ATOM 2834 C C . GLY A 1 367 ? -10.285 -10.002 -0.322 1.00 93.06 367 GLY A C 1
ATOM 2835 O O . GLY A 1 367 ? -9.724 -9.045 -0.851 1.00 93.06 367 GLY A O 1
ATOM 2836 N N . ALA A 1 368 ? -10.087 -10.302 0.966 1.00 95.69 368 ALA A N 1
ATOM 2837 C CA . ALA A 1 368 ? -9.180 -9.531 1.812 1.00 95.69 368 ALA A CA 1
ATOM 2838 C C . ALA A 1 368 ? -7.724 -9.671 1.351 1.00 95.69 368 ALA A C 1
ATOM 2840 O O . ALA A 1 368 ? -7.284 -10.759 0.979 1.00 95.69 368 ALA A O 1
ATOM 2841 N N . LYS A 1 369 ? -6.960 -8.580 1.436 1.00 92.06 369 LYS A N 1
ATOM 2842 C CA . LYS A 1 369 ? -5.520 -8.560 1.137 1.00 92.06 369 LYS A CA 1
ATOM 2843 C C . LYS A 1 369 ? -4.674 -7.961 2.256 1.00 92.06 369 LYS A C 1
ATOM 2845 O O . LYS A 1 369 ? -3.495 -8.278 2.325 1.00 92.06 369 LYS A O 1
ATOM 2850 N N . ILE A 1 370 ? -5.246 -7.180 3.169 1.00 97.38 370 ILE A N 1
ATOM 2851 C CA . ILE A 1 370 ? -4.537 -6.670 4.351 1.00 97.38 370 ILE A CA 1
ATOM 2852 C C . ILE A 1 370 ? -5.042 -7.436 5.581 1.00 97.38 370 ILE A C 1
ATOM 2854 O O . ILE A 1 370 ? -6.236 -7.458 5.864 1.00 97.38 370 ILE A O 1
ATOM 2858 N N . LEU A 1 371 ? -4.144 -8.132 6.275 1.00 97.69 371 LEU A N 1
ATOM 2859 C CA . LEU A 1 371 ? -4.470 -9.082 7.340 1.00 97.69 371 LEU A CA 1
ATOM 2860 C C . LEU A 1 371 ? -3.893 -8.588 8.675 1.00 97.69 371 LEU A C 1
ATOM 2862 O O . LEU A 1 371 ? -2.728 -8.869 8.984 1.00 97.69 371 LEU A O 1
ATOM 2866 N N . CYS A 1 372 ? -4.696 -7.878 9.468 1.00 97.50 372 CYS A N 1
ATOM 2867 C CA . CYS A 1 372 ? -4.288 -7.316 10.756 1.00 97.50 372 CYS A CA 1
ATOM 2868 C C . CYS A 1 372 ? -4.373 -8.384 11.857 1.00 97.50 372 CYS A C 1
ATOM 2870 O O . CYS A 1 372 ? -5.443 -8.876 12.217 1.00 97.50 372 CYS A O 1
ATOM 2872 N N . ALA A 1 373 ? -3.215 -8.811 12.364 1.00 96.12 373 ALA A N 1
ATOM 2873 C CA . ALA A 1 373 ? -3.091 -9.934 13.287 1.00 96.12 373 ALA A CA 1
ATOM 2874 C C . ALA A 1 373 ? -2.484 -9.504 14.627 1.00 96.12 373 ALA A C 1
ATOM 2876 O O . ALA A 1 373 ? -1.349 -9.037 14.694 1.00 96.12 373 ALA A O 1
ATOM 2877 N N . ASN A 1 374 ? -3.223 -9.739 15.714 1.00 94.50 374 ASN A N 1
ATOM 2878 C CA . ASN A 1 374 ? -2.765 -9.478 17.080 1.00 94.50 374 ASN A CA 1
ATOM 2879 C C . ASN A 1 374 ? -2.263 -10.769 17.756 1.00 94.50 374 ASN A C 1
ATOM 2881 O O . ASN A 1 374 ? -1.084 -11.111 17.653 1.00 94.50 374 ASN A O 1
ATOM 2885 N N . THR A 1 375 ? -3.154 -11.549 18.381 1.00 92.62 375 THR A N 1
ATOM 2886 C CA . THR A 1 375 ? -2.801 -12.732 19.194 1.00 92.62 375 THR A CA 1
ATOM 2887 C C . THR A 1 375 ? -1.991 -13.781 18.429 1.00 92.62 375 THR A C 1
ATOM 2889 O O . THR A 1 375 ? -1.142 -14.455 19.006 1.00 92.62 375 THR A O 1
ATOM 2892 N N . ALA A 1 376 ? -2.206 -13.920 17.117 1.00 94.75 376 ALA A N 1
ATOM 2893 C CA . ALA A 1 376 ? -1.439 -14.849 16.287 1.00 94.75 376 ALA A CA 1
ATOM 2894 C C . ALA A 1 376 ? 0.041 -14.449 16.118 1.00 94.75 376 ALA A C 1
ATOM 2896 O O . ALA A 1 376 ? 0.849 -15.306 15.765 1.00 94.75 376 ALA A O 1
ATOM 2897 N N . ILE A 1 377 ? 0.386 -13.180 16.362 1.00 96.81 377 ILE A N 1
ATOM 2898 C CA . ILE A 1 377 ? 1.755 -12.651 16.321 1.00 96.81 377 ILE A CA 1
ATOM 2899 C C . ILE A 1 377 ? 2.325 -12.515 17.733 1.00 96.81 377 ILE A C 1
ATOM 2901 O O . ILE A 1 377 ? 3.395 -13.056 18.001 1.00 96.81 377 ILE A O 1
ATOM 2905 N N . PHE A 1 378 ? 1.601 -11.848 18.635 1.00 95.38 378 PHE A N 1
ATOM 2906 C CA . PHE A 1 378 ? 2.086 -11.494 19.976 1.00 95.38 378 PHE A CA 1
ATOM 2907 C C . PHE A 1 378 ? 1.747 -12.516 21.072 1.00 95.38 378 PHE A C 1
ATOM 2909 O O . PHE A 1 378 ? 2.084 -12.295 22.229 1.00 95.38 378 PHE A O 1
ATOM 2916 N N . GLY A 1 379 ? 1.044 -13.603 20.740 1.00 91.31 379 GLY A N 1
ATOM 2917 C CA . GLY A 1 379 ? 0.640 -14.632 21.697 1.00 91.31 379 GLY A CA 1
ATOM 2918 C C . GLY A 1 379 ? 1.803 -15.521 22.142 1.00 91.31 379 GLY A C 1
ATOM 2919 O O . GLY A 1 379 ? 2.556 -15.184 23.048 1.00 91.31 379 GLY A O 1
ATOM 2920 N N . ILE A 1 380 ? 1.920 -16.709 21.545 1.00 90.56 380 ILE A N 1
ATOM 2921 C CA . ILE A 1 380 ? 2.951 -17.692 21.911 1.00 90.56 380 ILE A CA 1
ATOM 2922 C C . ILE A 1 380 ? 4.084 -17.662 20.880 1.00 90.56 380 ILE A C 1
ATOM 2924 O O . ILE A 1 380 ? 3.834 -17.745 19.676 1.00 90.56 380 ILE A O 1
ATOM 2928 N N . GLY A 1 381 ? 5.327 -17.639 21.365 1.00 93.31 381 GLY A N 1
ATOM 2929 C CA . GLY A 1 381 ? 6.534 -17.741 20.542 1.00 93.31 381 GLY A CA 1
ATOM 2930 C C . GLY A 1 381 ? 7.126 -16.389 20.143 1.00 93.31 381 GLY A C 1
ATOM 2931 O O . GLY A 1 381 ? 6.801 -15.360 20.727 1.00 93.31 381 GLY A O 1
ATOM 2932 N N . ASP A 1 382 ? 8.032 -16.418 19.167 1.00 95.56 382 ASP A N 1
ATOM 2933 C CA . ASP A 1 382 ? 8.704 -15.226 18.647 1.00 95.56 382 ASP A CA 1
ATOM 2934 C C . ASP A 1 382 ? 7.809 -14.474 17.635 1.00 95.56 382 ASP A C 1
ATOM 2936 O O . ASP A 1 382 ? 7.403 -15.070 16.628 1.00 95.56 382 ASP A O 1
ATOM 2940 N N . PRO A 1 383 ? 7.509 -13.176 17.848 1.00 97.25 383 PRO A N 1
ATOM 2941 C CA . PRO A 1 383 ? 6.670 -12.394 16.941 1.00 97.25 383 PRO A CA 1
ATOM 2942 C C . PRO A 1 383 ? 7.185 -12.333 15.498 1.00 97.25 383 PRO A C 1
ATOM 2944 O O . PRO A 1 383 ? 6.387 -12.400 14.560 1.00 97.25 383 PRO A O 1
ATOM 2947 N N . ALA A 1 384 ? 8.503 -12.241 15.295 1.00 93.56 384 ALA A N 1
ATOM 2948 C CA . ALA A 1 384 ? 9.086 -12.174 13.956 1.00 93.56 384 ALA A CA 1
ATOM 2949 C C . ALA A 1 384 ? 8.873 -13.486 13.180 1.00 93.56 384 ALA A C 1
ATOM 2951 O O . ALA A 1 384 ? 8.455 -13.468 12.016 1.00 93.56 384 ALA A O 1
ATOM 2952 N N . GLU A 1 385 ? 9.086 -14.626 13.837 1.00 94.31 385 GLU A N 1
ATOM 2953 C CA . GLU A 1 385 ? 8.792 -15.942 13.275 1.00 94.31 385 GLU A CA 1
ATOM 2954 C C . GLU A 1 385 ? 7.293 -16.136 13.005 1.00 94.31 385 GLU A C 1
ATOM 2956 O O . GLU A 1 385 ? 6.907 -16.642 11.947 1.00 94.31 385 GLU A O 1
ATOM 2961 N N . ASN A 1 386 ? 6.424 -15.669 13.905 1.00 96.62 386 ASN A N 1
ATOM 2962 C CA . ASN A 1 386 ? 4.979 -15.727 13.698 1.00 96.62 386 ASN A CA 1
ATOM 2963 C C . ASN A 1 386 ? 4.547 -14.941 12.448 1.00 96.62 386 ASN A C 1
ATOM 2965 O O . ASN A 1 386 ? 3.802 -15.478 11.623 1.00 96.62 386 ASN A O 1
ATOM 2969 N N . ILE A 1 387 ? 5.073 -13.727 12.240 1.00 95.88 387 ILE A N 1
ATOM 2970 C CA . ILE A 1 387 ? 4.848 -12.942 11.012 1.00 95.88 387 ILE A CA 1
ATOM 2971 C C . ILE A 1 387 ? 5.286 -13.731 9.778 1.00 95.88 387 ILE A C 1
ATOM 2973 O O . ILE A 1 387 ? 4.541 -13.817 8.798 1.00 95.88 387 ILE A O 1
ATOM 2977 N N . ARG A 1 388 ? 6.478 -14.340 9.818 1.00 93.69 388 ARG A N 1
ATOM 2978 C CA . ARG A 1 388 ? 7.014 -15.132 8.703 1.00 93.69 388 ARG A CA 1
ATOM 2979 C C . ARG A 1 388 ? 6.094 -16.300 8.349 1.00 93.69 388 ARG A C 1
ATOM 2981 O O . ARG A 1 388 ? 5.840 -16.543 7.166 1.00 93.69 388 ARG A O 1
ATOM 2988 N N . ILE A 1 389 ? 5.568 -17.001 9.352 1.00 93.00 389 ILE A N 1
ATOM 2989 C CA . ILE A 1 389 ? 4.647 -18.125 9.160 1.00 93.00 389 ILE A CA 1
ATOM 2990 C C . ILE A 1 389 ? 3.330 -17.653 8.535 1.00 93.00 389 ILE A C 1
ATOM 2992 O O . ILE A 1 389 ? 2.908 -18.216 7.524 1.00 93.00 389 ILE A O 1
ATOM 2996 N N . LEU A 1 390 ? 2.696 -16.613 9.089 1.00 95.19 390 LEU A N 1
ATOM 2997 C CA . LEU A 1 390 ? 1.434 -16.085 8.557 1.00 95.19 390 LEU A CA 1
ATOM 2998 C C . LEU A 1 390 ? 1.600 -15.580 7.117 1.00 95.19 390 LEU A C 1
ATOM 3000 O O . LEU A 1 390 ? 0.786 -15.909 6.256 1.00 95.19 390 LEU A O 1
ATOM 3004 N N . ARG A 1 391 ? 2.698 -14.869 6.826 1.00 93.06 391 ARG A N 1
ATOM 3005 C CA . ARG A 1 391 ? 3.023 -14.402 5.471 1.00 93.06 391 ARG A CA 1
ATOM 3006 C C . ARG A 1 391 ? 3.209 -15.564 4.499 1.00 93.06 391 ARG A C 1
ATOM 3008 O O . ARG A 1 391 ? 2.694 -15.516 3.388 1.00 93.06 391 ARG A O 1
ATOM 3015 N N . THR A 1 392 ? 3.900 -16.625 4.917 1.00 89.00 392 THR A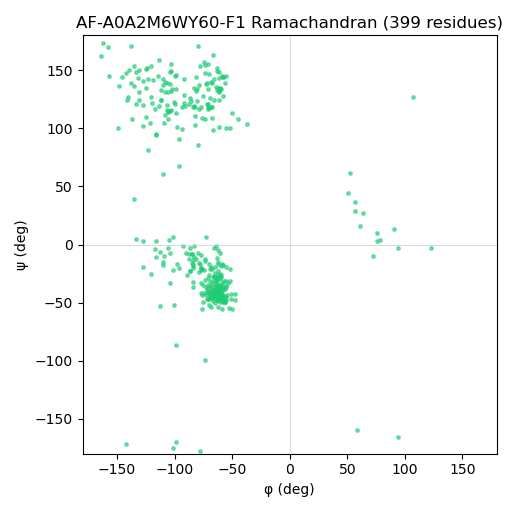 N 1
ATOM 3016 C CA . THR A 1 392 ? 4.097 -17.824 4.084 1.00 89.00 392 THR A CA 1
ATOM 3017 C C . THR A 1 392 ? 2.759 -18.471 3.725 1.00 89.00 392 THR A C 1
ATOM 3019 O O . THR A 1 392 ? 2.536 -18.818 2.565 1.00 89.00 392 THR A O 1
ATOM 3022 N N . ILE A 1 393 ? 1.845 -18.594 4.695 1.00 88.50 393 ILE A N 1
ATOM 3023 C CA . ILE A 1 393 ? 0.491 -19.118 4.464 1.00 88.50 393 ILE A CA 1
ATOM 3024 C C . ILE A 1 393 ? -0.252 -18.237 3.454 1.00 88.50 393 ILE A C 1
ATOM 3026 O O . ILE A 1 393 ? -0.786 -18.755 2.474 1.00 88.50 393 ILE A O 1
ATOM 3030 N N . ALA A 1 394 ? -0.242 -16.918 3.658 1.00 89.50 394 ALA A N 1
ATOM 3031 C CA . ALA A 1 394 ? -0.986 -15.988 2.817 1.00 89.50 394 ALA A CA 1
ATOM 3032 C C . ALA A 1 394 ? -0.497 -15.983 1.354 1.00 89.50 394 ALA A C 1
ATOM 3034 O O . ALA A 1 394 ? -1.298 -16.058 0.417 1.00 89.50 394 ALA A O 1
ATOM 3035 N N . LEU A 1 395 ? 0.824 -15.988 1.152 1.00 85.19 395 LEU A N 1
ATOM 3036 C CA . LEU A 1 395 ? 1.436 -16.045 -0.178 1.00 85.19 395 LEU A CA 1
ATOM 3037 C C . LEU A 1 395 ? 1.188 -17.387 -0.880 1.00 85.19 395 LEU A C 1
ATOM 3039 O O . LEU A 1 395 ? 0.912 -17.411 -2.076 1.00 85.19 395 LEU A O 1
ATOM 3043 N N . THR A 1 396 ? 1.230 -18.505 -0.147 1.00 80.31 396 THR A N 1
ATOM 3044 C CA . THR A 1 396 ? 0.999 -19.845 -0.723 1.00 80.31 396 THR A CA 1
ATOM 3045 C C . THR A 1 396 ? -0.410 -19.991 -1.297 1.00 80.31 396 THR A C 1
ATOM 3047 O O . THR A 1 396 ? -0.612 -20.704 -2.277 1.00 80.31 396 THR A O 1
ATOM 3050 N N . ILE A 1 397 ? -1.394 -19.347 -0.672 1.00 77.25 397 ILE A N 1
ATOM 3051 C CA . ILE A 1 397 ? -2.796 -19.404 -1.098 1.00 77.25 397 ILE A CA 1
ATOM 3052 C C . ILE A 1 397 ? -3.017 -18.504 -2.311 1.00 77.25 397 ILE A C 1
ATOM 3054 O O . ILE A 1 397 ? -3.651 -18.931 -3.269 1.00 77.25 397 ILE A O 1
ATOM 3058 N N . SER A 1 398 ? -2.423 -17.311 -2.302 1.00 66.75 398 SER A N 1
ATOM 3059 C CA . SER A 1 398 ? -2.548 -16.345 -3.402 1.00 66.75 398 SER A CA 1
ATOM 3060 C C . SER A 1 398 ? -1.835 -16.782 -4.680 1.00 66.75 398 SER A C 1
ATOM 3062 O O . SER A 1 398 ? -2.185 -16.321 -5.750 1.00 66.75 398 SER A O 1
ATOM 3064 N N . ALA A 1 399 ? -0.856 -17.688 -4.593 1.00 51.69 399 ALA A N 1
ATOM 3065 C CA . ALA A 1 399 ? -0.204 -18.274 -5.766 1.00 51.69 399 ALA A CA 1
ATOM 3066 C C . ALA A 1 399 ? -1.020 -19.401 -6.440 1.00 51.69 399 ALA A C 1
ATOM 3068 O O . ALA A 1 399 ? -0.595 -19.923 -7.469 1.00 51.69 399 ALA A O 1
ATOM 3069 N N . LYS A 1 400 ? -2.134 -19.844 -5.835 1.00 48.06 400 LYS A N 1
ATOM 3070 C CA . LYS A 1 400 ? -2.964 -20.966 -6.318 1.00 48.06 400 LYS A CA 1
ATOM 3071 C C . LYS A 1 400 ? -4.334 -20.550 -6.862 1.00 48.06 400 LYS A C 1
ATOM 3073 O O . LYS A 1 400 ? -4.993 -21.397 -7.464 1.00 48.06 400 LYS A O 1
ATOM 3078 N N . GLY A 1 401 ? -4.774 -19.326 -6.580 1.00 40.94 401 GLY A N 1
ATOM 3079 C CA . GLY A 1 401 ? -5.979 -18.708 -7.143 1.00 40.94 401 GLY A CA 1
ATOM 3080 C C . GLY A 1 401 ? -5.579 -17.690 -8.190 1.00 40.94 401 GLY A C 1
ATOM 3081 O O . GLY A 1 401 ? -6.386 -17.503 -9.123 1.00 40.94 401 GLY A O 1
#

Solvent-accessible surface area (backbone atoms only — not comparable to full-atom values): 21481 Å² total; per-residue (Å²): 139,81,85,79,83,81,76,79,85,85,82,77,76,94,66,88,44,41,34,38,35,27,27,26,48,64,4,40,66,55,48,56,54,49,49,56,52,40,47,74,72,70,41,50,73,42,82,49,31,67,94,62,88,41,94,82,57,58,46,54,64,37,23,43,56,35,32,51,60,34,46,57,34,87,70,35,34,33,43,33,27,20,45,70,3,52,67,37,17,62,37,19,48,66,33,56,86,44,40,43,43,60,56,87,43,38,70,56,25,30,47,40,19,31,52,62,55,50,45,28,47,11,33,23,45,76,78,48,54,71,68,52,50,49,48,23,50,49,34,28,74,74,36,64,58,62,74,43,71,72,33,53,53,50,52,48,53,50,52,53,46,45,70,76,68,51,68,91,47,82,86,48,46,59,68,50,62,71,67,80,43,63,41,59,25,48,38,45,78,43,63,40,64,69,56,44,52,53,56,44,70,59,35,59,90,75,34,79,42,38,33,42,44,33,25,65,43,76,57,16,39,76,44,29,47,75,68,55,56,62,48,67,76,44,85,71,36,58,31,30,23,40,37,40,41,32,60,62,60,75,79,45,52,69,41,49,64,73,46,47,36,33,27,40,31,37,43,60,87,40,42,97,46,60,63,61,50,50,59,51,47,66,56,53,64,72,37,86,77,47,42,44,29,40,27,43,51,59,86,56,62,74,76,75,40,70,85,42,56,92,73,43,64,26,40,29,42,25,22,39,64,74,52,57,85,92,53,71,64,46,84,59,39,57,56,50,44,34,51,44,38,73,77,44,62,88,52,49,31,30,36,38,51,61,43,36,89,83,40,47,66,54,43,47,75,25,55,38,32,36,42,32,19,35,64,59,24,75,54,82,76,57,41,49,61,32,48,51,52,52,41,52,54,46,50,61,53,64,75,73,111

Radius of gyration: 24.87 Å; Cα contacts (8 Å, |Δi|>4): 761; chains: 1; bounding box: 81×44×68 Å